Protein AF-A0A833VZ82-F1 (afdb_monomer_lite)

Radius of gyration: 34.3 Å; chains: 1; bounding box: 82×41×106 Å

InterPro domains:
  IPR007070 GPI ethanolamine phosphate transferase 1 [PTHR12250] (68-332)
  IPR017852 GPI ethanolamine phosphate transferase 1, C-terminal [PF04987] (194-331)

Foldseek 3Di:
DDPVVVVVVVLVVLVVVLCVLLLVVCCLQPPDPDQQDDFDFQQFPDAQQAPDDDDDDDDDPDDDPDQDFDADDVVVVPPPDGDGDAHPLQVQLCVCNNGRHGRPLRRLHQHPCVVDPDDLLSSLSSLLSNLVSLLSLLVSLLVVQVQQDPDRDALVVCPPVVVLVVVLVVCSVVVVSVVSNVSSVVSSVSSVVSNVCSSCVCNVVSVVLSVLLVVLSLVVVLVVCCVPPHCVVVVVCVPDVDPPDDLVVLVVVLVVVLVVVLVNCVSSVHDPSVSVSNNSSSVSVSVCVSCVVVVVVVVVVVVVDPPVVVVQLVVLLVVLVVVLVVVLVPDDPDDDDVSVVVVVSVVSVVVSSVSSSVSVRVVVVVVVVVVVVVVVVVVVVDDDDDDDDDDPPPPPDPDPDPPDDDDDDDDDDDDDDDDDDDDDDDD

Organism: NCBI:txid544730

Sequence (427 aa):
MSASRRRERWLVALGVALHAVYMLSIFDIYFKTPIVHGMDPVHPRLPAPANRLVLLVDDGFRFVDDHKHGTTPDEWGLHGIERLDVNQADIAPLMATLVGLPCPVNSVGSLPKQYLNLNKEEEVEAVLANSKQILNQFLRKSQLKQQSSLYFKPFKPLENYQFILQEIENSILARDFSTAIRQSETLKELALSGFHYFQTYDWHMLMTVITLGYLGWMVNLIIHVVKSYTSFPRNLIAKKPDATGSSETVYIGGCILAGLISFLLFLEKSPPLYHAYFLMTTFLWTRIMRDFQFLKALCGELSKMPFISHFKLLATSCLSIFVLEFLIGNFTPGAFSWPVWWAQYEAVFYGAFALVLTGWILIESAFSYSKEKNSSRFGTLVGNTDERYLELADLRVRVFDMTNRQINNSLWSLECFEVSPSRNKYF

pLDDT: mean 75.62, std 21.73, range [23.03, 97.94]

Secondary structure (DSSP, 8-state):
--HHHHHHHHHHHHHHHHHHHHHHHHIIIII--PPP-SPPP---SS--S-S---------S----S---PPPPGGG--TT-------HHHHHHHHHHHTTPPPPTT--PPP-GGG----HHHHHHHHHHHHHHHHHHHHHHHHHHHHH-SS----GGGTTHHHHHHHHHHHHHTT-HHHHHHHHHHHHHHHHHHHHHHHSTTHHHHHHHHHHHHHHHHHHHHHHHHHHHSSHHHHHHTT-----SSHHHHHHHHHHHHHHHHHHHHHTT--HHHHHHHHHHHHHHHHHHHTHHHHHHHHHHHTTS-HHHHHHHHHHHHHHHHHHHHHHHTS-S-SS-HHHHHHHHHHHHHHHHHHHHHHHHHHHHHHHHHHHHHHHHHHTTS---------S-----------------------------------

Structure (mmCIF, N/CA/C/O backbone):
data_AF-A0A833VZ82-F1
#
_entry.id   AF-A0A833VZ82-F1
#
loop_
_atom_site.group_PDB
_atom_site.id
_atom_site.type_symbol
_atom_site.label_atom_id
_atom_site.label_alt_id
_atom_site.label_comp_id
_atom_site.label_asym_id
_atom_site.label_entity_id
_atom_site.label_seq_id
_atom_site.pdbx_PDB_ins_code
_atom_site.Cartn_x
_atom_site.Cartn_y
_atom_site.Cartn_z
_atom_site.occupancy
_atom_site.B_iso_or_equiv
_atom_site.auth_seq_id
_atom_site.auth_comp_id
_atom_site.auth_asym_id
_atom_site.auth_atom_id
_atom_site.pdbx_PDB_model_num
ATOM 1 N N . MET A 1 1 ? 9.920 -14.307 -42.850 1.00 52.94 1 MET A N 1
ATOM 2 C CA . MET A 1 1 ? 9.855 -13.035 -42.082 1.00 52.94 1 MET A CA 1
ATOM 3 C C . MET A 1 1 ? 11.244 -12.418 -42.016 1.00 52.94 1 MET A C 1
ATOM 5 O O . MET A 1 1 ? 12.167 -13.138 -41.659 1.00 52.94 1 MET A O 1
ATOM 9 N N . SER A 1 2 ? 11.402 -11.129 -42.339 1.00 70.12 2 SER A N 1
ATOM 10 C CA . SER A 1 2 ? 12.690 -10.425 -42.206 1.00 70.12 2 SER A CA 1
ATOM 11 C C . SER A 1 2 ? 13.108 -10.293 -40.733 1.00 70.12 2 SER A C 1
ATOM 13 O O . SER A 1 2 ? 12.255 -10.202 -39.846 1.00 70.12 2 SER A O 1
ATOM 15 N N . ALA A 1 3 ? 14.417 -10.276 -40.459 1.00 68.50 3 ALA A N 1
ATOM 16 C CA . ALA A 1 3 ? 14.963 -10.168 -39.101 1.00 68.50 3 ALA A CA 1
ATOM 17 C C . ALA A 1 3 ? 14.527 -8.880 -38.366 1.00 68.50 3 ALA A C 1
ATOM 19 O O . ALA A 1 3 ? 14.392 -8.894 -37.142 1.00 68.50 3 ALA A O 1
ATOM 20 N N . SER A 1 4 ? 14.241 -7.799 -39.104 1.00 68.75 4 SER A N 1
ATOM 21 C CA . SER A 1 4 ? 13.676 -6.546 -38.578 1.00 68.75 4 SER A CA 1
ATOM 22 C C . SER A 1 4 ? 12.279 -6.744 -37.981 1.00 68.75 4 SER A C 1
ATOM 24 O O . SER A 1 4 ? 12.079 -6.520 -36.790 1.00 68.75 4 SER A O 1
ATOM 26 N N . ARG A 1 5 ? 11.351 -7.318 -38.758 1.00 72.81 5 ARG A N 1
ATOM 27 C CA . ARG A 1 5 ? 9.965 -7.583 -38.330 1.00 72.81 5 ARG A CA 1
ATOM 28 C C . ARG A 1 5 ? 9.873 -8.512 -37.120 1.00 72.81 5 ARG A C 1
ATOM 30 O O . ARG A 1 5 ? 8.947 -8.399 -36.323 1.00 72.81 5 ARG A O 1
ATOM 37 N N . ARG A 1 6 ? 10.816 -9.450 -36.963 1.00 79.31 6 ARG A N 1
ATOM 38 C CA . ARG A 1 6 ? 10.883 -10.314 -35.769 1.00 79.31 6 ARG A CA 1
ATOM 39 C C . ARG A 1 6 ? 11.271 -9.515 -34.519 1.00 79.31 6 ARG A C 1
ATOM 41 O O . ARG A 1 6 ? 10.695 -9.738 -33.459 1.00 79.31 6 ARG A O 1
ATOM 48 N N . ARG A 1 7 ? 12.220 -8.586 -34.651 1.00 78.50 7 ARG A N 1
ATOM 49 C CA . ARG A 1 7 ? 12.713 -7.737 -33.557 1.00 78.50 7 ARG A CA 1
ATOM 50 C C . ARG A 1 7 ? 11.656 -6.737 -33.088 1.00 78.50 7 ARG A C 1
ATOM 52 O O . ARG A 1 7 ? 11.477 -6.579 -31.887 1.00 78.50 7 ARG A O 1
ATOM 59 N N . GLU A 1 8 ? 10.933 -6.131 -34.025 1.00 82.50 8 GLU A N 1
ATOM 60 C CA . GLU A 1 8 ? 9.815 -5.220 -33.741 1.00 82.50 8 GLU A CA 1
ATOM 61 C C . GLU A 1 8 ? 8.678 -5.937 -33.005 1.00 82.50 8 GLU A C 1
ATOM 63 O O . GLU A 1 8 ? 8.253 -5.488 -31.945 1.00 82.50 8 GLU A O 1
ATOM 68 N N . ARG A 1 9 ? 8.240 -7.106 -33.497 1.00 85.62 9 ARG A N 1
ATOM 69 C CA . ARG A 1 9 ? 7.196 -7.905 -32.828 1.00 85.62 9 ARG A CA 1
ATOM 70 C C . ARG A 1 9 ? 7.580 -8.306 -31.408 1.00 85.62 9 ARG A C 1
ATOM 72 O O . ARG A 1 9 ? 6.740 -8.258 -30.517 1.00 85.62 9 ARG A O 1
ATOM 79 N N . TRP A 1 10 ? 8.839 -8.687 -31.194 1.00 88.50 10 TRP A N 1
ATOM 80 C CA . TRP A 1 10 ? 9.331 -9.027 -29.861 1.00 88.50 10 TRP A CA 1
ATOM 81 C C . TRP A 1 10 ? 9.336 -7.814 -28.922 1.00 88.50 10 TRP A C 1
ATOM 83 O O . TRP A 1 10 ? 8.948 -7.940 -27.764 1.00 88.50 10 TRP A O 1
ATOM 93 N N . LEU A 1 11 ? 9.716 -6.631 -29.419 1.00 87.19 11 LEU A N 1
ATOM 94 C CA . LEU A 1 11 ? 9.671 -5.396 -28.636 1.00 87.19 11 LEU A CA 1
ATOM 95 C C . LEU A 1 11 ? 8.235 -5.026 -28.246 1.00 87.19 11 LEU A C 1
ATOM 97 O O . LEU A 1 11 ? 7.998 -4.687 -27.093 1.00 87.19 11 LEU A O 1
ATOM 101 N N . VAL A 1 12 ? 7.281 -5.142 -29.174 1.00 87.88 12 VAL A N 1
ATOM 102 C CA . VAL A 1 12 ? 5.858 -4.895 -28.891 1.00 87.88 12 VAL A CA 1
ATOM 103 C C . VAL A 1 12 ? 5.335 -5.877 -27.844 1.00 87.88 12 VAL A C 1
ATOM 105 O O . VAL A 1 12 ? 4.722 -5.451 -26.871 1.00 87.88 12 VAL A O 1
ATOM 108 N N . ALA A 1 13 ? 5.622 -7.174 -27.989 1.00 89.69 13 ALA A N 1
ATOM 109 C CA . ALA A 1 13 ? 5.208 -8.186 -27.017 1.00 89.69 13 ALA A CA 1
ATOM 110 C C . ALA A 1 13 ? 5.785 -7.917 -25.617 1.00 89.69 13 ALA A C 1
ATOM 112 O O . ALA A 1 13 ? 5.066 -8.009 -24.625 1.00 89.69 13 ALA A O 1
ATOM 113 N N . LEU A 1 14 ? 7.063 -7.529 -25.537 1.00 91.94 14 LEU A N 1
ATOM 114 C CA . LEU A 1 14 ? 7.690 -7.128 -24.279 1.00 91.94 14 LEU A CA 1
ATOM 115 C C . LEU A 1 14 ? 7.025 -5.882 -23.681 1.00 91.94 14 LEU A C 1
ATOM 117 O O . LEU A 1 14 ? 6.804 -5.840 -22.475 1.00 91.94 14 LEU A O 1
ATOM 121 N N . GLY A 1 15 ? 6.694 -4.891 -24.511 1.00 88.81 15 GLY A N 1
ATOM 122 C CA . GLY A 1 15 ? 5.977 -3.694 -24.082 1.00 88.81 15 GLY A CA 1
ATOM 123 C C . GLY A 1 15 ? 4.617 -4.037 -23.484 1.00 88.81 15 GLY A C 1
ATOM 124 O O . GLY A 1 15 ? 4.326 -3.619 -22.370 1.00 88.81 15 GLY A O 1
ATOM 125 N N . VAL A 1 16 ? 3.816 -4.862 -24.163 1.00 88.44 16 VAL A N 1
ATOM 126 C CA . VAL A 1 16 ? 2.515 -5.323 -23.647 1.00 88.44 16 VAL A CA 1
ATOM 127 C C . VAL A 1 16 ? 2.677 -6.057 -22.314 1.00 88.44 16 VAL A C 1
ATOM 129 O O . VAL A 1 16 ? 1.936 -5.777 -21.377 1.00 88.44 16 VAL A O 1
ATOM 132 N N . ALA A 1 17 ? 3.667 -6.948 -22.196 1.00 90.31 17 ALA A N 1
ATOM 133 C CA . ALA A 1 17 ? 3.933 -7.667 -20.951 1.00 90.31 17 ALA A CA 1
ATOM 134 C C . ALA A 1 17 ? 4.327 -6.723 -19.802 1.00 90.31 17 ALA A C 1
ATOM 136 O O . ALA A 1 17 ? 3.824 -6.872 -18.692 1.00 90.31 17 ALA A O 1
ATOM 137 N N . LEU A 1 18 ? 5.186 -5.734 -20.069 1.00 92.38 18 LEU A N 1
ATOM 138 C CA . LEU A 1 18 ? 5.581 -4.717 -19.094 1.00 92.38 18 LEU A CA 1
ATOM 139 C C . LEU A 1 18 ? 4.377 -3.934 -18.581 1.00 92.38 18 LEU A C 1
ATOM 141 O O . LEU A 1 18 ? 4.199 -3.825 -17.371 1.00 92.38 18 LEU A O 1
ATOM 145 N N . HIS A 1 19 ? 3.533 -3.437 -19.486 1.00 87.31 19 HIS A N 1
ATOM 146 C CA . HIS A 1 19 ? 2.357 -2.661 -19.101 1.00 87.31 19 HIS A CA 1
ATOM 147 C C . HIS A 1 19 ? 1.345 -3.529 -18.364 1.00 87.31 19 HIS A C 1
ATOM 149 O O . HIS A 1 19 ? 0.808 -3.089 -17.362 1.00 87.31 19 HIS A O 1
ATOM 155 N N . ALA A 1 20 ? 1.115 -4.773 -18.791 1.00 86.69 20 ALA A N 1
ATOM 156 C CA . ALA A 1 20 ? 0.231 -5.684 -18.071 1.00 86.69 20 ALA A CA 1
ATOM 157 C C . ALA A 1 20 ? 0.715 -5.926 -16.631 1.00 86.69 20 ALA A C 1
ATOM 159 O O . ALA A 1 20 ? -0.084 -5.887 -15.701 1.00 86.69 20 ALA A O 1
ATOM 160 N N . VAL A 1 21 ? 2.025 -6.122 -16.439 1.00 89.75 21 VAL A N 1
ATOM 161 C CA . VAL A 1 21 ? 2.625 -6.299 -15.112 1.00 89.75 21 VAL A CA 1
ATOM 162 C C . VAL A 1 21 ? 2.499 -5.018 -14.284 1.00 89.75 21 VAL A C 1
ATOM 164 O O . VAL A 1 21 ? 1.949 -5.065 -13.191 1.00 89.75 21 VAL A O 1
ATOM 167 N N . TYR A 1 22 ? 2.939 -3.863 -14.783 1.00 88.44 22 TYR A N 1
ATOM 168 C CA . TYR A 1 22 ? 2.896 -2.616 -14.008 1.00 88.44 22 TYR A CA 1
ATOM 169 C C . TYR A 1 22 ? 1.488 -2.037 -13.840 1.00 88.44 22 TYR A C 1
ATOM 171 O O . TYR A 1 22 ? 1.235 -1.343 -12.867 1.00 88.44 22 TYR A O 1
ATOM 179 N N . MET A 1 23 ? 0.524 -2.373 -14.695 1.00 84.25 23 MET A N 1
ATOM 180 C CA . MET A 1 23 ? -0.884 -2.047 -14.445 1.00 84.25 23 MET A CA 1
ATOM 181 C C . MET A 1 23 ? -1.389 -2.702 -13.159 1.00 84.25 23 MET A C 1
ATOM 183 O O . MET A 1 23 ? -2.153 -2.087 -12.423 1.00 84.25 23 MET A O 1
ATOM 187 N N . LEU A 1 24 ? -0.937 -3.919 -12.839 1.00 85.44 24 LEU A N 1
ATOM 188 C CA . LEU A 1 24 ? -1.318 -4.581 -11.589 1.00 85.44 24 LEU A CA 1
ATOM 189 C C . LEU A 1 24 ? -0.753 -3.868 -10.356 1.00 85.44 24 LEU A C 1
ATOM 191 O O . LEU A 1 24 ? -1.356 -3.960 -9.283 1.00 85.44 24 LEU A O 1
ATOM 195 N N . SER A 1 25 ? 0.334 -3.097 -10.498 1.00 84.00 25 SER A N 1
ATOM 196 C CA . SER A 1 25 ? 0.909 -2.378 -9.363 1.00 84.00 25 SER A CA 1
ATOM 197 C C . SER A 1 25 ? -0.025 -1.298 -8.831 1.00 84.00 25 SER A C 1
ATOM 199 O O . SER A 1 25 ? 0.082 -0.968 -7.658 1.00 84.00 25 SER A O 1
ATOM 201 N N . ILE A 1 26 ? -0.983 -0.785 -9.620 1.00 80.00 26 ILE A N 1
ATOM 202 C CA . ILE A 1 26 ? -1.965 0.196 -9.123 1.00 80.00 26 ILE A CA 1
ATOM 203 C C . ILE A 1 26 ? -2.758 -0.358 -7.935 1.00 80.00 26 ILE A C 1
ATOM 205 O O . ILE A 1 26 ? -3.015 0.356 -6.968 1.00 80.00 26 ILE A O 1
ATOM 209 N N . PHE A 1 27 ? -3.093 -1.651 -7.968 1.00 80.50 27 PHE A N 1
ATOM 210 C CA . PHE A 1 27 ? -3.841 -2.290 -6.894 1.00 80.50 27 PHE A CA 1
ATOM 211 C C . PHE A 1 27 ? -2.987 -2.461 -5.644 1.00 80.50 27 PHE A C 1
ATOM 213 O O . PHE A 1 27 ? -3.470 -2.221 -4.541 1.00 80.50 27 PHE A O 1
ATOM 220 N N . ASP A 1 28 ? -1.719 -2.828 -5.809 1.00 82.31 28 ASP A N 1
ATOM 221 C CA . ASP A 1 28 ? -0.785 -2.982 -4.693 1.00 82.31 28 ASP A CA 1
ATOM 222 C C . ASP A 1 28 ? -0.395 -1.633 -4.063 1.00 82.31 28 ASP A C 1
ATOM 224 O O . ASP A 1 28 ? -0.183 -1.559 -2.858 1.00 82.31 28 ASP A O 1
ATOM 228 N N . ILE A 1 29 ? -0.333 -0.566 -4.864 1.00 78.88 29 ILE A N 1
ATOM 229 C CA . ILE A 1 29 ? 0.019 0.789 -4.424 1.00 78.88 29 ILE A CA 1
ATOM 230 C C . ILE A 1 29 ? -1.164 1.479 -3.727 1.00 78.88 29 ILE A C 1
ATOM 232 O O . ILE A 1 29 ? -0.954 2.148 -2.718 1.00 78.88 29 ILE A O 1
ATOM 236 N N . TYR A 1 30 ? -2.384 1.345 -4.264 1.00 71.56 30 TYR A N 1
ATOM 237 C CA . TYR A 1 30 ? -3.522 2.179 -3.853 1.00 71.56 30 TYR A CA 1
ATOM 238 C C . TYR A 1 30 ? -4.724 1.422 -3.281 1.00 71.56 30 TYR A C 1
ATOM 240 O O . TYR A 1 30 ? -5.481 2.009 -2.514 1.00 71.56 30 TYR A O 1
ATOM 248 N N . PHE A 1 31 ? -4.933 0.147 -3.629 1.00 64.88 31 PHE A N 1
ATOM 249 C CA . PHE A 1 31 ? -6.208 -0.537 -3.355 1.00 64.88 31 PHE A CA 1
ATOM 250 C C . PHE A 1 31 ? -6.116 -1.743 -2.415 1.00 64.88 31 PHE A C 1
ATOM 252 O O . PHE A 1 31 ? -7.150 -2.256 -1.988 1.00 64.88 31 PHE A O 1
ATOM 259 N N . LYS A 1 32 ? -4.920 -2.220 -2.052 1.00 60.59 32 LYS A N 1
ATOM 260 C CA . LYS A 1 32 ? -4.790 -3.357 -1.133 1.00 60.59 32 LYS A CA 1
ATOM 261 C C . LYS A 1 32 ? -4.752 -2.917 0.325 1.00 60.59 32 LYS A C 1
ATOM 263 O O . LYS A 1 32 ? -3.701 -2.646 0.897 1.00 60.59 32 LYS A O 1
ATOM 268 N N . THR A 1 33 ? -5.908 -3.000 0.971 1.00 58.12 33 THR A N 1
ATOM 269 C CA . THR A 1 33 ? -6.020 -3.148 2.424 1.00 58.12 33 THR A CA 1
ATOM 270 C C . THR A 1 33 ? -6.432 -4.589 2.731 1.00 58.12 33 THR A C 1
ATOM 272 O O . THR A 1 33 ? -7.617 -4.879 2.873 1.00 58.12 33 THR A O 1
ATOM 275 N N . PRO A 1 34 ? -5.484 -5.550 2.774 1.00 59.81 34 PRO A N 1
ATOM 276 C CA . PRO A 1 34 ? -5.841 -6.918 3.117 1.00 59.81 34 PRO A CA 1
ATOM 277 C C . PRO A 1 34 ? -6.500 -6.935 4.498 1.00 59.81 34 PRO A C 1
ATOM 279 O O . PRO A 1 34 ? -6.011 -6.304 5.441 1.00 59.81 34 PRO A O 1
ATOM 282 N N . ILE A 1 35 ? -7.618 -7.652 4.581 1.00 71.94 35 ILE A N 1
ATOM 283 C CA . ILE A 1 35 ? -8.343 -7.908 5.821 1.00 71.94 35 ILE A CA 1
ATOM 284 C C . ILE A 1 35 ? -7.370 -8.540 6.817 1.00 71.94 35 ILE A C 1
ATOM 286 O O . ILE A 1 35 ? -6.613 -9.453 6.478 1.00 71.94 35 ILE A O 1
ATOM 290 N N . VAL A 1 36 ? -7.362 -8.034 8.048 1.00 75.25 36 VAL A N 1
ATOM 291 C CA . VAL A 1 36 ? -6.474 -8.545 9.086 1.00 75.25 36 VAL A CA 1
ATOM 292 C C . VAL A 1 36 ? -7.172 -9.723 9.769 1.00 75.25 36 VAL A C 1
ATOM 294 O O . VAL A 1 36 ? -8.316 -9.633 10.208 1.00 75.25 36 VAL A O 1
ATOM 297 N N . HIS A 1 37 ? -6.489 -10.864 9.844 1.00 84.06 37 HIS A N 1
ATOM 298 C CA . HIS A 1 37 ? -7.021 -12.086 10.453 1.00 84.06 37 HIS A CA 1
ATOM 299 C C . HIS A 1 37 ? -6.299 -12.433 11.763 1.00 84.06 37 HIS A C 1
ATOM 301 O O . HIS A 1 37 ? -5.142 -12.051 11.984 1.00 84.06 37 HIS A O 1
ATOM 307 N N . GLY A 1 38 ? -6.974 -13.222 12.605 1.00 83.00 38 GLY A N 1
ATOM 308 C CA . GLY A 1 38 ? -6.423 -13.733 13.864 1.00 83.00 38 GLY A CA 1
ATOM 309 C C . GLY A 1 38 ? -6.340 -12.682 14.970 1.00 83.00 38 GLY A C 1
ATOM 310 O O . GLY A 1 38 ? -5.375 -12.683 15.725 1.00 83.00 38 GLY A O 1
ATOM 311 N N . MET A 1 39 ? -7.300 -11.755 15.009 1.00 89.81 39 MET A N 1
ATOM 312 C CA . MET A 1 39 ? -7.486 -10.823 16.121 1.00 89.81 39 MET A CA 1
ATOM 313 C C . MET A 1 39 ? -8.638 -11.299 16.992 1.00 89.81 39 MET A C 1
ATOM 315 O O . MET A 1 39 ? -9.688 -11.667 16.459 1.00 89.81 39 MET A O 1
ATOM 319 N N . ASP A 1 40 ? -8.457 -11.214 18.303 1.00 89.25 40 ASP A N 1
ATOM 320 C CA . ASP A 1 40 ? -9.523 -11.496 19.253 1.00 89.25 40 ASP A CA 1
ATOM 321 C C . ASP A 1 40 ? -10.478 -10.291 19.355 1.00 89.25 40 ASP A C 1
ATOM 323 O O . ASP A 1 40 ? -10.016 -9.140 19.421 1.00 89.25 40 ASP A O 1
ATOM 327 N N . PRO A 1 41 ? -11.806 -10.517 19.341 1.00 93.69 41 PRO A N 1
ATOM 328 C CA . PRO A 1 41 ? -12.783 -9.458 19.562 1.00 93.69 41 PRO A CA 1
ATOM 329 C C . PRO A 1 41 ? -12.655 -8.850 20.963 1.00 93.69 41 PRO A C 1
ATOM 331 O O . PRO A 1 41 ? -12.518 -9.561 21.959 1.00 93.69 41 PRO A O 1
ATOM 334 N N . VAL A 1 42 ? -12.750 -7.525 21.054 1.00 94.19 42 VAL A N 1
ATOM 335 C CA . VAL A 1 42 ? -12.772 -6.804 22.329 1.00 94.19 42 VAL A CA 1
ATOM 336 C C . VAL A 1 42 ? -14.207 -6.714 22.821 1.00 94.19 42 VAL A C 1
ATOM 338 O O . VAL A 1 42 ? -15.028 -5.987 22.259 1.00 94.19 42 VAL A O 1
ATOM 341 N N . HIS A 1 43 ? -14.506 -7.450 23.887 1.00 92.00 43 HIS A N 1
ATOM 342 C CA . HIS A 1 43 ? -15.824 -7.423 24.504 1.00 92.00 43 HIS A CA 1
ATOM 343 C C . HIS A 1 43 ? -16.019 -6.141 25.325 1.00 92.00 43 HIS A C 1
ATOM 345 O O . HIS A 1 43 ? -15.201 -5.857 26.205 1.00 92.00 43 HIS A O 1
ATOM 351 N N . PRO A 1 44 ? -17.088 -5.369 25.064 1.00 89.25 44 PRO A N 1
ATOM 352 C CA . PRO A 1 44 ? -17.419 -4.223 25.893 1.00 89.25 44 PRO A CA 1
ATOM 353 C C . PRO A 1 44 ? -17.831 -4.664 27.304 1.00 89.25 44 PRO A C 1
ATOM 355 O O . PRO A 1 44 ? -18.546 -5.653 27.465 1.00 89.25 44 PRO A O 1
ATOM 358 N N . ARG A 1 45 ? -17.439 -3.899 28.332 1.00 91.62 45 ARG A N 1
ATOM 359 C CA . ARG A 1 45 ? -17.910 -4.086 29.717 1.00 91.62 45 ARG A CA 1
ATOM 360 C C . ARG A 1 45 ? -19.260 -3.387 29.945 1.00 91.62 45 ARG A C 1
ATOM 362 O O . ARG A 1 45 ? -19.444 -2.717 30.953 1.00 91.62 45 ARG A O 1
ATOM 369 N N . LEU A 1 46 ? -20.193 -3.522 28.999 1.00 87.69 46 LEU A N 1
ATOM 370 C CA . LEU A 1 46 ? -21.542 -2.956 29.097 1.00 87.69 46 LEU A CA 1
ATOM 371 C C . LEU A 1 46 ? -22.618 -3.983 28.709 1.00 87.69 46 LEU A C 1
ATOM 373 O O . LEU A 1 46 ? -22.392 -4.785 27.798 1.00 87.69 46 LEU A O 1
ATOM 377 N N . PRO A 1 47 ? -23.783 -3.986 29.383 1.00 88.56 47 PRO A N 1
ATOM 378 C CA . PRO A 1 47 ? -24.930 -4.778 28.951 1.00 88.56 47 PRO A CA 1
ATOM 379 C C . PRO A 1 47 ? -25.493 -4.222 27.640 1.00 88.56 47 PRO A C 1
ATOM 381 O O . PRO A 1 47 ? -25.357 -3.035 27.371 1.00 88.56 47 PRO A O 1
ATOM 384 N N . ALA A 1 48 ? -26.165 -5.054 26.840 1.00 91.19 48 ALA A N 1
ATOM 385 C CA . ALA A 1 48 ? -26.793 -4.609 25.597 1.00 91.19 48 ALA A CA 1
ATOM 386 C C . ALA A 1 48 ? -27.774 -3.439 25.851 1.00 91.19 48 ALA A C 1
ATOM 388 O O . ALA A 1 48 ? -28.783 -3.647 26.531 1.00 91.19 48 ALA A O 1
ATOM 389 N N . PRO A 1 49 ? -27.521 -2.232 25.303 1.00 90.25 49 PRO A N 1
ATOM 390 C CA . PRO A 1 49 ? -28.398 -1.074 25.488 1.00 90.25 49 PRO A CA 1
ATOM 391 C C . PRO A 1 49 ? -29.787 -1.261 24.865 1.00 90.25 49 PRO A C 1
ATOM 393 O O . PRO A 1 49 ? -30.765 -0.679 25.330 1.00 90.25 49 PRO A O 1
ATOM 396 N N . ALA A 1 50 ? -29.889 -2.075 23.811 1.00 89.50 50 ALA A N 1
ATOM 397 C CA . ALA A 1 50 ? -31.134 -2.379 23.124 1.00 89.50 50 ALA A CA 1
ATOM 398 C C . ALA A 1 50 ? -31.406 -3.889 23.083 1.00 89.50 50 ALA A C 1
ATOM 400 O O . ALA A 1 50 ? -30.556 -4.694 22.710 1.00 89.50 50 ALA A O 1
ATOM 401 N N . ASN A 1 51 ? -32.653 -4.269 23.374 1.00 85.12 51 ASN A N 1
ATOM 402 C CA . ASN A 1 51 ? -33.114 -5.658 23.255 1.00 85.12 51 ASN A CA 1
ATOM 403 C C . ASN A 1 51 ? -33.334 -6.088 21.796 1.00 85.12 51 ASN A C 1
ATOM 405 O O . ASN A 1 51 ? -33.301 -7.278 21.484 1.00 85.12 51 ASN A O 1
ATOM 409 N N . ARG A 1 52 ? -33.645 -5.131 20.911 1.00 87.44 52 ARG A N 1
ATOM 410 C CA . ARG A 1 52 ? -33.910 -5.343 19.482 1.00 87.44 52 ARG A CA 1
ATOM 411 C C . ARG A 1 52 ? -33.463 -4.115 18.701 1.00 87.44 52 ARG A C 1
ATOM 413 O O . ARG A 1 52 ? -33.789 -2.997 19.090 1.00 87.44 52 ARG A O 1
ATOM 420 N N . LEU A 1 53 ? -32.773 -4.341 17.590 1.00 87.62 53 LEU A N 1
ATOM 421 C CA . LEU A 1 53 ? -32.349 -3.304 16.656 1.00 87.62 53 LEU A CA 1
ATOM 422 C C . LEU A 1 53 ? -32.925 -3.617 15.274 1.00 87.62 53 LEU A C 1
ATOM 424 O O . LEU A 1 53 ? -32.752 -4.727 14.772 1.00 87.62 53 LEU A O 1
ATOM 428 N N . VAL A 1 54 ? -33.601 -2.642 14.668 1.00 88.88 54 VAL A N 1
ATOM 429 C CA . VAL A 1 54 ? -34.051 -2.694 13.272 1.00 88.88 54 VAL A CA 1
ATOM 430 C C . VAL A 1 54 ? -33.376 -1.543 12.545 1.00 88.88 54 VAL A C 1
ATOM 432 O O . VAL A 1 54 ? -33.615 -0.385 12.875 1.00 88.88 54 VAL A O 1
ATOM 435 N N . LEU A 1 55 ? -32.517 -1.869 11.582 1.00 83.12 55 LEU A N 1
ATOM 436 C CA . LEU A 1 55 ? -31.854 -0.893 10.726 1.00 83.12 55 LEU A CA 1
ATOM 437 C C . LEU A 1 55 ? -32.474 -0.971 9.330 1.00 83.12 55 LEU A C 1
ATOM 439 O O . LEU A 1 55 ? -32.456 -2.030 8.704 1.00 83.12 55 LEU A O 1
ATOM 443 N N . LEU A 1 56 ? -33.021 0.147 8.860 1.00 82.06 56 LEU A N 1
ATOM 444 C CA . LEU A 1 56 ? -33.489 0.300 7.487 1.00 82.06 56 LEU A CA 1
ATOM 445 C C . LEU A 1 56 ? -32.369 0.970 6.695 1.00 82.06 56 LEU A C 1
ATOM 447 O O . LEU A 1 56 ? -31.976 2.090 7.012 1.00 82.06 56 LEU A O 1
ATOM 451 N N . VAL A 1 57 ? -31.830 0.258 5.708 1.00 76.19 57 VAL A N 1
ATOM 452 C CA . VAL A 1 57 ? -30.765 0.757 4.834 1.00 76.19 57 VAL A CA 1
ATOM 453 C C . VAL A 1 57 ? -31.330 0.874 3.429 1.00 76.19 57 VAL A C 1
ATOM 455 O O . VAL A 1 57 ? -31.863 -0.102 2.904 1.00 76.19 57 VAL A O 1
ATOM 458 N N . ASP A 1 58 ? -31.196 2.060 2.845 1.00 71.00 58 ASP A N 1
ATOM 459 C CA . ASP A 1 58 ? -31.461 2.319 1.434 1.00 71.00 58 ASP A CA 1
ATOM 460 C C . ASP A 1 58 ? -30.131 2.669 0.754 1.00 71.00 58 ASP A C 1
ATOM 462 O O . ASP A 1 58 ? -29.364 3.492 1.264 1.00 71.00 58 ASP A O 1
ATOM 466 N N . ASP A 1 5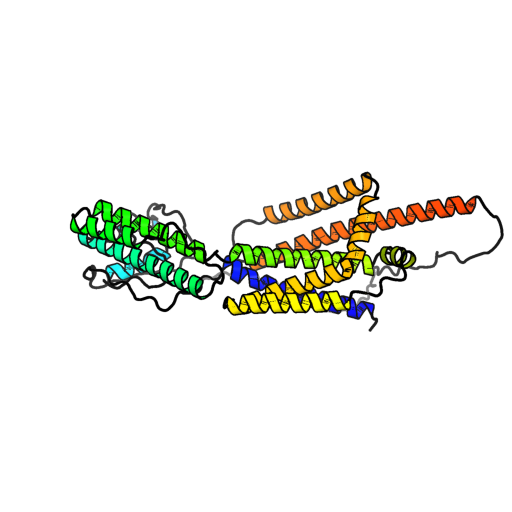9 ? -29.812 1.992 -0.348 1.00 58.69 59 ASP A N 1
ATOM 467 C CA . ASP A 1 59 ? -28.530 2.149 -1.040 1.00 58.69 59 ASP A CA 1
ATOM 468 C C . ASP A 1 59 ? -28.605 3.331 -2.014 1.00 58.69 59 ASP A C 1
ATOM 470 O O . ASP A 1 59 ? -28.954 3.201 -3.189 1.00 58.69 59 ASP A O 1
ATOM 474 N N . GLY A 1 60 ? -28.316 4.526 -1.500 1.00 56.59 60 GLY A N 1
ATOM 475 C CA . GLY A 1 60 ? -28.156 5.724 -2.313 1.00 56.59 60 GLY A CA 1
ATOM 476 C C . GLY A 1 60 ? -26.707 5.889 -2.777 1.00 56.59 60 GLY A C 1
ATOM 477 O O . GLY A 1 60 ? -25.821 6.088 -1.955 1.00 56.59 60 GLY A O 1
ATOM 478 N N . PHE A 1 61 ? -26.463 5.944 -4.094 1.00 50.19 61 PHE A N 1
ATOM 479 C CA . PHE A 1 61 ? -25.150 6.197 -4.733 1.00 50.19 61 PHE A CA 1
ATOM 480 C C . PHE A 1 61 ? -24.458 7.540 -4.362 1.00 50.19 61 PHE A C 1
ATOM 482 O O . PHE A 1 61 ? -23.491 7.943 -5.012 1.00 50.19 61 PHE A O 1
ATOM 489 N N . ARG A 1 62 ? -24.938 8.282 -3.354 1.00 54.09 62 ARG A N 1
ATOM 490 C CA . ARG A 1 62 ? -24.354 9.555 -2.910 1.00 54.09 62 ARG A CA 1
ATOM 491 C C . ARG A 1 62 ? -23.491 9.360 -1.669 1.00 54.09 62 ARG A C 1
ATOM 493 O O . ARG A 1 62 ? -23.986 9.288 -0.552 1.00 54.09 62 ARG A O 1
ATOM 500 N N . PHE A 1 63 ? -22.182 9.378 -1.890 1.00 49.34 63 PHE A N 1
ATOM 501 C CA . PHE A 1 63 ? -21.189 9.590 -0.845 1.00 49.34 63 PHE A CA 1
ATOM 502 C C . PHE A 1 63 ? -21.236 11.061 -0.398 1.00 49.34 63 PHE A C 1
ATOM 504 O O . PHE A 1 63 ? -21.018 11.959 -1.213 1.00 49.34 63 PHE A O 1
ATOM 511 N N . VAL A 1 64 ? -21.560 11.313 0.871 1.00 53.16 64 VAL A N 1
ATOM 512 C CA . VAL A 1 64 ? -21.501 12.644 1.494 1.00 53.16 64 VAL A CA 1
ATOM 513 C C . VAL A 1 64 ? -20.449 12.575 2.591 1.00 53.16 64 VAL A C 1
ATOM 515 O O . VAL A 1 64 ? -20.689 11.990 3.642 1.00 53.16 64 VAL A O 1
ATOM 518 N N . ASP A 1 65 ? -19.278 13.140 2.324 1.00 49.62 65 ASP A N 1
ATOM 519 C CA . ASP A 1 65 ? -18.168 13.204 3.273 1.00 49.62 65 ASP A CA 1
ATOM 520 C C . ASP A 1 65 ? -17.968 14.650 3.691 1.00 49.62 65 ASP A C 1
ATOM 522 O O . ASP A 1 65 ? -17.351 15.439 2.979 1.00 49.62 65 ASP A O 1
ATOM 526 N N . ASP A 1 66 ? -18.601 15.025 4.800 1.00 50.62 66 ASP A N 1
ATOM 527 C CA . ASP A 1 66 ? -18.293 16.308 5.438 1.00 50.62 66 ASP A CA 1
ATOM 528 C C . ASP A 1 66 ? -18.633 16.361 6.936 1.00 50.62 66 ASP A C 1
ATOM 530 O O . ASP A 1 66 ? -18.442 17.400 7.560 1.00 50.62 66 ASP A O 1
ATOM 534 N N . HIS A 1 67 ? -19.185 15.289 7.531 1.00 51.88 67 HIS A N 1
ATOM 535 C CA . HIS A 1 67 ? -19.676 15.267 8.928 1.0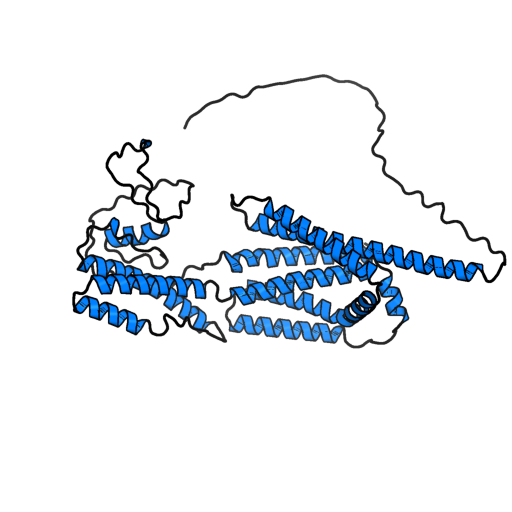0 51.88 67 HIS A CA 1
ATOM 536 C C . HIS A 1 67 ? -20.606 16.457 9.269 1.00 51.88 67 HIS A C 1
ATOM 538 O O . HIS A 1 67 ? -20.851 16.767 10.434 1.00 51.88 67 HIS A O 1
ATOM 544 N N . LYS A 1 68 ? -21.121 17.147 8.244 1.00 52.28 68 LYS A N 1
ATOM 545 C CA . LYS A 1 68 ? -22.028 18.279 8.355 1.00 52.28 68 LYS A CA 1
ATOM 546 C C . LYS A 1 68 ? -23.432 17.733 8.313 1.00 52.28 68 LYS A C 1
ATOM 548 O O . LYS A 1 68 ? -23.867 17.224 7.284 1.00 52.28 68 LYS A O 1
ATOM 553 N N . HIS A 1 69 ? -24.124 17.892 9.427 1.00 59.81 69 HIS A N 1
ATOM 554 C CA . HIS A 1 69 ? -25.549 17.646 9.507 1.00 59.81 69 HIS A CA 1
ATOM 555 C C . HIS A 1 69 ? -26.264 18.639 8.593 1.00 59.81 69 HIS A C 1
ATOM 557 O O . HIS A 1 69 ? -26.245 19.853 8.814 1.00 59.81 69 HIS A O 1
ATOM 563 N N . GLY A 1 70 ? -26.829 18.122 7.505 1.00 63.56 70 GLY A N 1
ATOM 564 C CA . GLY A 1 70 ? -27.767 18.884 6.694 1.00 63.56 70 GLY A CA 1
ATOM 565 C C . GLY A 1 70 ? -29.099 19.024 7.425 1.00 63.56 70 GLY A C 1
ATOM 566 O O . GLY A 1 70 ? -29.467 18.181 8.241 1.00 63.56 70 GLY A O 1
ATOM 567 N N . THR A 1 71 ? -29.867 20.060 7.098 1.00 69.88 71 THR A N 1
ATOM 568 C CA . THR A 1 71 ? -31.272 20.117 7.513 1.00 69.88 71 THR A CA 1
ATOM 569 C C . THR A 1 71 ? -32.014 18.899 6.968 1.00 69.88 71 THR A C 1
ATOM 571 O O . THR A 1 71 ? -31.816 18.514 5.810 1.00 69.88 71 THR A O 1
ATOM 574 N N . THR A 1 72 ? -32.870 18.296 7.791 1.00 75.81 72 THR A N 1
ATOM 575 C CA . THR A 1 72 ? -33.737 17.185 7.385 1.00 75.81 72 THR A CA 1
ATOM 576 C C . THR A 1 72 ? -34.526 17.583 6.133 1.00 75.81 72 THR A C 1
ATOM 578 O O . THR A 1 72 ? -35.184 18.624 6.164 1.00 75.81 72 THR A O 1
ATOM 581 N N . PRO A 1 73 ? -34.449 16.820 5.025 1.00 79.88 73 PRO A N 1
ATOM 582 C CA . PRO A 1 73 ? -35.186 17.148 3.810 1.00 79.88 73 PRO A CA 1
ATOM 583 C C . PRO A 1 73 ? -36.693 17.210 4.074 1.00 79.88 73 PRO A C 1
ATOM 585 O O . PRO A 1 73 ? -37.253 16.275 4.649 1.00 79.88 73 PRO A O 1
ATOM 588 N N . ASP A 1 74 ? -37.359 18.270 3.608 1.00 80.94 74 ASP A N 1
ATOM 589 C CA . ASP A 1 74 ? -38.808 18.448 3.798 1.00 80.94 74 ASP A CA 1
ATOM 590 C C . ASP A 1 74 ? -39.621 17.284 3.204 1.00 80.94 74 ASP A C 1
ATOM 592 O O . ASP A 1 74 ? -40.649 16.888 3.749 1.00 80.94 74 ASP A O 1
ATOM 596 N N . GLU A 1 75 ? -39.119 16.676 2.125 1.00 84.69 75 GLU A N 1
ATOM 597 C CA . GLU A 1 75 ? -39.731 15.531 1.437 1.00 84.69 75 GLU A CA 1
ATOM 598 C C . GLU A 1 75 ? -39.889 14.289 2.328 1.00 84.69 75 GLU A C 1
ATOM 600 O O . GLU A 1 75 ? -40.737 13.442 2.056 1.00 84.69 75 GLU A O 1
ATOM 605 N N . TRP A 1 76 ? -39.093 14.165 3.396 1.00 81.94 76 TRP A N 1
ATOM 606 C CA . TRP A 1 76 ? -39.170 13.024 4.311 1.00 81.94 76 TRP A CA 1
ATOM 607 C C . TRP A 1 76 ? -40.368 13.116 5.264 1.00 81.94 76 TRP A C 1
ATOM 609 O O . TRP A 1 76 ? -40.700 12.130 5.918 1.00 81.94 76 TRP A O 1
ATOM 619 N N . GLY A 1 77 ? -41.011 14.286 5.380 1.00 84.50 77 GLY A N 1
ATOM 620 C CA . GLY A 1 77 ? -42.130 14.508 6.302 1.00 84.50 77 GLY A CA 1
ATOM 621 C C . GLY A 1 77 ? -41.751 14.417 7.789 1.00 84.50 77 GLY A C 1
ATOM 622 O O . GLY A 1 77 ? -42.630 14.374 8.647 1.00 84.50 77 GLY A O 1
ATOM 623 N N . LEU A 1 78 ? -40.453 14.397 8.112 1.00 83.62 78 LEU A N 1
ATOM 624 C CA . LEU A 1 78 ? -39.909 14.304 9.473 1.00 83.62 78 LEU A CA 1
ATOM 625 C C . LEU A 1 78 ? -39.650 15.699 10.067 1.00 83.62 78 LEU A C 1
ATOM 627 O O . LEU A 1 78 ? -38.559 16.000 10.555 1.00 83.62 78 LEU A O 1
ATOM 631 N N . HIS A 1 79 ? -40.652 16.578 10.001 1.00 80.12 79 HIS A N 1
ATOM 632 C CA . HIS A 1 79 ? -40.534 17.939 10.526 1.00 80.12 79 HIS A CA 1
ATOM 633 C C . HIS A 1 79 ? -40.272 17.927 12.043 1.00 80.12 79 HIS A C 1
ATOM 635 O O . HIS A 1 79 ? -40.981 17.269 12.801 1.00 80.12 79 HIS A O 1
ATOM 641 N N . GLY A 1 80 ? -39.261 18.679 12.489 1.00 77.00 80 GLY A N 1
ATOM 642 C CA . GLY A 1 80 ? -38.895 18.802 13.907 1.00 77.00 80 GLY A CA 1
ATOM 643 C C . GLY A 1 80 ? -37.950 17.720 14.442 1.00 77.00 80 GLY A C 1
ATOM 644 O O . GLY A 1 80 ? -37.548 17.810 15.599 1.00 77.00 80 GLY A O 1
ATOM 645 N N . ILE A 1 81 ? -37.563 16.735 13.622 1.00 79.75 81 ILE A N 1
ATOM 646 C CA . ILE A 1 81 ? -36.510 15.768 13.957 1.00 79.75 81 ILE A CA 1
ATOM 647 C C . ILE A 1 81 ? -35.225 16.200 13.257 1.00 79.75 81 ILE A C 1
ATOM 649 O O . ILE A 1 81 ? -35.193 16.323 12.031 1.00 79.75 81 ILE A O 1
ATOM 653 N N . GLU A 1 82 ? -34.170 16.437 14.033 1.00 77.12 82 GLU A N 1
ATOM 654 C CA . GLU A 1 82 ? -32.851 16.763 13.496 1.00 77.12 82 GLU A CA 1
ATOM 655 C C . GLU A 1 82 ? -32.228 15.532 12.830 1.00 77.12 82 GLU A C 1
ATOM 657 O O . GLU A 1 82 ? -32.149 14.449 13.416 1.00 77.12 82 GLU A O 1
ATOM 662 N N . ARG A 1 83 ? -31.784 15.705 11.584 1.00 79.94 83 ARG A N 1
ATOM 663 C CA . ARG A 1 83 ? -30.998 14.709 10.870 1.00 79.94 83 ARG A CA 1
ATOM 664 C C . ARG A 1 83 ? -29.590 14.696 11.446 1.00 79.94 83 ARG A C 1
ATOM 666 O O . ARG A 1 83 ? -28.834 15.648 11.284 1.00 79.94 83 ARG A O 1
ATOM 673 N N . LEU A 1 84 ? -29.225 13.570 12.039 1.00 77.00 84 LEU A N 1
ATOM 674 C CA . LEU A 1 84 ? -27.844 13.264 12.366 1.00 77.00 84 LEU A CA 1
ATOM 675 C C . LEU A 1 84 ? -27.274 12.401 11.235 1.00 77.00 84 LEU A C 1
ATOM 677 O O . LEU A 1 84 ? -27.901 11.455 10.772 1.00 77.00 84 LEU A O 1
ATOM 681 N N . ASP A 1 85 ? -26.086 12.740 10.761 1.00 79.69 85 ASP A N 1
ATOM 682 C CA . ASP A 1 85 ? -25.397 12.015 9.695 1.00 79.69 85 ASP A CA 1
ATOM 683 C C . ASP A 1 85 ? -24.336 11.110 10.317 1.00 79.69 85 ASP A C 1
ATOM 685 O O . ASP A 1 85 ? -23.653 11.501 11.263 1.00 79.69 85 ASP A O 1
ATOM 689 N N . VAL A 1 86 ? -24.222 9.886 9.801 1.00 79.94 86 VAL A N 1
ATOM 690 C CA . VAL A 1 86 ? -23.262 8.876 10.264 1.00 79.94 86 VAL A CA 1
ATOM 691 C C . VAL A 1 86 ? -22.442 8.428 9.073 1.00 79.94 86 VAL A C 1
ATOM 693 O O . VAL A 1 86 ? -22.995 8.122 8.015 1.00 79.94 86 VAL A O 1
ATOM 696 N N . ASN A 1 87 ? -21.124 8.352 9.242 1.00 81.81 87 ASN A N 1
ATOM 697 C CA . ASN A 1 87 ? -20.277 7.797 8.198 1.00 81.81 87 ASN A CA 1
ATOM 698 C C . ASN A 1 87 ? -20.565 6.305 8.042 1.00 81.81 87 ASN A C 1
ATOM 700 O O . ASN A 1 87 ? -20.781 5.593 9.019 1.00 81.81 87 ASN A O 1
ATOM 704 N N . GLN A 1 88 ? -20.479 5.791 6.820 1.00 81.00 88 GLN A N 1
ATOM 705 C CA . GLN A 1 88 ? -20.772 4.383 6.543 1.00 81.00 88 GLN A CA 1
ATOM 706 C C . GLN A 1 88 ? -19.960 3.411 7.422 1.00 81.00 88 GLN A C 1
ATOM 708 O O . GLN A 1 88 ? -20.486 2.397 7.881 1.00 81.00 88 GLN A O 1
ATOM 713 N N . ALA A 1 89 ? -18.694 3.739 7.702 1.00 85.62 89 ALA A N 1
ATOM 714 C CA . ALA A 1 89 ? -17.827 2.932 8.559 1.00 85.62 89 ALA A CA 1
ATOM 715 C C . ALA A 1 89 ? -18.304 2.878 10.025 1.00 85.62 89 ALA A C 1
ATOM 717 O O . ALA A 1 89 ? -18.089 1.871 10.699 1.00 85.62 89 ALA A O 1
ATOM 718 N N . ASP A 1 90 ? -18.986 3.924 10.496 1.00 89.50 90 ASP A N 1
ATOM 719 C CA . ASP A 1 90 ? -19.400 4.130 11.890 1.00 89.50 90 ASP A CA 1
ATOM 720 C C . ASP A 1 90 ? -20.710 3.392 12.231 1.00 89.50 90 ASP A C 1
ATOM 722 O O . ASP A 1 90 ? -21.037 3.185 13.402 1.00 89.50 90 ASP A O 1
ATOM 726 N N . ILE A 1 91 ? -21.437 2.901 11.220 1.00 90.12 91 ILE A N 1
ATOM 727 C CA . ILE A 1 91 ? -22.659 2.103 11.407 1.00 90.12 91 ILE A CA 1
ATOM 728 C C . ILE A 1 91 ? -22.342 0.783 12.118 1.00 90.12 91 ILE A C 1
ATOM 730 O O . ILE A 1 91 ? -23.051 0.372 13.034 1.00 90.12 91 ILE A O 1
ATOM 734 N N . ALA A 1 92 ? -21.258 0.112 11.729 1.00 92.31 92 ALA A N 1
ATOM 735 C CA . ALA A 1 92 ? -20.886 -1.179 12.296 1.00 92.31 92 ALA A CA 1
ATOM 736 C C . ALA A 1 92 ? -20.573 -1.126 13.812 1.00 92.31 92 ALA A C 1
ATOM 738 O O . ALA A 1 92 ? -21.126 -1.950 14.548 1.00 92.31 92 ALA A O 1
ATOM 739 N N . PRO A 1 93 ? -19.736 -0.193 14.323 1.00 94.19 93 PRO A N 1
ATOM 740 C CA . PRO A 1 93 ? -19.538 -0.046 15.763 1.00 94.19 93 PRO A CA 1
ATOM 741 C C . PRO A 1 93 ? -20.815 0.411 16.478 1.00 94.19 93 PRO A C 1
ATOM 743 O O . PRO A 1 93 ? -21.092 -0.106 17.555 1.00 94.19 93 PRO A O 1
ATOM 746 N N . LEU A 1 94 ? -21.638 1.282 15.873 1.00 93.31 94 LEU A N 1
ATOM 747 C CA . LEU A 1 94 ? -22.938 1.666 16.441 1.00 93.31 94 LEU A CA 1
ATOM 748 C C . LEU A 1 94 ? -23.840 0.450 16.679 1.00 93.31 94 LEU A C 1
ATOM 750 O O . LEU A 1 94 ? -24.342 0.251 17.786 1.00 93.31 94 LEU A O 1
ATOM 754 N N . MET A 1 95 ? -24.025 -0.376 15.647 1.00 93.19 95 MET A N 1
ATOM 755 C CA . MET A 1 95 ? -24.848 -1.580 15.728 1.00 93.19 95 MET A CA 1
ATOM 756 C C . MET A 1 95 ? -24.327 -2.526 16.804 1.00 93.19 95 MET A C 1
ATOM 758 O O . MET A 1 95 ? -25.110 -2.965 17.641 1.00 93.19 95 MET A O 1
ATOM 762 N N . ALA A 1 96 ? -23.021 -2.813 16.798 1.00 94.38 96 ALA A N 1
ATOM 763 C CA . ALA A 1 96 ? -22.397 -3.719 17.756 1.00 94.38 96 ALA A CA 1
ATOM 764 C C . ALA A 1 96 ? -22.601 -3.243 19.199 1.00 94.38 96 ALA A C 1
ATOM 766 O O . ALA A 1 96 ? -23.045 -4.024 20.039 1.00 94.38 96 ALA A O 1
ATOM 767 N N . THR A 1 97 ? -22.375 -1.954 19.468 1.00 94.75 97 THR A N 1
ATOM 768 C CA . THR A 1 97 ? -22.595 -1.371 20.794 1.00 94.75 97 THR A CA 1
ATOM 769 C C . THR A 1 97 ? -24.058 -1.455 21.222 1.00 94.75 97 THR A C 1
ATOM 771 O O . THR A 1 97 ? -24.310 -1.874 22.346 1.00 94.75 97 THR A O 1
ATOM 774 N N . LEU A 1 98 ? -25.022 -1.137 20.347 1.00 94.00 98 LEU A N 1
ATOM 775 C CA . LEU A 1 98 ? -26.459 -1.183 20.667 1.00 94.00 98 LEU A CA 1
ATOM 776 C C . LEU A 1 98 ? -26.953 -2.580 21.061 1.00 94.00 98 LEU A C 1
ATOM 778 O O . LEU A 1 98 ? -27.853 -2.693 21.889 1.00 94.00 98 LEU A O 1
ATOM 782 N N . VAL A 1 99 ? -26.369 -3.638 20.499 1.00 93.31 99 VAL A N 1
ATOM 783 C CA . VAL A 1 99 ? -26.728 -5.025 20.841 1.00 93.31 99 VAL A CA 1
ATOM 784 C C . VAL A 1 99 ? -25.768 -5.668 21.850 1.00 93.31 99 VAL A C 1
ATOM 786 O O . VAL A 1 99 ? -25.875 -6.864 22.113 1.00 93.31 99 VAL A O 1
ATOM 789 N N . GLY A 1 100 ? -24.828 -4.903 22.422 1.00 91.88 100 GLY A N 1
ATOM 790 C CA . GLY A 1 100 ? -23.868 -5.395 23.420 1.00 91.88 100 GLY A CA 1
ATOM 791 C C . GLY A 1 100 ? -22.849 -6.406 22.880 1.00 91.88 100 GLY A C 1
ATOM 792 O O . GLY A 1 100 ? -22.354 -7.248 23.628 1.00 91.88 100 GLY A O 1
ATOM 793 N N . LEU A 1 101 ? -22.548 -6.361 21.581 1.00 93.62 101 LEU A N 1
ATOM 794 C CA . LEU A 1 101 ? -21.566 -7.225 20.924 1.00 93.62 101 LEU A CA 1
ATOM 795 C C . LEU A 1 101 ? -20.216 -6.508 20.745 1.00 93.62 101 LEU A C 1
ATOM 797 O O . LEU A 1 101 ? -20.163 -5.277 20.692 1.00 93.62 101 LEU A O 1
ATOM 801 N N . PRO A 1 102 ? -19.103 -7.258 20.628 1.00 94.62 102 PRO A N 1
ATOM 802 C CA . PRO A 1 102 ? -17.816 -6.667 20.283 1.00 94.62 102 PRO A CA 1
ATOM 803 C C . PRO A 1 102 ? -17.875 -5.985 18.911 1.00 94.62 102 PRO A C 1
ATOM 805 O O . PRO A 1 102 ? -18.506 -6.487 17.976 1.00 94.62 102 PRO A O 1
ATOM 808 N N . CYS A 1 103 ? -17.179 -4.854 18.778 1.00 94.12 103 CYS A N 1
ATOM 809 C CA . CYS A 1 103 ? -17.028 -4.181 17.489 1.00 94.12 103 CYS A CA 1
ATOM 810 C C . CYS A 1 103 ? -16.413 -5.150 16.459 1.00 94.12 103 CYS A C 1
ATOM 812 O O . CYS A 1 103 ? -15.461 -5.861 16.798 1.00 94.12 103 CYS A O 1
ATOM 814 N N . PRO A 1 104 ? -16.895 -5.182 15.199 1.00 94.25 104 PRO A N 1
ATOM 815 C CA . PRO A 1 104 ? -16.339 -6.075 14.189 1.00 94.25 104 PRO A CA 1
ATOM 816 C C . PRO A 1 104 ? -14.834 -5.867 14.031 1.00 94.25 104 PRO A C 1
ATOM 818 O O . PRO A 1 104 ? -14.358 -4.737 13.934 1.00 94.25 104 PRO A O 1
ATOM 821 N N . VAL A 1 105 ? -14.081 -6.965 13.973 1.00 91.94 105 VAL A N 1
ATOM 822 C CA . VAL A 1 105 ? -12.619 -6.915 14.134 1.00 91.94 105 VAL A CA 1
ATOM 823 C C . VAL A 1 105 ? -11.871 -6.188 13.014 1.00 91.94 105 VAL A C 1
ATOM 825 O O . VAL A 1 105 ? -10.729 -5.799 13.216 1.00 91.94 105 VAL A O 1
ATOM 828 N N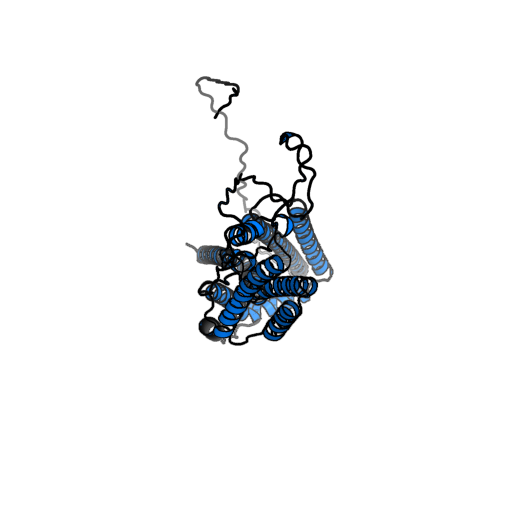 . ASN A 1 106 ? -12.513 -5.984 11.861 1.00 90.31 106 ASN A N 1
ATOM 829 C CA . ASN A 1 106 ? -11.987 -5.226 10.719 1.00 90.31 106 ASN A CA 1
ATOM 830 C C . ASN A 1 106 ? -12.710 -3.884 10.508 1.00 90.31 106 ASN A C 1
ATOM 832 O O . ASN A 1 106 ? -12.583 -3.273 9.449 1.00 90.31 106 ASN A O 1
ATOM 836 N N . SER A 1 107 ? -13.518 -3.448 11.478 1.00 91.12 107 SER A N 1
ATOM 837 C CA . SER A 1 107 ? -14.168 -2.142 11.424 1.00 91.12 107 SER A CA 1
ATOM 838 C C . SER A 1 107 ? -13.163 -1.040 11.740 1.00 91.12 107 SER A C 1
ATOM 840 O O . SER A 1 107 ? -12.487 -1.092 12.766 1.00 91.12 107 SER A O 1
ATOM 842 N N . VAL A 1 108 ? -13.098 -0.023 10.885 1.00 88.50 108 VAL A N 1
ATOM 843 C CA . VAL A 1 108 ? -12.326 1.211 11.122 1.00 88.50 108 VAL A CA 1
ATOM 844 C C . VAL A 1 108 ? -13.209 2.369 11.598 1.00 88.50 108 VAL A C 1
ATOM 846 O O . VAL A 1 108 ? -12.720 3.484 11.752 1.00 88.50 108 VAL A O 1
ATOM 849 N N . GLY A 1 109 ? -14.502 2.110 11.810 1.00 90.25 109 GLY A N 1
ATOM 850 C CA . GLY A 1 109 ? -15.467 3.120 12.223 1.00 90.25 109 GLY A CA 1
ATOM 851 C C . GLY A 1 109 ? -15.270 3.600 13.655 1.00 90.25 109 GLY A C 1
ATOM 852 O O . GLY A 1 109 ? -14.931 2.824 14.555 1.00 90.25 109 GLY A O 1
ATOM 853 N N . SER A 1 110 ? -15.556 4.878 13.860 1.00 90.75 110 SER A N 1
ATOM 854 C CA . SER A 1 110 ? -15.685 5.517 15.161 1.00 90.75 110 SER A CA 1
ATOM 855 C C . SER A 1 110 ? -17.090 5.304 15.711 1.00 90.75 110 SER A C 1
ATOM 857 O O . SER A 1 110 ? -18.067 5.382 14.976 1.00 90.75 110 SER A O 1
ATOM 859 N N . LEU A 1 111 ? -17.219 5.082 17.018 1.00 93.88 111 LEU A N 1
ATOM 860 C CA . LEU A 1 111 ? -18.529 4.981 17.658 1.00 93.88 111 LEU A CA 1
ATOM 861 C C . LEU A 1 111 ? -19.281 6.335 17.614 1.00 93.88 111 LEU A C 1
ATOM 863 O O . LEU A 1 111 ? -18.805 7.301 18.221 1.00 93.88 111 LEU A O 1
ATOM 867 N N . PRO A 1 112 ? -20.455 6.440 16.957 1.00 91.75 112 PRO A N 1
ATOM 868 C CA . PRO A 1 112 ? -21.220 7.681 16.908 1.00 91.75 112 PRO A CA 1
ATOM 869 C C . PRO A 1 112 ? -22.069 7.834 18.181 1.00 91.75 112 PRO A C 1
ATOM 871 O O . PRO A 1 112 ? -23.218 7.402 18.266 1.00 91.75 112 PRO A O 1
ATOM 874 N N . LYS A 1 113 ? -21.479 8.472 19.196 1.00 90.12 113 LYS A N 1
ATOM 875 C CA . LYS A 1 113 ? -22.031 8.605 20.561 1.00 90.12 113 LYS A CA 1
ATOM 876 C C . LYS A 1 113 ? -23.396 9.302 20.626 1.00 90.12 113 LYS A C 1
ATOM 878 O O . LYS A 1 113 ? -24.167 9.040 21.536 1.00 90.12 113 LYS A O 1
ATOM 883 N N . GLN A 1 114 ? -23.708 10.161 19.655 1.00 87.25 114 GLN A N 1
ATOM 884 C CA . GLN A 1 114 ? -24.955 10.941 19.605 1.00 87.25 114 GLN A CA 1
ATOM 885 C C . GLN A 1 114 ? -26.217 10.065 19.498 1.00 87.25 114 GLN A C 1
ATOM 887 O O . GLN A 1 114 ? -27.299 10.495 19.880 1.00 87.25 114 GLN A O 1
ATOM 892 N N . TYR A 1 115 ? -26.076 8.829 19.011 1.00 86.75 115 TYR A N 1
ATOM 893 C CA . TYR A 1 115 ? -27.169 7.860 18.869 1.00 86.75 115 TYR A CA 1
ATOM 894 C C . TYR A 1 115 ? -27.370 6.971 20.096 1.00 86.75 115 TYR A C 1
ATOM 896 O O . TYR A 1 115 ? -28.262 6.122 20.115 1.00 86.75 115 TYR A O 1
ATOM 904 N N . LEU A 1 116 ? -26.513 7.120 21.102 1.00 89.19 116 LEU A N 1
ATOM 905 C CA . LEU A 1 116 ? -26.447 6.239 22.250 1.00 89.19 116 LEU A CA 1
ATOM 906 C C . LEU A 1 116 ? -26.952 6.977 23.486 1.00 89.19 116 LEU A C 1
ATOM 908 O O . LEU A 1 116 ? -26.348 7.943 23.942 1.00 89.19 116 LEU A O 1
ATOM 912 N N . ASN A 1 117 ? -28.052 6.490 24.056 1.00 90.12 117 ASN A N 1
ATOM 913 C CA . ASN A 1 117 ? -28.535 6.959 25.350 1.00 90.12 117 ASN A CA 1
ATOM 914 C C . ASN A 1 117 ? -27.868 6.152 26.474 1.00 90.12 117 ASN A C 1
ATOM 916 O O . ASN A 1 117 ? -28.487 5.262 27.054 1.00 90.12 117 ASN A O 1
ATOM 920 N N . LEU A 1 118 ? -26.582 6.421 26.707 1.00 91.38 118 LEU A N 1
ATOM 921 C CA . LEU A 1 118 ? -25.755 5.749 27.712 1.00 91.38 118 LEU A CA 1
ATOM 922 C C . LEU A 1 118 ? -25.431 6.694 28.865 1.00 91.38 118 LEU A C 1
ATOM 924 O O . LEU A 1 118 ? -25.274 7.904 28.674 1.00 91.38 118 LEU A O 1
ATOM 928 N N . ASN A 1 119 ? -25.278 6.141 30.067 1.00 93.31 119 ASN A N 1
ATOM 929 C CA . ASN A 1 119 ? -24.669 6.898 31.155 1.00 93.31 119 ASN A CA 1
ATOM 930 C C . ASN A 1 119 ? -23.155 7.083 30.898 1.00 93.31 119 ASN A C 1
ATOM 932 O O . ASN A 1 119 ? -22.570 6.430 30.036 1.00 93.31 119 ASN A O 1
ATOM 936 N N . LYS A 1 120 ? -22.491 7.979 31.638 1.00 93.50 120 LYS A N 1
ATOM 937 C CA . LYS A 1 120 ? -21.073 8.306 31.382 1.00 93.50 120 LYS A CA 1
ATOM 938 C C . LYS A 1 120 ? -20.103 7.138 31.582 1.00 93.50 120 LYS A C 1
ATOM 940 O O . LYS A 1 120 ? -19.066 7.108 30.926 1.00 93.50 120 LYS A O 1
ATOM 945 N N . GLU A 1 121 ? -20.440 6.198 32.458 1.00 93.88 121 GLU A N 1
ATOM 946 C CA . GLU A 1 121 ? -19.649 4.992 32.710 1.00 93.88 121 GLU A CA 1
ATOM 947 C C . GLU A 1 121 ? -19.794 3.993 31.547 1.00 93.88 121 GLU A C 1
ATOM 949 O O . GLU A 1 121 ? -18.810 3.491 31.015 1.00 93.88 121 GLU A O 1
ATOM 954 N N . GLU A 1 122 ? -21.013 3.781 31.058 1.00 94.62 122 GLU A N 1
ATOM 955 C CA . GLU A 1 122 ? -21.283 2.953 29.878 1.00 94.62 122 GLU A CA 1
ATOM 956 C C . GLU A 1 122 ? -20.695 3.565 28.597 1.00 94.62 122 GLU A C 1
ATOM 958 O O . GLU A 1 122 ? -20.159 2.847 27.751 1.00 94.62 122 GLU A O 1
ATOM 963 N N . GLU A 1 123 ? -20.772 4.892 28.455 1.00 95.12 123 GLU A N 1
ATOM 964 C CA . GLU A 1 123 ? -20.226 5.631 27.314 1.00 95.12 123 GLU A CA 1
ATOM 965 C C . GLU A 1 123 ? -18.707 5.435 27.216 1.00 95.12 123 GLU A C 1
ATOM 967 O O . GLU A 1 123 ? -18.201 5.122 26.136 1.00 95.12 123 GLU A O 1
ATOM 972 N N . VAL A 1 124 ? -17.972 5.562 28.332 1.00 96.06 124 VAL A N 1
ATOM 973 C CA . VAL A 1 124 ? -16.517 5.353 28.320 1.00 96.06 124 VAL A CA 1
ATOM 974 C C . VAL A 1 124 ? -16.153 3.908 27.987 1.00 96.06 124 VAL A C 1
ATOM 976 O O . VAL A 1 124 ? -15.233 3.691 27.201 1.00 96.06 124 VAL A O 1
ATOM 979 N N . GLU A 1 125 ? -16.891 2.922 28.502 1.00 95.75 125 GLU A N 1
ATOM 980 C CA . GLU A 1 125 ? -16.646 1.507 28.206 1.00 95.75 125 GLU A CA 1
ATOM 981 C C . GLU A 1 125 ? -16.907 1.174 26.734 1.00 95.75 125 GLU A C 1
ATOM 983 O O . GLU A 1 125 ? -16.122 0.455 26.108 1.00 95.75 125 GLU A O 1
ATOM 988 N N . ALA A 1 126 ? -17.968 1.737 26.150 1.00 95.88 126 ALA A N 1
ATOM 989 C CA . ALA A 1 126 ? -18.278 1.571 24.734 1.00 95.88 126 ALA A CA 1
ATOM 990 C C . ALA A 1 126 ? -17.189 2.182 23.836 1.00 95.88 126 ALA A C 1
ATOM 992 O O . ALA A 1 126 ? -16.710 1.530 22.902 1.00 95.88 126 ALA A O 1
ATOM 993 N N . VAL A 1 127 ? -16.771 3.418 24.136 1.00 96.44 127 VAL A N 1
ATOM 994 C CA . VAL A 1 127 ? -15.722 4.123 23.383 1.00 96.44 127 VAL A CA 1
ATOM 995 C C . VAL A 1 127 ? -14.385 3.395 23.521 1.00 96.44 127 VAL A C 1
ATOM 997 O O . VAL A 1 127 ? -13.720 3.140 22.519 1.00 96.44 127 VAL A O 1
ATOM 1000 N N . LEU A 1 128 ? -14.007 2.991 24.736 1.00 97.12 128 LEU A N 1
ATOM 1001 C CA . LEU A 1 128 ? -12.762 2.271 24.986 1.00 97.12 128 LEU A CA 1
ATOM 1002 C C . LEU A 1 128 ? -12.733 0.909 24.282 1.00 97.12 128 LEU A C 1
ATOM 1004 O O . LEU A 1 128 ? -11.693 0.534 23.737 1.00 97.12 128 LEU A O 1
ATOM 1008 N N . ALA A 1 129 ? -13.851 0.175 24.242 1.00 96.44 129 ALA A N 1
ATOM 1009 C CA . ALA A 1 129 ? -13.943 -1.089 23.512 1.00 96.44 129 ALA A CA 1
ATOM 1010 C C . ALA A 1 129 ? -13.729 -0.898 22.000 1.00 96.44 129 ALA A C 1
ATOM 1012 O O . ALA A 1 129 ? -12.949 -1.637 21.392 1.00 96.44 129 ALA A O 1
ATOM 1013 N N . ASN A 1 130 ? -14.346 0.128 21.399 1.00 96.69 130 ASN A N 1
ATOM 1014 C CA . ASN A 1 130 ? -14.121 0.492 19.996 1.00 96.69 130 ASN A CA 1
ATOM 1015 C C . ASN A 1 130 ? -12.651 0.878 19.738 1.00 96.69 130 ASN A C 1
ATOM 1017 O O . ASN A 1 130 ? -12.021 0.334 18.827 1.00 96.69 130 ASN A O 1
ATOM 1021 N N . SER A 1 131 ? -12.065 1.730 20.586 1.00 97.06 131 SER A N 1
ATOM 1022 C CA . SER A 1 131 ? -10.661 2.146 20.477 1.00 97.06 131 SER A CA 1
ATOM 1023 C C . SER A 1 131 ? -9.682 0.978 20.618 1.00 97.06 131 SER A C 1
ATOM 1025 O O . SER A 1 131 ? -8.749 0.860 19.823 1.00 97.06 131 SER A O 1
ATOM 1027 N N . LYS A 1 132 ? -9.902 0.073 21.582 1.00 96.81 132 LYS A N 1
ATOM 1028 C CA . LYS A 1 132 ? -9.099 -1.150 21.759 1.00 96.81 132 LYS A CA 1
ATOM 1029 C C . LYS A 1 132 ? -9.218 -2.081 20.545 1.00 96.81 132 LYS A C 1
ATOM 1031 O O . LYS A 1 132 ? -8.218 -2.668 20.139 1.00 96.81 132 LYS A O 1
ATOM 1036 N N . GLN A 1 133 ? -10.394 -2.186 19.922 1.00 95.81 133 GLN A N 1
ATOM 1037 C CA . GLN A 1 133 ? -10.574 -3.003 18.716 1.00 95.81 133 GLN A CA 1
ATOM 1038 C C . GLN A 1 133 ? -9.751 -2.476 17.529 1.00 95.81 133 GLN A C 1
ATOM 1040 O O . GLN A 1 133 ? -9.134 -3.259 16.803 1.00 95.81 133 GLN A O 1
ATOM 1045 N N . ILE A 1 134 ? -9.705 -1.155 17.339 1.00 94.94 134 ILE A N 1
ATOM 1046 C CA . ILE A 1 134 ? -8.887 -0.512 16.297 1.00 94.94 134 ILE A CA 1
ATOM 1047 C C . ILE A 1 134 ? -7.393 -0.605 16.644 1.00 94.94 134 ILE A C 1
ATOM 1049 O O . ILE A 1 134 ? -6.567 -0.899 15.777 1.00 94.94 134 ILE A O 1
ATOM 1053 N N . LEU A 1 135 ? -7.033 -0.443 17.919 1.00 96.12 135 LEU A N 1
ATOM 1054 C CA . LEU A 1 135 ? -5.669 -0.673 18.392 1.00 96.12 135 LEU A CA 1
ATOM 1055 C C . LEU A 1 135 ? -5.207 -2.106 18.089 1.00 96.12 135 LEU A C 1
ATOM 1057 O O . LEU A 1 135 ? -4.099 -2.289 17.594 1.00 96.12 135 LEU A O 1
ATOM 1061 N N . ASN A 1 136 ? -6.050 -3.118 18.304 1.00 94.75 136 ASN A N 1
ATOM 1062 C CA . ASN A 1 136 ? -5.718 -4.508 17.985 1.00 94.75 136 ASN A CA 1
ATOM 1063 C C . ASN A 1 136 ? -5.446 -4.716 16.485 1.00 94.75 136 ASN A C 1
ATOM 1065 O O . ASN A 1 136 ? -4.523 -5.457 16.140 1.00 94.75 136 ASN A O 1
ATOM 1069 N N . GLN A 1 137 ? -6.161 -4.016 15.595 1.00 93.00 137 GLN A N 1
ATOM 1070 C CA . GLN A 1 137 ? -5.862 -4.013 14.153 1.00 93.00 137 GLN A CA 1
ATOM 1071 C C . GLN A 1 137 ? -4.479 -3.451 13.854 1.00 93.00 137 GLN A C 1
ATOM 1073 O O . GLN A 1 137 ? -3.700 -4.066 13.118 1.00 93.00 137 GLN A O 1
ATOM 1078 N N . PHE A 1 138 ? -4.148 -2.311 14.457 1.00 93.94 138 PHE A N 1
ATOM 1079 C CA . PHE A 1 138 ? -2.818 -1.725 14.359 1.00 93.94 138 PHE A CA 1
ATOM 1080 C C . PHE A 1 138 ? -1.735 -2.685 14.876 1.00 93.94 138 PHE A C 1
ATOM 1082 O O . PHE A 1 138 ? -0.774 -2.966 14.157 1.00 93.94 138 PHE A O 1
ATOM 1089 N N . LEU A 1 139 ? -1.902 -3.231 16.085 1.00 94.94 139 LEU A N 1
ATOM 1090 C CA . LEU A 1 139 ? -0.927 -4.119 16.720 1.00 94.94 139 LEU A CA 1
ATOM 1091 C C . LEU A 1 139 ? -0.711 -5.385 15.897 1.00 94.94 139 LEU A C 1
ATOM 1093 O O . LEU A 1 139 ? 0.431 -5.764 15.638 1.00 94.94 139 LEU A O 1
ATOM 1097 N N . ARG A 1 140 ? -1.791 -6.009 15.416 1.00 93.38 140 ARG A N 1
ATOM 1098 C CA . ARG A 1 140 ? -1.701 -7.207 14.582 1.00 93.38 140 ARG A CA 1
ATOM 1099 C C . ARG A 1 140 ? -0.959 -6.926 13.282 1.00 93.38 140 ARG A C 1
ATOM 1101 O O . ARG A 1 140 ? -0.110 -7.716 12.874 1.00 93.38 140 ARG A O 1
ATOM 1108 N N . LYS A 1 141 ? -1.239 -5.793 12.640 1.00 91.31 141 LYS A N 1
ATOM 1109 C CA . LYS A 1 141 ? -0.564 -5.401 11.402 1.00 91.31 141 LYS A CA 1
ATOM 1110 C C . LYS A 1 141 ? 0.916 -5.077 11.622 1.00 91.31 141 LYS A C 1
ATOM 1112 O O . LYS A 1 141 ? 1.754 -5.514 10.836 1.00 91.31 141 LYS A O 1
ATOM 1117 N N . SER A 1 142 ? 1.228 -4.387 12.717 1.00 93.88 142 SER A N 1
ATOM 1118 C CA . SER A 1 142 ? 2.593 -4.120 13.174 1.00 93.88 142 SER A CA 1
ATOM 1119 C C . SER A 1 142 ? 3.373 -5.423 13.372 1.00 93.88 142 SER A C 1
ATOM 1121 O O . SER A 1 142 ? 4.442 -5.596 12.793 1.00 93.88 142 SER A O 1
ATOM 1123 N N . GLN A 1 143 ? 2.791 -6.392 14.088 1.00 93.25 143 GLN A N 1
ATOM 1124 C CA . GLN A 1 143 ? 3.391 -7.708 14.328 1.00 93.25 143 GLN A CA 1
ATOM 1125 C C . GLN A 1 143 ? 3.633 -8.489 13.035 1.00 93.25 143 GLN A C 1
ATOM 1127 O O . GLN A 1 143 ? 4.718 -9.035 12.848 1.00 93.25 143 GLN A O 1
ATOM 1132 N N . LEU A 1 144 ? 2.646 -8.542 12.133 1.00 91.06 144 LEU A N 1
ATOM 1133 C CA . LEU A 1 144 ? 2.799 -9.229 10.848 1.00 91.06 144 LEU A CA 1
ATOM 1134 C C . LEU A 1 144 ? 3.951 -8.628 10.038 1.00 91.06 144 LEU A C 1
ATOM 1136 O O . LEU A 1 144 ? 4.770 -9.375 9.506 1.00 91.06 144 LEU A O 1
ATOM 1140 N N . LYS A 1 145 ? 4.055 -7.293 10.003 1.00 91.69 145 LYS A N 1
ATOM 1141 C CA . LYS A 1 145 ? 5.147 -6.611 9.305 1.00 91.69 145 LYS A CA 1
ATOM 1142 C C . LYS A 1 145 ? 6.491 -6.823 10.001 1.00 91.69 145 LYS A C 1
ATOM 1144 O O . LYS A 1 145 ? 7.482 -7.070 9.328 1.00 91.69 145 LYS A O 1
ATOM 1149 N N . GLN A 1 146 ? 6.535 -6.806 11.330 1.00 93.69 146 GLN A N 1
ATOM 1150 C CA . GLN A 1 146 ? 7.750 -7.085 12.099 1.00 93.69 146 GLN A CA 1
ATOM 1151 C C . GLN A 1 146 ? 8.273 -8.512 11.873 1.00 93.69 146 GLN A C 1
ATOM 1153 O O . GLN A 1 146 ? 9.479 -8.717 11.814 1.00 93.69 146 GLN A O 1
ATOM 1158 N N . GLN A 1 147 ? 7.381 -9.495 11.719 1.00 92.38 147 GLN A N 1
ATOM 1159 C CA . GLN A 1 147 ? 7.743 -10.895 11.465 1.00 92.38 147 GLN A CA 1
ATOM 1160 C C . GLN A 1 147 ? 8.210 -11.168 10.032 1.00 92.38 147 GLN A C 1
ATOM 1162 O O . GLN A 1 147 ? 8.811 -12.216 9.777 1.00 92.38 147 GLN A O 1
ATOM 1167 N N . SER A 1 148 ? 7.864 -10.297 9.083 1.00 89.44 148 SER A N 1
ATOM 1168 C CA . SER A 1 148 ? 8.215 -10.463 7.674 1.00 89.44 148 SER A CA 1
ATOM 1169 C C . SER A 1 148 ? 9.340 -9.531 7.228 1.00 89.44 148 SER A C 1
ATOM 1171 O O . SER A 1 148 ? 10.075 -9.878 6.320 1.00 89.44 148 SER A O 1
ATOM 1173 N N . SER A 1 149 ? 9.507 -8.356 7.834 1.00 90.88 149 SER A N 1
ATOM 1174 C CA . SER A 1 149 ? 10.491 -7.366 7.391 1.00 90.88 149 SER A CA 1
ATOM 1175 C C . SER A 1 149 ? 11.896 -7.639 7.920 1.00 90.88 149 SER A C 1
ATOM 1177 O O . SER A 1 149 ? 12.098 -7.785 9.122 1.00 90.88 149 SER A O 1
ATOM 1179 N N . LEU A 1 150 ? 12.889 -7.579 7.026 1.00 88.56 150 LEU A N 1
ATOM 1180 C CA . LEU A 1 150 ? 14.309 -7.600 7.398 1.00 88.56 150 LEU A CA 1
ATOM 1181 C C . LEU A 1 150 ? 14.712 -6.339 8.179 1.00 88.56 150 LEU A C 1
ATOM 1183 O O . LEU A 1 150 ? 15.511 -6.410 9.109 1.00 88.56 150 LEU A O 1
ATOM 1187 N N . TYR A 1 151 ? 14.138 -5.186 7.815 1.00 89.88 151 TYR A N 1
ATOM 1188 C CA . TYR A 1 151 ? 14.321 -3.915 8.515 1.00 89.88 151 TYR A CA 1
ATOM 1189 C C . TYR A 1 151 ? 12.968 -3.324 8.924 1.00 89.88 151 TYR A C 1
ATOM 1191 O O . TYR A 1 151 ? 12.264 -2.686 8.135 1.00 89.88 151 TYR A O 1
ATOM 1199 N N . PHE A 1 152 ? 12.589 -3.565 10.177 1.00 94.38 152 PHE A N 1
ATOM 1200 C CA . PHE A 1 152 ? 11.330 -3.089 10.732 1.00 94.38 152 PHE A CA 1
ATOM 1201 C C . PHE A 1 152 ? 11.485 -1.712 11.387 1.00 94.38 152 PHE A C 1
ATOM 1203 O O . PHE A 1 152 ? 12.322 -1.517 12.268 1.00 94.38 152 PHE A O 1
ATOM 1210 N N . LYS A 1 153 ? 10.636 -0.764 10.984 1.00 94.00 153 LYS A N 1
ATOM 1211 C CA . LYS A 1 153 ? 10.515 0.564 11.580 1.00 94.00 153 LYS A CA 1
ATOM 1212 C C . LYS A 1 153 ? 9.159 0.667 12.290 1.00 94.00 153 LYS A C 1
ATOM 1214 O O . LYS A 1 153 ? 8.129 0.655 11.615 1.00 94.00 153 LYS A O 1
ATOM 1219 N N . PRO A 1 154 ? 9.131 0.774 13.629 1.00 95.50 154 PRO A N 1
ATOM 1220 C CA . PRO A 1 154 ? 7.879 0.874 14.365 1.00 95.50 154 PRO A CA 1
ATOM 1221 C C . PRO A 1 154 ? 7.212 2.239 14.167 1.00 95.50 154 PRO A C 1
ATOM 1223 O O . PRO A 1 154 ? 7.866 3.259 13.915 1.00 95.50 154 PRO A O 1
ATOM 1226 N N . PHE A 1 155 ? 5.893 2.270 14.351 1.00 96.75 155 PHE A N 1
ATOM 1227 C CA . PHE A 1 155 ? 5.135 3.513 14.440 1.00 96.75 155 PHE A CA 1
ATOM 1228 C C . PHE A 1 155 ? 5.309 4.129 15.836 1.00 96.75 155 PHE A C 1
ATOM 1230 O O . PHE A 1 155 ? 4.619 3.757 16.785 1.00 96.75 155 PHE A O 1
ATOM 1237 N N . LYS A 1 156 ? 6.253 5.071 15.948 1.00 95.94 156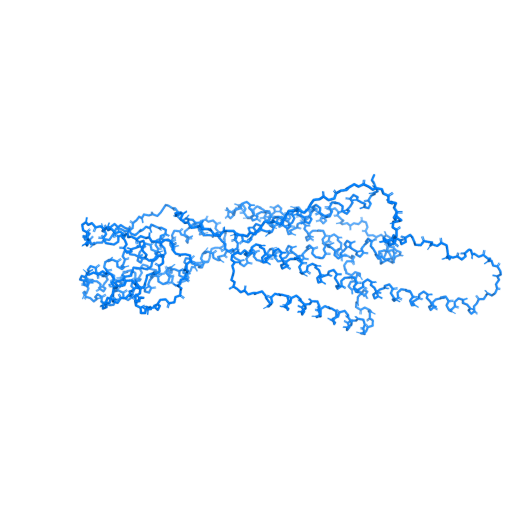 LYS A N 1
ATOM 1238 C CA . LYS A 1 156 ? 6.691 5.675 17.221 1.00 95.94 156 LYS A CA 1
ATOM 1239 C C . LYS A 1 156 ? 5.560 6.152 18.153 1.00 95.94 156 LYS A C 1
ATOM 1241 O O . LYS A 1 156 ? 5.668 5.887 19.346 1.00 95.94 156 LYS A O 1
ATOM 1246 N N . PRO A 1 157 ? 4.480 6.813 17.678 1.00 96.44 157 PRO A N 1
ATOM 1247 C CA . PRO A 1 157 ? 3.445 7.330 18.581 1.00 96.44 157 PRO A CA 1
ATOM 1248 C C . PRO A 1 157 ? 2.723 6.268 19.423 1.00 96.44 157 PRO A C 1
ATOM 1250 O O . PRO A 1 157 ? 2.179 6.603 20.468 1.00 96.44 157 PRO A O 1
ATOM 1253 N N . LEU A 1 158 ? 2.723 5.000 18.996 1.00 96.19 158 LEU A N 1
ATOM 1254 C CA . LEU A 1 158 ? 2.097 3.888 19.722 1.00 96.19 158 LEU A CA 1
ATOM 1255 C C . LEU A 1 158 ? 3.106 2.855 20.232 1.00 96.19 158 LEU A C 1
ATOM 1257 O O . LEU A 1 158 ? 2.728 1.732 20.551 1.00 96.19 158 LEU A O 1
ATOM 1261 N N . GLU A 1 159 ? 4.384 3.216 20.334 1.00 91.88 159 GLU A N 1
ATOM 1262 C CA . GLU A 1 159 ? 5.407 2.325 20.892 1.00 91.88 159 GLU A CA 1
ATOM 1263 C C . GLU A 1 159 ? 5.125 1.995 22.369 1.00 91.88 159 GLU A C 1
ATOM 1265 O O . GLU A 1 159 ? 5.238 0.842 22.772 1.00 91.88 159 GLU A O 1
ATOM 1270 N N . ASN A 1 160 ? 4.643 2.980 23.137 1.00 93.31 160 ASN A N 1
ATOM 1271 C CA . ASN A 1 160 ? 4.274 2.845 24.552 1.00 93.31 160 ASN A CA 1
ATOM 1272 C C . ASN A 1 160 ? 2.748 2.851 24.764 1.00 93.31 160 ASN A C 1
ATOM 1274 O O . ASN A 1 160 ? 2.245 3.468 25.705 1.00 93.31 160 ASN A O 1
ATOM 1278 N N . TYR A 1 161 ? 1.984 2.192 23.886 1.00 95.81 161 TYR A N 1
ATOM 1279 C CA . TYR A 1 161 ? 0.515 2.182 23.966 1.00 95.81 161 TYR A CA 1
ATOM 1280 C C . TYR A 1 161 ? -0.018 1.630 25.301 1.00 95.81 161 TYR A C 1
ATOM 1282 O O . TYR A 1 161 ? -1.109 2.004 25.727 1.00 95.81 161 TYR A O 1
ATOM 1290 N N . GLN A 1 162 ? 0.739 0.759 25.979 1.00 97.00 162 GLN A N 1
ATOM 1291 C CA . GLN A 1 162 ? 0.362 0.205 27.281 1.00 97.00 162 GLN A CA 1
ATOM 1292 C C . GLN A 1 162 ? 0.249 1.296 28.349 1.00 97.00 162 GLN A C 1
ATOM 1294 O O . GLN A 1 162 ? -0.647 1.225 29.183 1.00 97.00 162 GLN A O 1
ATOM 1299 N N . PHE A 1 163 ? 1.111 2.318 28.300 1.00 96.75 163 PHE A N 1
ATOM 1300 C CA . PHE A 1 163 ? 1.032 3.458 29.214 1.00 96.75 163 PHE A CA 1
ATOM 1301 C C . PHE A 1 163 ? -0.247 4.266 28.973 1.00 96.75 163 PHE A C 1
ATOM 1303 O O . PHE A 1 163 ? -0.948 4.589 29.924 1.00 96.75 163 PHE A O 1
ATOM 1310 N N . ILE A 1 164 ? -0.603 4.503 27.703 1.00 96.69 164 ILE A N 1
ATOM 1311 C CA . ILE A 1 164 ? -1.847 5.196 27.328 1.00 96.69 164 ILE A CA 1
ATOM 1312 C C . ILE A 1 164 ? -3.067 4.415 27.837 1.00 96.69 164 ILE A C 1
ATOM 1314 O O . ILE A 1 164 ? -3.971 4.994 28.430 1.00 96.69 164 ILE A O 1
ATOM 1318 N N . LEU A 1 165 ? -3.083 3.089 27.656 1.00 97.69 165 LEU A N 1
ATOM 1319 C CA . LEU A 1 165 ? -4.152 2.236 28.184 1.00 97.69 165 LEU A CA 1
ATOM 1320 C C . LEU A 1 165 ? -4.231 2.288 29.713 1.00 97.69 165 LEU A C 1
ATOM 1322 O O . LEU A 1 165 ? -5.327 2.363 30.259 1.00 97.69 165 LEU A O 1
ATOM 1326 N N . GLN A 1 166 ? -3.089 2.264 30.401 1.00 97.69 166 GLN A N 1
ATOM 1327 C CA . GLN A 1 166 ? -3.047 2.359 31.857 1.00 97.69 166 GLN A CA 1
ATOM 1328 C C . GLN A 1 166 ? -3.562 3.717 32.352 1.00 97.69 166 GLN A C 1
ATOM 1330 O O . GLN A 1 166 ? -4.286 3.766 33.341 1.00 97.69 166 GLN A O 1
ATOM 1335 N N . GLU A 1 167 ? -3.228 4.808 31.664 1.00 97.50 167 GLU A N 1
ATOM 1336 C CA . GLU A 1 167 ? -3.724 6.149 31.980 1.00 97.50 167 GLU A CA 1
ATOM 1337 C C . GLU A 1 167 ? -5.249 6.232 31.831 1.00 97.50 167 GLU A C 1
ATOM 1339 O O . GLU A 1 167 ? -5.920 6.725 32.737 1.00 97.50 167 GLU A O 1
ATOM 1344 N N . ILE A 1 168 ? -5.801 5.652 30.758 1.00 97.88 168 ILE A N 1
ATOM 1345 C CA . ILE A 1 168 ? -7.252 5.568 30.546 1.00 97.88 168 ILE A CA 1
ATOM 1346 C C . ILE A 1 168 ? -7.928 4.784 31.677 1.00 97.88 168 ILE A C 1
ATOM 1348 O O . ILE A 1 168 ? -8.898 5.265 32.260 1.00 97.88 168 ILE A O 1
ATOM 1352 N N . GLU A 1 169 ? -7.426 3.591 32.016 1.00 97.19 169 GLU A N 1
ATOM 1353 C CA . GLU A 1 169 ? -8.011 2.780 33.096 1.00 97.19 169 GLU A CA 1
ATOM 1354 C C . GLU A 1 169 ? -7.903 3.503 34.452 1.00 97.19 169 GLU A C 1
ATOM 1356 O O . GLU A 1 169 ? -8.847 3.475 35.239 1.00 97.19 169 GLU A O 1
ATOM 1361 N N . ASN A 1 170 ? -6.808 4.226 34.713 1.00 97.88 170 ASN A N 1
ATOM 1362 C CA . ASN A 1 170 ? -6.667 5.046 35.919 1.00 97.88 170 ASN A CA 1
ATOM 1363 C C . ASN A 1 170 ? -7.706 6.180 35.973 1.00 97.88 170 ASN A C 1
ATOM 1365 O O . ASN A 1 170 ? -8.287 6.419 37.033 1.00 97.88 170 ASN A O 1
ATOM 1369 N N . SER A 1 171 ? -7.981 6.857 34.852 1.00 97.69 171 SER A N 1
ATOM 1370 C CA . SER A 1 171 ? -9.036 7.878 34.767 1.00 97.69 171 SER A CA 1
ATOM 1371 C C . SER A 1 171 ? -10.436 7.288 34.976 1.00 97.69 171 SER A C 1
ATOM 1373 O O . SER A 1 171 ? -11.254 7.906 35.660 1.00 97.69 171 SER A O 1
ATOM 1375 N N . ILE A 1 172 ? -10.696 6.074 34.475 1.00 96.69 172 ILE A N 1
ATOM 1376 C CA . ILE A 1 172 ? -11.947 5.337 34.734 1.00 96.69 172 ILE A CA 1
ATOM 1377 C C . ILE A 1 172 ? -12.085 5.023 36.230 1.00 96.69 172 ILE A C 1
ATOM 1379 O O . ILE A 1 172 ? -13.124 5.314 36.823 1.00 96.69 172 ILE A O 1
ATOM 1383 N N . LEU A 1 173 ? -11.030 4.504 36.870 1.00 96.81 173 LEU A N 1
ATOM 1384 C CA . LEU A 1 173 ? -11.022 4.211 38.310 1.00 96.81 173 LEU A CA 1
ATOM 1385 C C . LEU A 1 173 ? -11.225 5.471 39.166 1.00 96.81 173 LEU A C 1
ATOM 1387 O O . LEU A 1 173 ? -11.905 5.419 40.191 1.00 96.81 173 LEU A O 1
ATOM 1391 N N . ALA A 1 174 ? -10.683 6.611 38.732 1.00 97.06 174 ALA A N 1
ATOM 1392 C CA . ALA A 1 174 ? -10.878 7.911 39.372 1.00 97.06 174 ALA A CA 1
ATOM 1393 C C . ALA A 1 174 ? -12.263 8.539 39.104 1.00 97.06 174 ALA A C 1
ATOM 1395 O O . ALA A 1 174 ? -12.546 9.617 39.626 1.00 97.06 174 ALA A O 1
ATOM 1396 N N . ARG A 1 175 ? -13.127 7.886 38.309 1.00 96.19 175 ARG A N 1
ATOM 1397 C CA . ARG A 1 175 ? -14.424 8.398 37.823 1.00 96.19 175 ARG A CA 1
ATOM 1398 C C . ARG A 1 175 ? -14.332 9.686 36.993 1.00 96.19 175 ARG A C 1
ATOM 1400 O O . ARG A 1 175 ? -15.337 10.372 36.809 1.00 96.19 175 ARG A O 1
ATOM 1407 N N . ASP A 1 176 ? -13.162 9.995 36.436 1.00 97.00 176 ASP A N 1
ATOM 1408 C CA . ASP A 1 176 ? -13.002 11.059 35.440 1.00 97.00 176 ASP A CA 1
ATOM 1409 C C . ASP A 1 176 ? -13.290 10.510 34.035 1.00 97.00 176 ASP A C 1
ATOM 1411 O O . ASP A 1 176 ? -12.404 10.301 33.198 1.00 97.00 176 ASP A O 1
ATOM 1415 N N . PHE A 1 177 ? -14.574 10.254 33.783 1.00 96.81 177 PHE A N 1
ATOM 1416 C CA . PHE A 1 177 ? -15.041 9.686 32.518 1.00 96.81 177 PHE A CA 1
ATOM 1417 C C . PHE A 1 177 ? -14.798 10.621 31.327 1.00 96.81 177 PHE A C 1
ATOM 1419 O O . PHE A 1 177 ? -14.525 10.155 30.223 1.00 96.81 177 PHE A O 1
ATOM 1426 N N . SER A 1 178 ? -14.840 11.941 31.537 1.00 95.75 178 SER A N 1
ATOM 1427 C CA . SER A 1 178 ? -14.555 12.935 30.496 1.00 95.75 178 SER A CA 1
ATOM 1428 C C . SER A 1 178 ? -13.144 12.802 29.935 1.00 95.75 178 SER A C 1
ATOM 1430 O O . SER A 1 178 ? -12.960 12.770 28.714 1.00 95.75 178 SER A O 1
ATOM 1432 N N . THR A 1 179 ? -12.146 12.702 30.814 1.00 96.94 179 THR A N 1
ATOM 1433 C CA . THR A 1 179 ? -10.750 12.547 30.399 1.00 96.94 179 THR A CA 1
ATOM 1434 C C . THR A 1 179 ? -10.521 11.184 29.756 1.00 96.94 179 THR A C 1
ATOM 1436 O O . THR A 1 179 ? -9.890 11.122 28.699 1.00 96.94 179 THR A O 1
ATOM 1439 N N . ALA A 1 180 ? -11.101 10.121 30.320 1.00 97.81 180 ALA A N 1
ATOM 1440 C CA . ALA A 1 180 ? -10.980 8.768 29.785 1.00 97.81 180 ALA A CA 1
ATOM 1441 C C . ALA A 1 180 ? -11.580 8.626 28.372 1.00 97.81 180 ALA A C 1
ATOM 1443 O O . ALA A 1 180 ? -10.966 7.999 27.505 1.00 97.81 180 ALA A O 1
ATOM 1444 N N . ILE A 1 181 ? -12.736 9.249 28.098 1.00 96.62 181 ILE A N 1
ATOM 1445 C CA . ILE A 1 181 ? -13.336 9.287 26.752 1.00 96.62 181 ILE A CA 1
ATOM 1446 C C . ILE A 1 181 ? -12.395 9.995 25.775 1.00 96.62 181 ILE A C 1
ATOM 1448 O O . ILE A 1 181 ? -12.066 9.434 24.730 1.00 96.62 181 ILE A O 1
ATOM 1452 N N . ARG A 1 182 ? -11.900 11.188 26.134 1.00 97.06 182 ARG A N 1
ATOM 1453 C CA . ARG A 1 182 ? -10.991 11.963 25.277 1.00 97.06 182 ARG A CA 1
ATOM 1454 C C . ARG A 1 182 ? -9.709 11.189 24.959 1.00 97.06 182 ARG A C 1
ATOM 1456 O O . ARG A 1 182 ? -9.307 11.119 23.804 1.00 97.06 182 ARG A O 1
ATOM 1463 N N . GLN A 1 183 ? -9.079 10.581 25.964 1.00 97.50 183 GLN A N 1
ATOM 1464 C CA . GLN A 1 183 ? -7.876 9.762 25.774 1.00 97.50 183 GLN A CA 1
ATOM 1465 C C . GLN A 1 183 ? -8.153 8.525 24.909 1.00 97.50 183 GLN A C 1
ATOM 1467 O O . GLN A 1 183 ? -7.335 8.176 24.058 1.00 97.50 183 GLN A O 1
ATOM 1472 N N . SER A 1 184 ? -9.314 7.885 25.080 1.00 97.50 184 SER A N 1
ATOM 1473 C CA . SER A 1 184 ? -9.732 6.750 24.249 1.00 97.50 184 SER A CA 1
ATOM 1474 C C . SER A 1 184 ? -9.922 7.159 22.785 1.00 97.50 184 SER A C 1
ATOM 1476 O O . SER A 1 184 ? -9.531 6.414 21.884 1.00 97.50 184 SER A O 1
ATOM 1478 N N . GLU A 1 185 ? -10.470 8.345 22.523 1.00 96.06 185 GLU A N 1
ATOM 1479 C CA . GLU A 1 185 ? -10.599 8.900 21.171 1.00 96.06 185 GLU A CA 1
ATOM 1480 C C . GLU A 1 185 ? -9.236 9.235 20.557 1.00 96.06 185 GLU A C 1
ATOM 1482 O O . GLU A 1 185 ? -8.974 8.844 19.419 1.00 96.06 185 GLU A O 1
ATOM 1487 N N . THR A 1 186 ? -8.328 9.849 21.323 1.00 96.88 186 THR A N 1
ATOM 1488 C CA . THR A 1 186 ? -6.947 10.094 20.878 1.00 96.88 186 THR A CA 1
ATOM 1489 C C . THR A 1 186 ? -6.211 8.786 20.566 1.00 96.88 186 THR A C 1
ATOM 1491 O O . THR A 1 186 ? -5.534 8.682 19.544 1.00 96.88 186 THR A O 1
ATOM 1494 N N . LEU A 1 187 ? -6.369 7.748 21.396 1.00 97.94 187 LEU A N 1
ATOM 1495 C CA . LEU A 1 187 ? -5.790 6.424 21.148 1.00 97.94 187 LEU A CA 1
ATOM 1496 C C . LEU A 1 187 ? -6.291 5.828 19.825 1.00 97.94 187 LEU A C 1
ATOM 1498 O O . LEU A 1 187 ? -5.497 5.293 19.052 1.00 97.94 187 LEU A O 1
ATOM 1502 N N . LYS A 1 188 ? -7.594 5.943 19.550 1.00 95.88 188 LYS A N 1
ATOM 1503 C CA . LYS A 1 188 ? -8.199 5.519 18.281 1.00 95.88 188 LYS A CA 1
ATOM 1504 C C . LYS A 1 188 ? -7.599 6.274 17.096 1.00 95.88 188 LYS A C 1
ATOM 1506 O O . LYS A 1 188 ? -7.206 5.640 16.122 1.00 95.88 188 LYS A O 1
ATOM 1511 N N . GLU A 1 189 ? -7.504 7.600 17.165 1.00 95.69 189 GLU A N 1
ATOM 1512 C CA . GLU A 1 189 ? -6.930 8.427 16.090 1.00 95.69 189 GLU A CA 1
ATOM 1513 C C . GLU A 1 189 ? -5.469 8.059 15.797 1.00 95.69 189 GLU A C 1
ATOM 1515 O O . GLU A 1 189 ? -5.073 7.900 14.636 1.00 95.69 189 GLU A O 1
ATOM 1520 N N . LEU A 1 190 ? -4.675 7.836 16.849 1.00 97.06 190 LEU A N 1
ATOM 1521 C CA . LEU A 1 190 ? -3.306 7.338 16.726 1.00 97.06 190 LEU A CA 1
ATOM 1522 C C . LEU A 1 190 ? -3.266 5.932 16.115 1.00 97.06 190 LEU A C 1
ATOM 1524 O O . LEU A 1 190 ? -2.408 5.660 15.275 1.00 97.06 190 LEU A O 1
ATOM 1528 N N . ALA A 1 191 ? -4.188 5.045 16.498 1.00 95.94 191 ALA A N 1
ATOM 1529 C CA . ALA A 1 191 ? -4.261 3.682 15.975 1.00 95.94 191 ALA A CA 1
ATOM 1530 C C . ALA A 1 191 ? -4.665 3.650 14.496 1.00 95.94 191 ALA A C 1
ATOM 1532 O O . ALA A 1 191 ? -4.044 2.921 13.726 1.00 95.94 191 ALA A O 1
ATOM 1533 N N . LEU A 1 192 ? -5.619 4.482 14.068 1.00 93.31 192 LEU A N 1
ATOM 1534 C CA . LEU A 1 192 ? -5.974 4.655 12.655 1.00 93.31 192 LEU A CA 1
ATOM 1535 C C . LEU A 1 192 ? -4.799 5.221 11.848 1.00 93.31 192 LEU A C 1
ATOM 1537 O O . LEU A 1 192 ? -4.478 4.706 10.776 1.00 93.31 192 LEU A O 1
ATOM 1541 N N . SER A 1 193 ? -4.094 6.216 12.394 1.00 93.94 193 SER A N 1
ATOM 1542 C CA . SER A 1 193 ? -2.892 6.783 11.768 1.00 93.94 193 SER A CA 1
ATOM 1543 C C . SER A 1 193 ? -1.777 5.740 11.630 1.00 93.94 193 SER A C 1
ATOM 1545 O O . SER A 1 193 ? -1.163 5.608 10.570 1.00 93.94 193 SER A O 1
ATOM 1547 N N . GLY A 1 194 ? -1.546 4.941 12.673 1.00 93.12 194 GLY A N 1
ATOM 1548 C CA . GLY A 1 194 ? -0.592 3.833 12.649 1.00 93.12 194 GLY A CA 1
ATOM 1549 C C . GLY A 1 194 ? -1.013 2.712 11.695 1.00 93.12 194 GLY A C 1
ATOM 1550 O O . GLY A 1 194 ? -0.179 2.108 11.019 1.00 93.12 194 GLY A O 1
ATOM 1551 N N . PHE A 1 195 ? -2.312 2.435 11.594 1.00 90.06 195 PHE A N 1
ATOM 1552 C CA . PHE A 1 195 ? -2.850 1.467 10.645 1.00 90.06 195 PHE A CA 1
ATOM 1553 C C . PHE A 1 195 ? -2.604 1.919 9.202 1.00 90.06 195 PHE A C 1
ATOM 1555 O O . PHE A 1 195 ? -2.147 1.113 8.384 1.00 90.06 195 PHE A O 1
ATOM 1562 N N . HIS A 1 196 ? -2.818 3.207 8.911 1.00 88.19 196 HIS A N 1
ATOM 1563 C CA . HIS A 1 196 ? -2.518 3.809 7.614 1.00 88.19 196 HIS A CA 1
ATOM 1564 C C . HIS A 1 196 ? -1.013 3.824 7.307 1.00 88.19 196 HIS A C 1
ATOM 1566 O O . HIS A 1 196 ? -0.608 3.470 6.199 1.00 88.19 196 HIS A O 1
ATOM 1572 N N . TYR A 1 197 ? -0.167 4.106 8.303 1.00 91.75 197 TYR A N 1
ATOM 1573 C CA . TYR A 1 197 ? 1.290 3.992 8.180 1.00 91.75 197 TYR A CA 1
ATOM 1574 C C . TYR A 1 197 ? 1.721 2.601 7.685 1.00 91.75 197 TYR A C 1
ATOM 1576 O O . TYR A 1 197 ? 2.544 2.486 6.779 1.00 91.75 197 TYR A O 1
ATOM 1584 N N . PHE A 1 198 ? 1.120 1.530 8.213 1.00 89.81 198 PHE A N 1
ATOM 1585 C CA . PHE A 1 198 ? 1.414 0.174 7.746 1.00 89.81 198 PHE A CA 1
ATOM 1586 C C . PHE A 1 198 ? 0.718 -0.211 6.430 1.00 89.81 198 PHE A C 1
ATOM 1588 O O . PHE A 1 198 ? 1.122 -1.187 5.804 1.00 89.81 198 PHE A O 1
ATOM 1595 N N . GLN A 1 199 ? -0.330 0.498 5.996 1.00 85.38 199 GLN A N 1
ATOM 1596 C CA . GLN A 1 199 ? -0.884 0.334 4.640 1.00 85.38 199 GLN A CA 1
ATOM 1597 C C . GLN A 1 199 ? 0.072 0.889 3.584 1.00 85.38 199 GLN A C 1
ATOM 1599 O O . GLN A 1 199 ? 0.262 0.269 2.546 1.00 85.38 199 GLN A O 1
ATOM 1604 N N . THR A 1 200 ? 0.709 2.022 3.873 1.00 86.25 200 THR A N 1
ATOM 1605 C CA . THR A 1 200 ? 1.605 2.725 2.946 1.00 86.25 200 THR A CA 1
ATOM 1606 C C . THR A 1 200 ? 3.085 2.411 3.186 1.00 86.25 200 THR A C 1
ATOM 1608 O O . THR A 1 200 ? 3.964 3.061 2.622 1.00 86.25 200 THR A O 1
ATOM 1611 N N . TYR A 1 201 ? 3.387 1.384 3.986 1.00 88.69 201 TYR A N 1
ATOM 1612 C CA . TYR A 1 201 ? 4.754 1.061 4.401 1.00 88.69 201 TYR A CA 1
ATOM 1613 C C . TYR A 1 201 ? 5.674 0.745 3.213 1.00 88.69 201 TYR A C 1
ATOM 1615 O O . TYR A 1 201 ? 6.793 1.248 3.138 1.00 88.69 201 TYR A O 1
ATOM 1623 N N . ASP A 1 202 ? 5.179 -0.038 2.251 1.00 88.31 202 ASP A N 1
ATOM 1624 C CA . ASP A 1 202 ? 5.939 -0.446 1.060 1.00 88.31 202 ASP A CA 1
ATOM 1625 C C . ASP A 1 202 ? 5.761 0.524 -0.120 1.00 88.31 202 ASP A C 1
ATOM 1627 O O . ASP A 1 202 ? 6.351 0.333 -1.186 1.00 88.31 202 ASP A O 1
ATOM 1631 N N . TRP A 1 203 ? 4.969 1.587 0.067 1.00 87.25 203 TRP A N 1
ATOM 1632 C CA . TRP A 1 203 ? 4.547 2.492 -1.001 1.00 87.25 203 TRP A CA 1
ATOM 1633 C C . TRP A 1 203 ? 5.732 3.126 -1.731 1.00 87.25 203 TRP A C 1
ATOM 1635 O O . TRP A 1 203 ? 5.815 3.066 -2.954 1.00 87.25 203 TRP A O 1
ATOM 1645 N N . HIS A 1 204 ? 6.696 3.666 -0.983 1.00 86.94 204 HIS A N 1
ATOM 1646 C CA . HIS A 1 204 ? 7.867 4.338 -1.549 1.00 86.94 204 HIS A CA 1
ATOM 1647 C C . HIS A 1 204 ? 8.769 3.379 -2.334 1.00 86.94 204 HIS A C 1
ATOM 1649 O O . HIS A 1 204 ? 9.267 3.730 -3.406 1.00 86.94 204 HIS A O 1
ATOM 1655 N N . MET A 1 205 ? 8.965 2.160 -1.821 1.00 90.19 205 MET A N 1
ATOM 1656 C CA . MET A 1 205 ? 9.746 1.123 -2.498 1.00 90.19 205 MET A CA 1
ATOM 1657 C C . MET A 1 205 ? 9.087 0.752 -3.825 1.00 90.19 205 MET A C 1
ATOM 1659 O O . MET A 1 205 ? 9.737 0.789 -4.870 1.00 90.19 205 MET A O 1
ATOM 1663 N N . LEU A 1 206 ? 7.790 0.442 -3.786 1.00 90.12 206 LEU A N 1
ATOM 1664 C CA . LEU A 1 206 ? 7.044 0.029 -4.964 1.00 90.12 206 LEU A CA 1
ATOM 1665 C C . LEU A 1 206 ? 6.987 1.155 -6.006 1.00 90.12 206 LEU A C 1
ATOM 1667 O O . LEU A 1 206 ? 7.321 0.927 -7.167 1.00 90.12 206 LEU A O 1
ATOM 1671 N N . MET A 1 207 ? 6.695 2.388 -5.585 1.00 85.25 207 MET A N 1
ATOM 1672 C CA . MET A 1 207 ? 6.711 3.560 -6.464 1.00 85.25 207 MET A CA 1
ATOM 1673 C C . MET A 1 207 ? 8.063 3.770 -7.140 1.00 85.25 207 MET A C 1
ATOM 1675 O O . MET A 1 207 ? 8.120 4.002 -8.348 1.00 85.25 207 MET A O 1
ATOM 1679 N N . THR A 1 208 ? 9.160 3.636 -6.394 1.00 90.44 208 THR A N 1
ATOM 1680 C CA . THR A 1 208 ? 10.510 3.784 -6.951 1.00 90.44 208 THR A CA 1
ATOM 1681 C C . THR A 1 208 ? 10.782 2.727 -8.021 1.00 90.44 208 THR A C 1
ATOM 1683 O O . THR A 1 208 ? 11.254 3.051 -9.108 1.00 90.44 208 THR A O 1
ATOM 1686 N N . VAL A 1 209 ? 10.450 1.463 -7.751 1.00 95.00 209 VAL A N 1
ATOM 1687 C CA . VAL A 1 209 ? 10.710 0.337 -8.666 1.00 95.00 209 VAL A CA 1
ATOM 1688 C C . VAL A 1 209 ? 9.902 0.442 -9.950 1.00 95.00 209 VAL A C 1
ATOM 1690 O O . VAL A 1 209 ? 10.449 0.198 -11.028 1.00 95.00 209 VAL A O 1
ATOM 1693 N N . ILE A 1 210 ? 8.627 0.819 -9.846 1.00 90.38 210 ILE A N 1
ATOM 1694 C CA . ILE A 1 210 ? 7.738 0.994 -10.998 1.00 90.38 210 ILE A CA 1
ATOM 1695 C C . ILE A 1 210 ? 8.177 2.203 -11.830 1.00 90.38 210 ILE A C 1
ATOM 1697 O O . ILE A 1 210 ? 8.308 2.094 -13.048 1.00 90.38 210 ILE A O 1
ATOM 1701 N N . THR A 1 211 ? 8.525 3.320 -11.184 1.00 87.56 211 THR A N 1
ATOM 1702 C CA . THR A 1 211 ? 9.047 4.515 -11.869 1.00 87.56 211 THR A CA 1
ATOM 1703 C C . THR A 1 211 ? 10.353 4.210 -12.604 1.00 87.56 211 THR A C 1
ATOM 1705 O O . THR A 1 211 ? 10.503 4.543 -13.780 1.00 87.56 211 THR A O 1
ATOM 1708 N N . LEU A 1 212 ? 11.294 3.516 -11.952 1.00 93.31 212 LEU A N 1
ATOM 1709 C CA . LEU A 1 212 ? 12.522 3.042 -12.596 1.00 93.31 212 LEU A CA 1
ATOM 1710 C C . LEU A 1 212 ? 12.225 2.059 -13.731 1.00 93.31 212 LEU A C 1
ATOM 1712 O O . LEU A 1 212 ? 12.957 2.039 -14.719 1.00 93.31 212 LEU A O 1
ATOM 1716 N N . GLY A 1 213 ? 11.171 1.256 -13.608 1.00 93.81 213 GLY A N 1
ATOM 1717 C CA . GLY A 1 213 ? 10.684 0.363 -14.651 1.00 93.81 213 GLY A CA 1
ATOM 1718 C C . GLY A 1 213 ? 10.278 1.114 -15.916 1.00 93.81 213 GLY A C 1
ATOM 1719 O O . GLY A 1 213 ? 10.831 0.860 -16.988 1.00 93.81 213 GLY A O 1
ATOM 1720 N N . TYR A 1 214 ? 9.376 2.088 -15.789 1.00 87.94 214 TYR A N 1
ATOM 1721 C CA . TYR A 1 214 ? 8.935 2.927 -16.908 1.00 87.94 214 TYR A CA 1
ATOM 1722 C C . TYR A 1 214 ? 10.066 3.781 -17.487 1.00 87.94 214 TYR A C 1
ATOM 1724 O O . TYR A 1 214 ? 10.225 3.858 -18.708 1.00 87.94 214 TYR A O 1
ATOM 1732 N N . LEU A 1 215 ? 10.928 4.348 -16.639 1.00 88.56 215 LEU A N 1
ATOM 1733 C CA . LEU A 1 215 ? 12.125 5.054 -17.097 1.00 88.56 215 LEU A CA 1
ATOM 1734 C C . LEU A 1 215 ? 13.054 4.130 -17.891 1.00 88.56 215 LEU A C 1
ATOM 1736 O O . LEU A 1 215 ? 13.522 4.479 -18.977 1.00 88.56 215 LEU A O 1
ATOM 1740 N N . GLY A 1 216 ? 13.274 2.920 -17.380 1.00 92.56 216 GLY A N 1
ATOM 1741 C CA . GLY A 1 216 ? 14.056 1.896 -18.054 1.00 92.56 216 GLY A CA 1
ATOM 1742 C C . GLY A 1 216 ? 13.455 1.513 -19.409 1.00 92.56 216 GLY A C 1
ATOM 1743 O O . GLY A 1 216 ? 14.183 1.354 -20.393 1.00 92.56 216 GLY A O 1
ATOM 1744 N N . TRP A 1 217 ? 12.130 1.408 -19.496 1.00 93.06 217 TRP A N 1
ATOM 1745 C CA . TRP A 1 217 ? 11.416 1.147 -20.744 1.00 93.06 217 TRP A CA 1
ATOM 1746 C C . TRP A 1 217 ? 11.625 2.257 -21.777 1.00 93.06 217 TRP A C 1
ATOM 1748 O O . TRP A 1 217 ? 12.042 1.967 -22.900 1.00 93.06 217 TRP A O 1
ATOM 1758 N N . MET A 1 218 ? 11.443 3.522 -21.388 1.00 86.12 218 MET A N 1
ATOM 1759 C CA . MET A 1 218 ? 11.668 4.678 -22.264 1.00 86.12 218 MET A CA 1
ATOM 1760 C C . MET A 1 218 ? 13.086 4.707 -22.837 1.00 86.12 218 MET A C 1
ATOM 1762 O O . MET A 1 218 ? 13.274 4.848 -24.046 1.00 86.12 218 MET A O 1
ATOM 1766 N N . VAL A 1 219 ? 14.101 4.513 -21.991 1.00 86.31 219 VAL A N 1
ATOM 1767 C CA . VAL A 1 219 ? 15.498 4.488 -22.444 1.00 86.31 219 VAL A CA 1
ATOM 1768 C C . VAL A 1 219 ? 15.732 3.327 -23.416 1.00 86.31 219 VAL A C 1
ATOM 1770 O O . VAL A 1 219 ? 16.373 3.508 -24.451 1.00 86.31 219 VAL A O 1
ATOM 1773 N N . ASN A 1 220 ? 15.169 2.143 -23.149 1.00 89.50 220 ASN A N 1
ATOM 1774 C CA . ASN A 1 220 ? 15.248 1.010 -24.076 1.00 89.50 220 ASN A CA 1
ATOM 1775 C C . ASN A 1 220 ? 14.579 1.309 -25.431 1.00 89.50 220 ASN A C 1
ATOM 1777 O O . ASN A 1 220 ? 15.110 0.891 -26.467 1.00 89.50 220 ASN A O 1
ATOM 1781 N N . LEU A 1 221 ? 13.454 2.032 -25.443 1.00 87.62 221 LEU A N 1
ATOM 1782 C CA . LEU A 1 221 ? 12.800 2.486 -26.671 1.00 87.62 221 LEU A CA 1
ATOM 1783 C C . LEU A 1 221 ? 13.672 3.484 -27.441 1.00 87.62 221 LEU A C 1
ATOM 1785 O O . LEU A 1 221 ? 13.875 3.283 -28.636 1.00 87.62 221 LEU A O 1
ATOM 1789 N N . ILE A 1 222 ? 14.264 4.486 -26.775 1.00 83.62 222 ILE A N 1
ATOM 1790 C CA . ILE A 1 222 ? 15.223 5.417 -27.403 1.00 83.62 222 ILE A CA 1
ATOM 1791 C C . ILE A 1 222 ? 16.364 4.644 -28.057 1.00 83.62 222 ILE A C 1
ATOM 1793 O O . ILE A 1 222 ? 16.639 4.836 -29.240 1.00 83.62 222 ILE A O 1
ATOM 1797 N N . ILE A 1 223 ? 17.006 3.734 -27.317 1.00 84.19 223 ILE A N 1
ATOM 1798 C CA . ILE A 1 223 ? 18.116 2.936 -27.850 1.00 84.19 223 ILE A CA 1
ATOM 1799 C C . ILE A 1 223 ? 17.663 2.159 -29.087 1.00 84.19 223 ILE A C 1
ATOM 1801 O O . ILE A 1 223 ? 18.382 2.120 -30.086 1.00 84.19 223 ILE A O 1
ATOM 1805 N N . HIS A 1 224 ? 16.477 1.545 -29.043 1.00 84.69 224 HIS A N 1
ATOM 1806 C CA . HIS A 1 224 ? 15.942 0.805 -30.178 1.00 84.69 224 HIS A CA 1
ATOM 1807 C C . HIS A 1 224 ? 15.690 1.703 -31.393 1.00 84.69 224 HIS A C 1
ATOM 1809 O O . HIS A 1 224 ? 16.117 1.347 -32.494 1.00 84.69 224 HIS A O 1
ATOM 1815 N N . VAL A 1 225 ? 15.031 2.851 -31.209 1.00 83.88 225 VAL A N 1
ATOM 1816 C CA . VAL A 1 225 ? 14.695 3.754 -32.314 1.00 83.88 225 VAL A CA 1
ATOM 1817 C C . VAL A 1 225 ? 15.959 4.348 -32.929 1.00 83.88 225 VAL A C 1
ATOM 1819 O O . VAL A 1 225 ? 16.133 4.269 -34.144 1.00 83.88 225 VAL A O 1
ATOM 1822 N N . VAL A 1 226 ? 16.894 4.840 -32.110 1.00 78.94 226 VAL A N 1
ATOM 1823 C CA . VAL A 1 226 ? 18.163 5.392 -32.607 1.00 78.94 226 VAL A CA 1
ATOM 1824 C C . VAL A 1 226 ? 18.948 4.313 -33.359 1.00 78.94 226 VAL A C 1
ATOM 1826 O O . VAL A 1 226 ? 19.424 4.558 -34.466 1.00 78.94 226 VAL A O 1
ATOM 1829 N N . LYS A 1 227 ? 19.034 3.083 -32.833 1.00 80.00 227 LYS A N 1
ATOM 1830 C CA . LYS A 1 227 ? 19.756 1.997 -33.517 1.00 80.00 227 LYS A CA 1
ATOM 1831 C C . LYS A 1 227 ? 19.108 1.542 -34.826 1.00 80.00 227 LYS A C 1
ATOM 1833 O O . LYS A 1 227 ? 19.824 1.067 -35.702 1.00 80.00 227 LYS A O 1
ATOM 1838 N N . SER A 1 228 ? 17.785 1.628 -34.939 1.00 79.94 228 SER A N 1
ATOM 1839 C CA . SER A 1 228 ? 17.044 1.042 -36.065 1.00 79.94 228 SER A CA 1
ATOM 1840 C C . SER A 1 228 ? 16.750 2.047 -37.178 1.00 79.94 228 SER A C 1
ATOM 1842 O O . SER A 1 228 ? 16.686 1.649 -38.337 1.00 79.94 228 SER A O 1
ATOM 1844 N N . TYR A 1 229 ? 16.598 3.331 -36.840 1.00 76.62 229 TYR A N 1
ATOM 1845 C CA . TYR A 1 229 ? 16.096 4.352 -37.766 1.00 76.62 229 TYR A CA 1
ATOM 1846 C C . TYR A 1 229 ? 17.047 5.529 -37.992 1.00 76.62 229 TYR A C 1
ATOM 1848 O O . TYR A 1 229 ? 16.746 6.394 -38.808 1.00 76.62 229 TYR A O 1
ATOM 1856 N N . THR A 1 230 ? 18.200 5.577 -37.318 1.00 72.94 230 THR A N 1
ATOM 1857 C CA . THR A 1 230 ? 19.203 6.627 -37.557 1.00 72.94 230 THR A CA 1
ATOM 1858 C C . THR A 1 230 ? 20.503 6.040 -38.100 1.00 72.94 230 THR A C 1
ATOM 1860 O O . THR A 1 230 ? 20.836 4.879 -37.859 1.00 72.94 230 THR A O 1
ATOM 1863 N N . SER A 1 231 ? 21.274 6.851 -38.825 1.00 67.25 231 SER A N 1
ATOM 1864 C CA . SER A 1 231 ? 22.608 6.490 -39.328 1.00 67.25 231 SER A CA 1
ATOM 1865 C C . SER A 1 231 ? 23.685 6.487 -38.232 1.00 67.25 231 SER A C 1
ATOM 1867 O O . SER A 1 231 ? 24.799 6.012 -38.459 1.00 67.25 231 SER A O 1
ATOM 1869 N N . PHE A 1 232 ? 23.345 6.953 -37.027 1.00 68.75 232 PHE A N 1
ATOM 1870 C CA . PHE A 1 232 ? 24.233 7.097 -35.876 1.00 68.75 232 PHE A CA 1
ATOM 1871 C C . PHE A 1 232 ? 25.078 5.850 -35.543 1.00 68.75 232 PHE A C 1
ATOM 1873 O O . PHE A 1 232 ? 26.292 5.986 -35.366 1.00 68.75 232 PHE A O 1
ATOM 1880 N N . PRO A 1 233 ? 24.527 4.615 -35.526 1.00 65.19 233 PRO A N 1
ATOM 1881 C CA . PRO A 1 233 ? 25.312 3.418 -35.221 1.00 65.19 233 PRO A CA 1
ATOM 1882 C C . PRO A 1 233 ? 26.424 3.158 -36.242 1.00 65.19 233 PRO A C 1
ATOM 1884 O O . PRO A 1 233 ? 27.491 2.674 -35.875 1.00 65.19 233 PRO A O 1
ATOM 1887 N N . ARG A 1 234 ? 26.200 3.508 -37.517 1.00 60.09 234 ARG A N 1
ATOM 1888 C CA . ARG A 1 234 ? 27.168 3.300 -38.605 1.00 60.09 234 ARG A CA 1
ATOM 1889 C C . ARG A 1 234 ? 28.427 4.148 -38.397 1.00 60.09 234 ARG A C 1
ATOM 1891 O O . ARG A 1 234 ? 29.533 3.658 -38.605 1.00 60.09 234 ARG A O 1
ATOM 1898 N N . ASN A 1 235 ? 28.256 5.370 -37.892 1.00 60.59 235 ASN A N 1
ATOM 1899 C CA . ASN A 1 235 ? 29.349 6.295 -37.580 1.00 60.59 235 ASN A CA 1
ATOM 1900 C C . ASN A 1 235 ? 30.141 5.886 -36.324 1.00 60.59 235 ASN A C 1
ATOM 1902 O O . ASN A 1 235 ? 31.327 6.198 -36.218 1.00 60.59 235 ASN A O 1
ATOM 1906 N N . LEU A 1 236 ? 29.508 5.177 -35.381 1.00 63.41 236 LEU A N 1
ATOM 1907 C CA . LEU A 1 236 ? 30.172 4.645 -34.186 1.00 63.41 236 LEU A CA 1
ATOM 1908 C C . LEU A 1 236 ? 30.980 3.375 -34.474 1.00 63.41 236 LEU A C 1
ATOM 1910 O O . LEU A 1 236 ? 32.109 3.261 -34.000 1.00 63.41 236 LEU A O 1
ATOM 1914 N N . ILE A 1 237 ? 30.432 2.453 -35.274 1.00 56.38 237 ILE A N 1
ATOM 1915 C CA . ILE A 1 237 ? 31.103 1.198 -35.6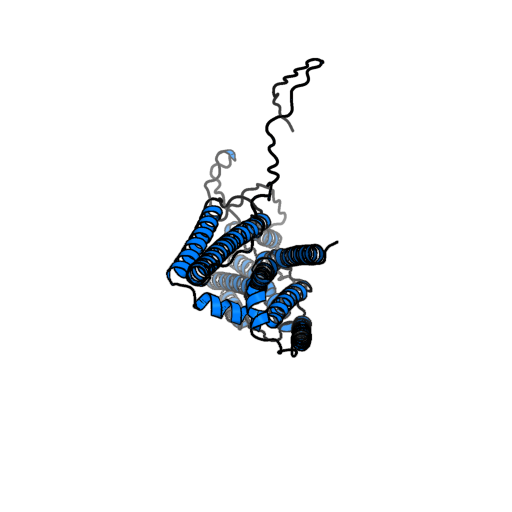64 1.00 56.38 237 ILE A CA 1
ATOM 1916 C C . ILE A 1 237 ? 32.369 1.488 -36.485 1.00 56.38 237 ILE A C 1
ATOM 1918 O O . ILE A 1 237 ? 33.389 0.837 -36.287 1.00 56.38 237 ILE A O 1
ATOM 1922 N N . ALA A 1 238 ? 32.354 2.526 -37.328 1.00 55.28 238 ALA A N 1
ATOM 1923 C CA . ALA A 1 238 ? 33.533 2.965 -38.078 1.00 55.28 238 ALA A CA 1
ATOM 1924 C C . ALA A 1 238 ? 34.686 3.490 -37.190 1.00 55.28 238 ALA A C 1
ATOM 1926 O O . ALA A 1 238 ? 35.809 3.622 -37.666 1.00 55.28 238 ALA A O 1
ATOM 1927 N N . LYS A 1 239 ? 34.427 3.805 -35.910 1.00 55.56 239 LYS A N 1
ATOM 1928 C CA . LYS A 1 239 ? 35.394 4.447 -35.003 1.00 55.56 239 LYS A CA 1
ATOM 1929 C C . LYS A 1 239 ? 36.028 3.510 -33.970 1.00 55.56 239 LYS A C 1
ATOM 1931 O O . LYS A 1 239 ? 37.017 3.911 -33.360 1.00 55.56 239 LYS A O 1
ATOM 1936 N N . LYS A 1 240 ? 35.492 2.303 -33.750 1.00 54.19 240 LYS A N 1
ATOM 1937 C CA . LYS A 1 240 ? 36.041 1.304 -32.808 1.00 54.19 240 LYS A CA 1
ATOM 1938 C C . LYS A 1 240 ? 35.655 -0.126 -33.229 1.00 54.19 240 LYS A C 1
ATOM 1940 O O . LYS A 1 240 ? 34.498 -0.489 -33.017 1.00 54.19 240 LYS A O 1
ATOM 1945 N N . PRO A 1 241 ? 36.590 -0.942 -33.759 1.00 48.25 241 PRO A N 1
ATOM 1946 C CA . PRO A 1 241 ? 36.311 -2.340 -34.093 1.00 48.25 241 PRO A CA 1
ATOM 1947 C C . PRO A 1 241 ? 36.364 -3.274 -32.874 1.00 48.25 241 PRO A C 1
ATOM 1949 O O . PRO A 1 241 ? 35.635 -4.257 -32.844 1.00 48.25 241 PRO A O 1
ATOM 1952 N N . ASP A 1 242 ? 37.150 -2.951 -31.839 1.00 46.81 242 ASP A N 1
ATOM 1953 C CA . ASP A 1 242 ? 37.497 -3.921 -30.794 1.00 46.81 242 ASP A CA 1
ATOM 1954 C C . ASP A 1 242 ? 37.134 -3.438 -29.384 1.00 46.81 242 ASP A C 1
ATOM 1956 O O . ASP A 1 242 ? 37.854 -2.683 -28.730 1.00 46.81 242 ASP A O 1
ATOM 1960 N N . ALA A 1 243 ? 35.980 -3.897 -28.905 1.00 50.31 243 ALA A N 1
ATOM 1961 C CA . ALA A 1 243 ? 35.650 -4.001 -27.483 1.00 50.31 243 ALA A CA 1
ATOM 1962 C C . ALA A 1 243 ? 34.765 -5.244 -27.275 1.00 50.31 243 ALA A C 1
ATOM 1964 O O . ALA A 1 243 ? 33.661 -5.187 -26.740 1.00 50.31 243 ALA A O 1
ATOM 1965 N N . THR A 1 244 ? 35.248 -6.386 -27.759 1.00 45.62 244 THR A N 1
ATOM 1966 C CA . THR A 1 244 ? 34.643 -7.729 -27.696 1.00 45.62 244 THR A CA 1
ATOM 1967 C C . THR A 1 244 ? 34.829 -8.379 -26.321 1.00 45.62 244 THR A C 1
ATOM 1969 O O . THR A 1 244 ? 35.133 -9.557 -26.188 1.00 45.62 244 THR A O 1
ATOM 1972 N N . GLY A 1 245 ? 34.613 -7.602 -25.265 1.00 55.97 245 GLY A N 1
ATOM 1973 C CA . GLY A 1 245 ? 34.486 -8.103 -23.905 1.00 55.97 245 GLY A CA 1
ATOM 1974 C C . GLY A 1 245 ? 33.381 -7.329 -23.206 1.00 55.97 245 GLY A C 1
ATOM 1975 O O . GLY A 1 245 ? 33.510 -6.116 -23.071 1.00 55.97 245 GLY A O 1
ATOM 1976 N N . SER A 1 246 ? 32.308 -8.029 -22.807 1.00 62.84 246 SER A N 1
ATOM 1977 C CA . SER A 1 246 ? 31.405 -7.725 -21.668 1.00 62.84 246 SER A CA 1
ATOM 1978 C C . SER A 1 246 ? 29.890 -7.883 -21.895 1.00 62.84 246 SER A C 1
ATOM 1980 O O . SER A 1 246 ? 29.134 -7.727 -20.942 1.00 62.84 246 SER A O 1
ATOM 1982 N N . SER A 1 247 ? 29.384 -8.237 -23.088 1.00 70.81 247 SER A N 1
ATOM 1983 C CA . SER A 1 247 ? 27.918 -8.397 -23.232 1.00 70.81 247 SER A CA 1
ATOM 1984 C C . SER A 1 247 ? 27.375 -9.564 -22.400 1.00 70.81 247 SER A C 1
ATOM 1986 O O . SER A 1 247 ? 26.327 -9.427 -21.776 1.00 70.81 247 SER A O 1
ATOM 1988 N N . GLU A 1 248 ? 28.067 -10.705 -22.385 1.00 81.50 248 GLU A N 1
ATOM 1989 C CA . GLU A 1 248 ? 27.652 -11.875 -21.600 1.00 81.50 248 GLU A CA 1
ATOM 1990 C C . GLU A 1 248 ? 27.843 -11.646 -20.099 1.00 81.50 248 GLU A C 1
ATOM 1992 O O . GLU A 1 248 ? 26.970 -11.995 -19.308 1.00 81.50 248 GLU A O 1
ATOM 1997 N N . THR A 1 249 ? 28.923 -10.968 -19.698 1.00 87.00 249 THR A N 1
ATOM 1998 C CA . THR A 1 249 ? 29.186 -10.669 -18.283 1.00 87.00 249 THR A CA 1
ATOM 1999 C C . THR A 1 249 ? 28.144 -9.720 -17.691 1.00 87.00 249 THR A C 1
ATOM 2001 O O . THR A 1 249 ? 27.743 -9.910 -16.545 1.00 87.00 249 THR A O 1
ATOM 2004 N N . VAL A 1 250 ? 27.638 -8.751 -18.466 1.00 90.75 250 VAL A N 1
ATOM 2005 C CA . VAL A 1 250 ? 26.540 -7.869 -18.032 1.00 90.75 250 VAL A CA 1
ATOM 2006 C C . VAL A 1 250 ? 25.246 -8.653 -17.819 1.00 90.75 250 VAL A C 1
ATOM 2008 O O . VAL A 1 250 ? 24.557 -8.419 -16.829 1.00 90.75 250 VAL A O 1
ATOM 2011 N N . TYR A 1 251 ? 24.918 -9.606 -18.697 1.00 92.19 251 TYR A N 1
ATOM 2012 C CA . TYR A 1 251 ? 23.730 -10.446 -18.514 1.00 92.19 251 TYR A CA 1
ATOM 2013 C C . TYR A 1 251 ? 23.852 -11.375 -17.312 1.00 92.19 251 TYR A C 1
ATOM 2015 O O . TYR A 1 251 ? 22.907 -11.468 -16.534 1.00 92.19 251 TYR A O 1
ATOM 2023 N N . ILE A 1 252 ? 25.015 -12.000 -17.116 1.00 93.19 252 ILE A N 1
ATOM 2024 C CA . ILE A 1 252 ? 25.289 -12.820 -15.930 1.00 93.19 252 ILE A CA 1
ATOM 2025 C C . ILE A 1 252 ? 25.151 -11.967 -14.663 1.00 93.19 252 ILE A C 1
ATOM 2027 O O . ILE A 1 252 ? 24.445 -12.361 -13.737 1.00 93.19 252 ILE A O 1
ATOM 2031 N N . GLY A 1 253 ? 25.741 -10.767 -14.643 1.00 93.94 253 GLY A N 1
ATOM 2032 C CA . GLY A 1 253 ? 25.604 -9.824 -13.531 1.00 93.94 253 GLY A CA 1
ATOM 2033 C C . GLY A 1 253 ? 24.150 -9.416 -13.270 1.00 93.94 253 GLY A C 1
ATOM 2034 O O . GLY A 1 253 ? 23.710 -9.410 -12.123 1.00 93.94 253 GLY A O 1
ATOM 2035 N N . GLY A 1 254 ? 23.377 -9.150 -14.326 1.00 94.56 254 GLY A N 1
ATOM 2036 C CA . GLY A 1 254 ? 21.947 -8.854 -14.230 1.00 94.56 254 GLY A CA 1
ATOM 2037 C C . GLY A 1 254 ? 21.125 -10.024 -13.683 1.00 94.56 254 GLY A C 1
ATOM 2038 O O . GLY A 1 254 ? 20.261 -9.813 -12.835 1.00 94.56 254 GLY A O 1
ATOM 2039 N N . CYS A 1 255 ? 21.419 -11.259 -14.101 1.00 95.19 255 CYS A N 1
ATOM 2040 C CA . CYS A 1 255 ? 20.787 -12.469 -13.570 1.00 95.19 255 CYS A CA 1
ATOM 2041 C C . CYS A 1 255 ? 21.129 -12.699 -12.093 1.00 95.19 255 CYS A C 1
ATOM 2043 O O . CYS A 1 255 ? 20.238 -13.031 -11.313 1.00 95.19 255 CYS A O 1
ATOM 2045 N N . ILE A 1 256 ? 22.385 -12.478 -11.692 1.00 96.69 256 ILE A N 1
ATOM 2046 C CA . ILE A 1 256 ? 22.806 -12.561 -10.286 1.00 96.69 256 ILE A CA 1
ATOM 2047 C C . ILE A 1 256 ? 22.071 -11.507 -9.453 1.00 96.69 256 ILE A C 1
ATOM 2049 O O . ILE A 1 256 ? 21.520 -11.838 -8.407 1.00 96.69 256 ILE A O 1
ATOM 2053 N N . LEU A 1 257 ? 21.998 -10.259 -9.929 1.00 96.62 257 LEU A N 1
ATOM 2054 C CA . LEU A 1 257 ? 21.278 -9.183 -9.245 1.00 96.62 257 LEU A CA 1
ATOM 2055 C C . LEU A 1 257 ? 19.777 -9.487 -9.123 1.00 96.62 257 LEU A C 1
ATOM 2057 O O . LEU A 1 257 ? 19.201 -9.329 -8.051 1.00 96.62 257 LEU A O 1
ATOM 2061 N N . ALA A 1 258 ? 19.151 -9.960 -10.201 1.00 96.38 258 ALA A N 1
ATOM 2062 C CA . ALA A 1 258 ? 17.750 -10.370 -10.217 1.00 96.38 258 ALA A CA 1
ATOM 2063 C C . ALA A 1 258 ? 17.475 -11.522 -9.234 1.00 96.38 258 ALA A C 1
ATOM 2065 O O . ALA A 1 258 ? 16.477 -11.492 -8.510 1.00 96.38 258 ALA A O 1
ATOM 2066 N N . GLY A 1 259 ? 18.375 -12.509 -9.179 1.00 96.44 259 GLY A N 1
ATOM 2067 C CA . GLY A 1 259 ? 18.325 -13.615 -8.227 1.00 96.44 259 GLY A CA 1
ATOM 2068 C C . GLY A 1 259 ? 18.484 -13.145 -6.782 1.00 96.44 259 GLY A C 1
ATOM 2069 O O . GLY A 1 259 ? 17.694 -13.541 -5.931 1.00 96.44 259 GLY A O 1
ATOM 2070 N N . LEU A 1 260 ? 19.433 -12.242 -6.516 1.00 96.88 260 LEU A N 1
ATOM 2071 C CA . LEU A 1 260 ? 19.652 -11.655 -5.193 1.00 96.88 260 LEU A CA 1
ATOM 2072 C C . LEU A 1 260 ? 18.425 -10.870 -4.716 1.00 96.88 260 LEU A C 1
ATOM 2074 O O . LEU A 1 260 ? 17.954 -11.098 -3.608 1.00 96.88 260 LEU A O 1
ATOM 2078 N N . ILE A 1 261 ? 17.874 -9.987 -5.554 1.00 96.06 261 ILE A N 1
ATOM 2079 C CA . ILE A 1 261 ? 16.663 -9.220 -5.224 1.00 96.06 261 ILE A CA 1
ATOM 2080 C C . ILE A 1 261 ? 15.484 -10.164 -4.976 1.00 96.06 261 ILE A C 1
ATOM 2082 O O . ILE A 1 261 ? 14.770 -10.014 -3.989 1.00 96.06 261 ILE A O 1
ATOM 2086 N N . SER A 1 262 ? 15.299 -11.172 -5.832 1.00 95.31 262 SER A N 1
ATOM 2087 C CA . SER A 1 262 ? 14.225 -12.157 -5.658 1.00 95.31 262 SER A CA 1
ATOM 2088 C C . SER A 1 262 ? 14.386 -12.960 -4.370 1.00 95.31 262 SER A C 1
ATOM 2090 O O . SER A 1 262 ? 13.393 -13.247 -3.708 1.00 95.31 262 SER A O 1
ATOM 2092 N N . PHE A 1 263 ? 15.619 -13.295 -3.991 1.00 95.75 263 PHE A N 1
ATOM 2093 C CA . PHE A 1 263 ? 15.915 -13.971 -2.734 1.00 95.75 263 PHE A CA 1
ATOM 2094 C C . PHE A 1 263 ? 15.625 -13.076 -1.522 1.00 95.75 263 PHE A C 1
ATOM 2096 O O . PHE A 1 263 ? 14.985 -13.532 -0.580 1.00 95.75 263 PHE A O 1
ATOM 2103 N N . LEU A 1 264 ? 16.007 -11.794 -1.561 1.00 94.81 264 LEU A N 1
ATOM 2104 C CA . LEU A 1 264 ? 15.680 -10.831 -0.502 1.00 94.81 264 LEU A CA 1
ATOM 2105 C C . LEU A 1 264 ? 14.162 -10.667 -0.331 1.00 94.81 264 LEU A C 1
ATOM 2107 O O . LEU A 1 264 ? 13.662 -10.765 0.785 1.00 94.81 264 LEU A O 1
ATOM 2111 N N . LEU A 1 265 ? 13.416 -10.514 -1.429 1.00 94.38 265 LEU A N 1
ATOM 2112 C CA . LEU A 1 265 ? 11.950 -10.429 -1.399 1.00 94.38 265 LEU A CA 1
ATOM 2113 C C . LEU A 1 265 ? 11.299 -11.709 -0.854 1.00 94.38 265 LEU A C 1
ATOM 2115 O O . LEU A 1 265 ? 10.287 -11.640 -0.155 1.00 94.38 265 LEU A O 1
ATOM 2119 N N . PHE A 1 266 ? 11.893 -12.870 -1.144 1.00 94.69 266 PHE A N 1
ATOM 2120 C CA . PHE A 1 266 ? 11.443 -14.152 -0.607 1.00 94.69 266 PHE A CA 1
ATOM 2121 C C . PHE A 1 266 ? 11.661 -14.232 0.908 1.00 94.69 266 PHE A C 1
ATOM 2123 O O . PHE A 1 266 ? 10.746 -14.630 1.630 1.00 94.69 266 PHE A O 1
ATOM 2130 N N . LEU A 1 267 ? 12.831 -13.802 1.400 1.00 93.75 267 LEU A N 1
ATOM 2131 C CA . LEU A 1 267 ? 13.090 -13.687 2.839 1.00 93.75 267 LEU A CA 1
ATOM 2132 C C . LEU A 1 267 ? 12.102 -12.725 3.514 1.00 93.75 267 LEU A C 1
ATOM 2134 O O . LEU A 1 267 ? 11.658 -12.998 4.626 1.00 93.75 267 LEU A O 1
ATOM 2138 N N . GLU A 1 268 ? 11.698 -11.659 2.817 1.00 92.44 268 GLU A N 1
ATOM 2139 C CA . GLU A 1 268 ? 10.691 -10.709 3.300 1.00 92.44 268 GLU A CA 1
ATOM 2140 C C . GLU A 1 268 ? 9.236 -11.207 3.225 1.00 92.44 268 GLU A C 1
ATOM 2142 O O . GLU A 1 268 ? 8.313 -10.486 3.610 1.00 92.44 268 GLU A O 1
ATOM 2147 N N . LYS A 1 269 ? 9.001 -12.432 2.726 1.00 91.38 269 LYS A N 1
ATOM 2148 C CA . LYS A 1 269 ? 7.661 -12.994 2.462 1.00 91.38 269 LYS A CA 1
ATOM 2149 C C . LYS A 1 269 ? 6.796 -12.063 1.599 1.00 91.38 269 LYS A C 1
ATOM 2151 O O . LYS A 1 269 ? 5.584 -11.959 1.799 1.00 91.38 269 LYS A O 1
ATOM 2156 N N . SER A 1 270 ? 7.427 -11.371 0.652 1.00 90.44 270 SER A N 1
ATOM 2157 C CA . SER A 1 270 ? 6.751 -10.419 -0.226 1.00 90.44 270 SER A CA 1
ATOM 2158 C C . SER A 1 270 ? 5.739 -11.113 -1.149 1.00 90.44 270 SER A C 1
ATOM 2160 O O . SER A 1 270 ? 5.937 -12.271 -1.530 1.00 90.44 270 SER A O 1
ATOM 2162 N N . PRO A 1 271 ? 4.661 -10.424 -1.568 1.00 89.81 271 PRO A N 1
ATOM 2163 C CA . PRO A 1 271 ? 3.729 -10.961 -2.552 1.00 89.81 271 PRO A CA 1
ATOM 2164 C C . PRO A 1 271 ? 4.437 -11.346 -3.864 1.00 89.81 271 PRO A C 1
ATOM 2166 O O . PRO A 1 271 ? 5.324 -10.613 -4.308 1.00 89.81 27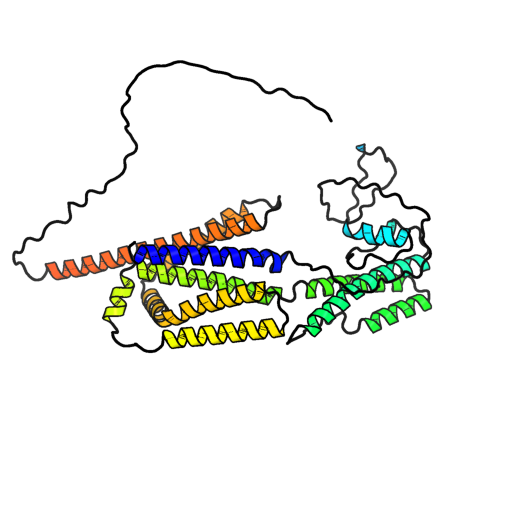1 PRO A O 1
ATOM 2169 N N . PRO A 1 272 ? 4.002 -12.410 -4.571 1.00 91.19 272 PRO A N 1
ATOM 2170 C CA . PRO A 1 272 ? 4.623 -12.841 -5.830 1.00 91.19 272 PRO A CA 1
ATOM 2171 C C . PRO A 1 272 ? 4.722 -11.740 -6.896 1.00 91.19 272 PRO A C 1
ATOM 2173 O O . PRO A 1 272 ? 5.675 -11.703 -7.672 1.00 91.19 272 PRO A O 1
ATOM 2176 N N . LEU A 1 273 ? 3.764 -10.808 -6.913 1.00 92.25 273 LEU A N 1
ATOM 2177 C CA . LEU A 1 273 ? 3.765 -9.672 -7.836 1.00 92.25 273 LEU A CA 1
ATOM 2178 C C . LEU A 1 273 ? 4.970 -8.742 -7.636 1.00 92.25 273 LEU A C 1
ATOM 2180 O O . LEU A 1 273 ? 5.495 -8.226 -8.619 1.00 92.25 273 LEU A O 1
ATOM 2184 N N . TYR A 1 274 ? 5.479 -8.593 -6.408 1.00 94.06 274 TYR A N 1
ATOM 2185 C CA . TYR A 1 274 ? 6.653 -7.754 -6.152 1.00 94.06 274 TYR A CA 1
ATOM 2186 C C . TYR A 1 274 ? 7.875 -8.316 -6.878 1.00 94.06 274 TYR A C 1
ATOM 2188 O O . TYR A 1 274 ? 8.609 -7.568 -7.520 1.00 94.06 274 TYR A O 1
ATOM 2196 N N . HIS A 1 275 ? 8.042 -9.641 -6.887 1.00 95.19 275 HIS A N 1
ATOM 2197 C CA . HIS A 1 275 ? 9.103 -10.282 -7.659 1.00 95.19 275 HIS A CA 1
ATOM 2198 C C . HIS A 1 275 ? 8.980 -9.952 -9.149 1.00 95.19 275 HIS A C 1
ATOM 2200 O O . HIS A 1 275 ? 9.972 -9.588 -9.771 1.00 95.19 275 HIS A O 1
ATOM 2206 N N . ALA A 1 276 ? 7.772 -10.007 -9.720 1.00 95.19 276 ALA A N 1
ATOM 2207 C CA . ALA A 1 276 ? 7.555 -9.665 -11.125 1.00 95.19 276 ALA A CA 1
ATOM 2208 C C . ALA A 1 276 ? 7.938 -8.206 -11.436 1.00 95.19 276 ALA A C 1
ATOM 2210 O O . ALA A 1 276 ? 8.600 -7.953 -12.446 1.00 95.19 276 ALA A O 1
ATOM 2211 N N . TYR A 1 277 ? 7.584 -7.261 -10.557 1.00 95.38 277 TYR A N 1
ATOM 2212 C CA . TYR A 1 277 ? 7.915 -5.844 -10.732 1.00 95.38 277 TYR A CA 1
ATOM 2213 C C . TYR A 1 277 ? 9.424 -5.612 -10.745 1.00 95.38 277 TYR A C 1
ATOM 2215 O O . TYR A 1 277 ? 9.958 -5.028 -11.690 1.00 95.38 277 TYR A O 1
ATOM 2223 N N . PHE A 1 278 ? 10.119 -6.128 -9.730 1.00 96.50 278 PHE A N 1
ATOM 2224 C CA . PHE A 1 278 ? 11.565 -5.988 -9.615 1.00 96.50 278 PHE A CA 1
ATOM 2225 C C . PHE A 1 278 ? 12.304 -6.713 -10.742 1.00 96.50 278 PHE A C 1
ATOM 2227 O O . PHE A 1 278 ? 13.208 -6.132 -11.334 1.00 96.50 278 PHE A O 1
ATOM 2234 N N . LEU A 1 279 ? 11.901 -7.939 -11.095 1.00 96.12 279 LEU A N 1
ATOM 2235 C CA . LEU A 1 279 ? 12.509 -8.693 -12.193 1.00 96.12 279 LEU A CA 1
ATOM 2236 C C . LEU A 1 279 ? 12.379 -7.956 -13.529 1.00 96.12 279 LEU A C 1
ATOM 2238 O O . LEU A 1 279 ? 13.362 -7.864 -14.267 1.00 96.12 279 LEU A O 1
ATOM 2242 N N . MET A 1 280 ? 11.201 -7.395 -13.826 1.00 95.31 280 MET A N 1
ATOM 2243 C CA . MET A 1 280 ? 10.990 -6.588 -15.030 1.00 95.31 280 MET A CA 1
ATOM 2244 C C . MET A 1 280 ? 11.905 -5.359 -15.027 1.00 95.31 280 MET A C 1
ATOM 2246 O O . MET A 1 280 ? 12.622 -5.125 -16.001 1.00 95.31 280 MET A O 1
ATOM 2250 N N . THR A 1 281 ? 11.958 -4.617 -13.916 1.00 96.62 281 THR A N 1
ATOM 2251 C CA . THR A 1 281 ? 12.827 -3.439 -13.794 1.00 96.62 281 THR A CA 1
ATOM 2252 C C . THR A 1 281 ? 14.297 -3.831 -13.981 1.00 96.62 281 THR A C 1
ATOM 2254 O O . THR A 1 281 ? 14.977 -3.291 -14.855 1.00 96.62 281 THR A O 1
ATOM 2257 N N . THR A 1 282 ? 14.799 -4.828 -13.249 1.00 96.75 282 THR A N 1
ATOM 2258 C CA . THR A 1 282 ? 16.188 -5.299 -13.361 1.00 96.75 282 THR A CA 1
ATOM 2259 C C . THR A 1 282 ? 16.523 -5.772 -14.776 1.00 96.75 282 THR A C 1
ATOM 2261 O O . THR A 1 282 ? 17.602 -5.463 -15.288 1.00 96.75 282 THR A O 1
ATOM 2264 N N . PHE A 1 283 ? 15.603 -6.459 -15.456 1.00 95.50 283 PHE A N 1
ATOM 2265 C CA . PHE A 1 283 ? 15.784 -6.874 -16.846 1.00 95.50 283 PHE A CA 1
ATOM 2266 C C . PHE A 1 283 ? 15.975 -5.679 -17.796 1.00 95.50 283 PHE A C 1
ATOM 2268 O O . PHE A 1 283 ? 16.912 -5.671 -18.603 1.00 95.50 283 PHE A O 1
ATOM 2275 N N . LEU A 1 284 ? 15.135 -4.645 -17.691 1.00 95.12 284 LEU A N 1
ATOM 2276 C CA . LEU A 1 284 ? 15.239 -3.444 -18.530 1.00 95.12 284 LEU A CA 1
ATOM 2277 C C . LEU A 1 284 ? 16.552 -2.699 -18.294 1.00 95.12 284 LEU A C 1
ATOM 2279 O O . LEU A 1 284 ? 17.211 -2.294 -19.254 1.00 95.12 284 LEU A O 1
ATOM 2283 N N . TRP A 1 285 ? 16.961 -2.562 -17.035 1.00 96.31 285 TRP A N 1
ATOM 2284 C CA . TRP A 1 285 ? 18.204 -1.884 -16.673 1.00 96.31 285 TRP A CA 1
ATOM 2285 C C . TRP A 1 285 ? 19.447 -2.690 -17.062 1.00 96.31 285 TRP A C 1
ATOM 2287 O O . TRP A 1 285 ? 20.429 -2.109 -17.517 1.00 96.31 285 TRP A O 1
ATOM 2297 N N . THR A 1 286 ? 19.389 -4.023 -17.028 1.00 94.81 286 THR A N 1
ATOM 2298 C CA . THR A 1 286 ? 20.464 -4.884 -17.557 1.00 94.81 286 THR A CA 1
ATOM 2299 C C . THR A 1 286 ? 20.680 -4.636 -19.054 1.00 94.81 286 THR A C 1
ATOM 2301 O O . THR A 1 286 ? 21.816 -4.531 -19.522 1.00 94.81 286 THR A O 1
ATOM 2304 N N . ARG A 1 287 ? 19.595 -4.458 -19.824 1.00 91.81 287 ARG A N 1
ATOM 2305 C CA . ARG A 1 287 ? 19.683 -4.112 -21.253 1.00 91.81 287 ARG A CA 1
ATOM 2306 C C . ARG A 1 287 ? 20.284 -2.727 -21.496 1.00 91.81 287 ARG A C 1
ATOM 2308 O O . ARG A 1 287 ? 21.034 -2.567 -22.458 1.00 91.81 287 ARG A O 1
ATOM 2315 N N . ILE A 1 288 ? 19.976 -1.755 -20.638 1.00 91.88 288 ILE A N 1
ATOM 2316 C CA . ILE A 1 288 ? 20.576 -0.413 -20.680 1.00 91.88 288 ILE A CA 1
ATOM 2317 C C . ILE A 1 288 ? 22.077 -0.506 -20.420 1.00 91.88 288 ILE A C 1
ATOM 2319 O O . ILE A 1 288 ? 22.858 0.045 -21.190 1.00 91.88 288 ILE A O 1
ATOM 2323 N N . MET A 1 289 ? 22.485 -1.251 -19.389 1.00 91.44 289 MET A N 1
ATOM 2324 C CA . MET A 1 289 ? 23.897 -1.418 -19.033 1.00 91.44 289 MET A CA 1
ATOM 2325 C C . MET A 1 289 ? 24.700 -2.097 -20.143 1.00 91.44 289 MET A C 1
ATOM 2327 O O . MET A 1 289 ? 25.815 -1.673 -20.438 1.00 91.44 289 MET A O 1
ATOM 2331 N N . ARG A 1 290 ? 24.113 -3.079 -20.840 1.00 89.25 290 ARG A N 1
ATOM 2332 C CA . ARG A 1 290 ? 24.735 -3.693 -22.025 1.00 89.25 290 ARG A CA 1
ATOM 2333 C C . ARG A 1 290 ? 25.046 -2.650 -23.102 1.00 89.25 290 ARG A C 1
ATOM 2335 O O . ARG A 1 290 ? 26.096 -2.693 -23.732 1.00 89.25 290 ARG A O 1
ATOM 2342 N N . ASP A 1 291 ? 24.131 -1.708 -23.308 1.00 86.25 291 ASP A N 1
ATOM 2343 C CA . ASP A 1 291 ? 24.247 -0.651 -24.313 1.00 86.25 291 ASP A CA 1
ATOM 2344 C C . ASP A 1 291 ? 24.809 0.666 -23.737 1.00 86.25 291 ASP A C 1
ATOM 2346 O O . ASP A 1 291 ? 24.719 1.715 -24.377 1.00 86.25 291 ASP A O 1
ATOM 2350 N N . PHE A 1 292 ? 25.437 0.636 -22.555 1.00 85.06 292 PHE A N 1
ATOM 2351 C CA . PHE A 1 292 ? 25.897 1.842 -21.861 1.00 85.06 292 PHE A CA 1
ATOM 2352 C C . PHE A 1 292 ? 26.928 2.638 -22.669 1.00 85.06 292 PHE A C 1
ATOM 2354 O O . PHE A 1 292 ? 26.875 3.866 -22.714 1.00 85.06 292 PHE A O 1
ATOM 2361 N N . GLN A 1 293 ? 27.842 1.960 -23.372 1.00 83.50 293 GLN A N 1
ATOM 2362 C CA . GLN A 1 293 ? 28.813 2.635 -24.241 1.00 83.50 293 GLN A CA 1
ATOM 2363 C C . GLN A 1 293 ? 28.133 3.386 -25.393 1.00 83.50 293 GLN A C 1
ATOM 2365 O O . GLN A 1 293 ? 28.557 4.486 -25.747 1.00 83.50 293 GLN A O 1
ATOM 2370 N N . PHE A 1 294 ? 27.055 2.821 -25.944 1.00 83.06 294 PHE A N 1
ATOM 2371 C CA . PHE A 1 294 ? 26.250 3.470 -26.974 1.00 83.06 294 PHE A CA 1
ATOM 2372 C C . PHE A 1 294 ? 25.533 4.702 -26.415 1.00 83.06 294 PHE A C 1
ATOM 2374 O O . PHE A 1 294 ? 25.569 5.754 -27.044 1.00 83.06 294 PHE A O 1
ATOM 2381 N N . LEU A 1 295 ? 24.954 4.609 -25.212 1.00 82.50 295 LEU A N 1
ATOM 2382 C CA . LEU A 1 295 ? 24.343 5.757 -24.532 1.00 82.50 295 LEU A CA 1
ATOM 2383 C C . LEU A 1 295 ? 25.357 6.860 -24.221 1.00 82.50 295 LEU A C 1
ATOM 2385 O O . LEU A 1 295 ? 25.072 8.033 -24.443 1.00 82.50 295 LEU A O 1
ATOM 2389 N N . LYS A 1 296 ? 26.558 6.497 -23.760 1.00 82.75 296 LYS A N 1
ATOM 2390 C CA . LYS A 1 296 ? 27.643 7.453 -23.517 1.00 82.75 296 LYS A CA 1
ATOM 2391 C C . LYS A 1 296 ? 28.053 8.168 -24.805 1.00 82.75 296 LYS A C 1
ATOM 2393 O O . LYS A 1 296 ? 28.262 9.378 -24.790 1.00 82.75 296 LYS A O 1
ATOM 2398 N N . ALA A 1 297 ? 28.147 7.436 -25.913 1.00 81.44 297 ALA A N 1
ATOM 2399 C CA . ALA A 1 297 ? 28.445 8.016 -27.217 1.00 81.44 297 ALA A CA 1
ATOM 2400 C C . ALA A 1 297 ? 27.312 8.927 -27.715 1.00 81.44 297 ALA A C 1
ATOM 2402 O O . ALA A 1 297 ? 27.585 10.028 -28.182 1.00 81.44 297 ALA A O 1
ATOM 2403 N N . LEU A 1 298 ? 26.055 8.504 -27.556 1.00 79.50 298 LEU A N 1
ATOM 2404 C CA . LEU A 1 298 ? 24.873 9.301 -27.885 1.00 79.50 298 LEU A CA 1
ATOM 2405 C C . LEU A 1 298 ? 24.852 10.614 -27.097 1.00 79.50 298 LEU A C 1
ATOM 2407 O O . LEU A 1 298 ? 24.725 11.675 -27.696 1.00 79.50 298 LEU A O 1
ATOM 2411 N N . CYS A 1 299 ? 25.060 10.553 -25.780 1.00 80.44 299 CYS A N 1
ATOM 2412 C CA . CYS A 1 299 ? 25.147 11.729 -24.914 1.00 80.44 299 CYS A CA 1
ATOM 2413 C C . CYS A 1 299 ? 26.302 12.657 -25.327 1.00 80.44 299 CYS A C 1
ATOM 2415 O O . CYS A 1 299 ? 26.130 13.868 -25.413 1.00 80.44 299 CYS A O 1
ATOM 2417 N N . GLY A 1 300 ? 27.462 12.090 -25.672 1.00 79.62 300 GLY A N 1
ATOM 2418 C CA . GLY A 1 300 ? 28.608 12.863 -26.149 1.00 79.62 300 GLY A CA 1
ATOM 2419 C C . GLY A 1 300 ? 28.370 13.588 -27.477 1.00 79.62 300 GLY A C 1
ATOM 2420 O O . GLY A 1 300 ? 28.925 14.663 -27.676 1.00 79.62 300 GLY A O 1
ATOM 2421 N N . GLU A 1 301 ? 27.567 13.031 -28.385 1.00 75.50 301 GLU A N 1
ATOM 2422 C CA . GLU A 1 301 ? 27.185 13.704 -29.635 1.00 75.50 301 GLU A CA 1
ATOM 2423 C C . GLU A 1 301 ? 26.054 14.720 -29.411 1.00 75.50 301 GLU A C 1
ATOM 2425 O O . GLU A 1 301 ? 26.127 15.831 -29.931 1.00 75.50 301 GLU A O 1
ATOM 2430 N N . LEU A 1 302 ? 25.090 14.409 -28.534 1.00 73.75 302 LEU A N 1
ATOM 2431 C CA . LEU A 1 302 ? 24.082 15.357 -28.041 1.00 73.75 302 LEU A CA 1
ATOM 2432 C C . LEU A 1 302 ? 24.732 16.626 -27.476 1.00 73.75 302 LEU A C 1
ATOM 2434 O O . LEU A 1 302 ? 24.327 17.721 -27.842 1.00 73.75 302 LEU A O 1
ATOM 2438 N N . SER A 1 303 ? 25.762 16.505 -26.634 1.00 77.56 303 SER A N 1
ATOM 2439 C CA . SER A 1 303 ? 26.449 17.660 -26.033 1.00 77.56 303 SER A CA 1
ATOM 2440 C C . SER A 1 303 ? 27.242 18.519 -27.024 1.00 77.56 303 SER A C 1
ATOM 2442 O O . SER A 1 303 ? 27.620 19.635 -26.682 1.00 77.56 303 SER A O 1
ATOM 2444 N N . LYS A 1 304 ? 27.531 18.017 -28.231 1.00 80.00 304 LYS A N 1
ATOM 2445 C CA . LYS A 1 304 ? 28.245 18.771 -29.278 1.00 80.00 304 LYS A CA 1
ATOM 2446 C C . LYS A 1 304 ? 27.302 19.549 -30.191 1.00 80.00 304 LYS A C 1
ATOM 2448 O O . LYS A 1 304 ? 27.770 20.249 -31.090 1.00 80.00 304 LYS A O 1
ATOM 2453 N N . MET A 1 305 ? 25.992 19.400 -30.010 1.00 74.00 305 MET A N 1
ATOM 2454 C CA . MET A 1 305 ? 25.017 20.109 -30.819 1.00 74.00 305 MET A CA 1
ATOM 2455 C C . MET A 1 305 ? 25.090 21.625 -30.603 1.00 74.00 305 MET A C 1
ATOM 2457 O O . MET A 1 305 ? 25.422 22.096 -29.514 1.00 74.00 305 MET A O 1
ATOM 2461 N N . PRO A 1 306 ? 24.759 22.429 -31.630 1.00 80.38 306 PRO A N 1
ATOM 2462 C CA . PRO A 1 306 ? 24.699 23.871 -31.462 1.00 80.38 306 PRO A CA 1
ATOM 2463 C C . PRO A 1 306 ? 23.597 24.243 -30.464 1.00 80.38 306 PRO A C 1
ATOM 2465 O O . PRO A 1 306 ? 22.541 23.610 -30.417 1.00 80.38 306 PRO A O 1
ATOM 2468 N N . PHE A 1 307 ? 23.811 25.329 -29.718 1.00 78.69 307 PHE A N 1
ATOM 2469 C CA . PHE A 1 307 ? 22.883 25.821 -28.691 1.00 78.69 307 PHE A CA 1
ATOM 2470 C C . PHE A 1 307 ? 21.430 25.959 -29.190 1.00 78.69 307 PHE A C 1
ATOM 2472 O O . PHE A 1 307 ? 20.484 25.634 -28.477 1.00 78.69 307 PHE A O 1
ATOM 2479 N N . ILE A 1 308 ? 21.244 26.357 -30.453 1.00 77.56 308 ILE A N 1
ATOM 2480 C CA . ILE A 1 308 ? 19.924 26.483 -31.091 1.00 77.56 308 ILE A CA 1
ATOM 2481 C C . ILE A 1 308 ? 19.176 25.139 -31.134 1.00 77.56 308 ILE A C 1
ATOM 2483 O O . ILE A 1 308 ? 17.962 25.107 -30.943 1.00 77.56 308 ILE A O 1
ATOM 2487 N N . SER A 1 309 ? 19.873 24.024 -31.366 1.00 74.25 309 SER A N 1
ATOM 2488 C CA . SER A 1 309 ? 19.261 22.689 -31.370 1.00 74.25 309 SER A CA 1
ATOM 2489 C C . SER A 1 309 ? 18.845 22.258 -29.967 1.00 74.25 309 SER A C 1
ATOM 2491 O O . SER A 1 309 ? 17.755 21.714 -29.805 1.00 74.25 309 SER A O 1
ATOM 2493 N N . HIS A 1 310 ? 19.653 22.571 -28.948 1.00 74.00 310 HIS A N 1
ATOM 2494 C CA . HIS A 1 310 ? 19.276 22.351 -27.550 1.00 74.00 310 HIS A CA 1
ATOM 2495 C C . HIS A 1 310 ? 18.015 23.134 -27.175 1.00 74.00 310 HIS A C 1
ATOM 2497 O O . HIS A 1 310 ? 17.098 22.568 -26.586 1.00 74.00 310 HIS A O 1
ATOM 2503 N N . PHE A 1 311 ? 17.926 24.403 -27.583 1.00 80.00 311 PHE A N 1
ATOM 2504 C CA . PHE A 1 311 ? 16.738 25.221 -27.344 1.00 80.00 311 PHE A CA 1
ATOM 2505 C C . PHE A 1 311 ? 15.495 24.673 -28.060 1.00 80.00 311 PHE A C 1
ATOM 2507 O O . PHE A 1 311 ? 14.426 24.600 -27.462 1.00 80.00 311 PHE A O 1
ATOM 2514 N N . LYS A 1 312 ? 15.620 24.224 -29.318 1.00 77.62 312 LYS A N 1
ATOM 2515 C CA . LYS A 1 312 ? 14.507 23.597 -30.057 1.00 77.62 312 LYS A CA 1
ATOM 2516 C C . LYS A 1 312 ? 14.031 22.295 -29.405 1.00 77.62 312 LYS A C 1
ATOM 2518 O O . LYS A 1 312 ? 12.826 22.067 -29.314 1.00 77.62 312 LYS A O 1
ATOM 2523 N N . LEU A 1 313 ? 14.954 21.455 -28.935 1.00 74.69 313 LEU A N 1
ATOM 2524 C CA . LEU A 1 313 ? 14.618 20.224 -28.214 1.00 74.69 313 LEU A CA 1
ATOM 2525 C C . LEU A 1 313 ? 13.914 20.526 -26.883 1.00 74.69 313 LEU A C 1
ATOM 2527 O O . LEU A 1 313 ? 12.927 19.880 -26.538 1.00 74.69 313 LEU A O 1
ATOM 2531 N N . LEU A 1 314 ? 14.389 21.539 -26.157 1.00 78.38 314 LEU A N 1
ATOM 2532 C CA . LEU A 1 314 ? 13.757 21.991 -24.923 1.00 78.38 314 LEU A CA 1
ATOM 2533 C C . LEU A 1 314 ? 12.346 22.529 -25.190 1.00 78.38 314 LEU A C 1
ATOM 2535 O O . LEU A 1 314 ? 11.403 22.089 -24.546 1.00 78.38 314 LEU A O 1
ATOM 2539 N N . ALA A 1 315 ? 12.178 23.407 -26.181 1.00 80.25 315 ALA A N 1
ATOM 2540 C CA . ALA A 1 315 ? 10.884 23.990 -26.534 1.00 80.25 315 ALA A CA 1
ATOM 2541 C C . ALA A 1 315 ? 9.860 22.927 -26.966 1.00 80.25 315 ALA A C 1
ATOM 2543 O O . ALA A 1 315 ? 8.710 22.969 -26.538 1.00 80.25 315 ALA A O 1
ATOM 2544 N N . THR A 1 316 ? 10.280 21.946 -27.772 1.00 76.81 316 THR A N 1
ATOM 2545 C CA . THR A 1 316 ? 9.415 20.821 -28.174 1.00 76.81 316 THR A CA 1
ATOM 2546 C C . THR A 1 316 ? 9.042 19.930 -26.989 1.00 76.81 316 THR A C 1
ATOM 2548 O O . THR A 1 316 ? 7.883 19.538 -26.870 1.00 76.81 316 THR A O 1
ATOM 2551 N N . SER A 1 317 ? 9.976 19.678 -26.068 1.00 75.75 317 SER A N 1
ATOM 2552 C CA . SER A 1 317 ? 9.702 18.928 -24.834 1.00 75.75 317 SER A CA 1
ATOM 2553 C C . SER A 1 317 ? 8.734 19.683 -23.917 1.00 75.75 317 SER A C 1
ATOM 2555 O O . SER A 1 317 ? 7.735 19.111 -23.487 1.00 75.75 317 SER A O 1
ATOM 2557 N N . CYS A 1 318 ? 8.952 20.980 -23.687 1.00 79.69 318 CYS A N 1
ATOM 2558 C CA . CYS A 1 318 ? 8.049 21.827 -22.904 1.00 79.69 318 CYS A CA 1
ATOM 2559 C C . CYS A 1 318 ? 6.646 21.889 -23.516 1.00 79.69 318 CYS A C 1
ATOM 2561 O O . CYS A 1 318 ? 5.667 21.757 -22.788 1.00 79.69 318 CYS A O 1
ATOM 2563 N N . LEU A 1 319 ? 6.535 22.024 -24.843 1.00 81.31 319 LEU A N 1
ATOM 2564 C CA . LEU A 1 319 ? 5.244 21.993 -25.533 1.00 81.31 319 LEU A CA 1
ATOM 2565 C C . LEU A 1 319 ? 4.535 20.648 -25.333 1.00 81.31 319 LEU A C 1
ATOM 2567 O O . LEU A 1 319 ? 3.337 20.622 -25.078 1.00 81.31 319 LEU A O 1
ATOM 2571 N N . SER A 1 320 ? 5.270 19.537 -25.413 1.00 73.69 320 SER A N 1
ATOM 2572 C CA . SER A 1 320 ? 4.696 18.205 -25.207 1.00 73.69 320 SER A CA 1
ATOM 2573 C C . SER A 1 320 ? 4.181 17.997 -23.774 1.00 73.69 320 SER A C 1
ATOM 2575 O O . SER A 1 320 ? 3.100 17.440 -23.595 1.00 73.69 320 SER A O 1
ATOM 2577 N N . ILE A 1 321 ? 4.896 18.519 -22.768 1.00 75.88 321 ILE A N 1
ATOM 2578 C CA . ILE A 1 321 ? 4.476 18.492 -21.358 1.00 75.88 321 ILE A CA 1
ATOM 2579 C C . ILE A 1 321 ? 3.260 19.397 -21.144 1.00 75.88 321 ILE A C 1
ATOM 2581 O O . ILE A 1 321 ? 2.300 18.980 -20.511 1.00 75.88 321 ILE A O 1
ATOM 2585 N N . PHE A 1 322 ? 3.256 20.600 -21.721 1.00 80.50 322 PHE A N 1
ATOM 2586 C CA . PHE A 1 322 ? 2.118 21.515 -21.631 1.00 80.50 322 PHE A CA 1
ATOM 2587 C C . PHE A 1 322 ? 0.844 20.910 -22.233 1.00 80.50 322 PHE A C 1
ATOM 2589 O O . PHE A 1 322 ? -0.224 20.994 -21.635 1.00 80.50 322 PHE A O 1
ATOM 2596 N N . VAL A 1 323 ? 0.948 20.256 -23.396 1.00 78.31 323 VAL A N 1
ATOM 2597 C CA . VAL A 1 323 ? -0.185 19.546 -24.009 1.00 78.31 323 VAL A CA 1
ATOM 2598 C C . VAL A 1 323 ? -0.663 18.404 -23.110 1.00 78.31 323 VAL A C 1
ATOM 2600 O O . VAL A 1 323 ? -1.869 18.232 -22.951 1.00 78.31 323 VAL A O 1
ATOM 2603 N N . LEU A 1 324 ? 0.255 17.653 -22.491 1.00 69.88 324 LEU A N 1
ATOM 2604 C CA . LEU A 1 324 ? -0.082 16.597 -21.534 1.00 69.88 324 LEU A CA 1
ATOM 2605 C C . LEU A 1 324 ? -0.831 17.161 -20.312 1.00 69.88 324 LEU A C 1
ATOM 2607 O O . LEU A 1 324 ? -1.900 16.657 -19.979 1.00 69.88 324 LEU A O 1
ATOM 2611 N N . GLU A 1 325 ? -0.321 18.219 -19.679 1.00 71.38 325 GLU A N 1
ATOM 2612 C CA . GLU A 1 325 ? -0.966 18.863 -18.525 1.00 71.38 325 GLU A CA 1
ATOM 2613 C C . GLU A 1 325 ? -2.324 19.470 -18.880 1.00 71.38 325 GLU A C 1
ATOM 2615 O O . GLU A 1 325 ? -3.282 19.300 -18.130 1.00 71.38 325 GLU A O 1
ATOM 2620 N N . PHE A 1 326 ? -2.440 20.125 -20.038 1.00 76.62 326 PHE A N 1
ATOM 2621 C CA . PHE A 1 326 ? -3.710 20.659 -20.526 1.00 76.62 326 PHE A CA 1
ATOM 2622 C C . PHE A 1 326 ? -4.736 19.544 -20.729 1.00 76.62 326 PHE A C 1
ATOM 2624 O O . PHE A 1 326 ? -5.884 19.675 -20.311 1.00 76.62 326 PHE A O 1
ATOM 2631 N N . LEU A 1 327 ? -4.334 18.429 -21.344 1.00 68.12 327 LEU A N 1
ATOM 2632 C CA . LEU A 1 327 ? -5.219 17.284 -21.526 1.00 68.12 327 LEU A CA 1
ATOM 2633 C C . LEU A 1 327 ? -5.691 16.738 -20.179 1.00 68.12 327 LEU A C 1
ATOM 2635 O O . LEU A 1 327 ? -6.886 16.529 -20.024 1.00 68.12 327 LEU A O 1
ATOM 2639 N N . ILE A 1 328 ? -4.795 16.582 -19.202 1.00 66.25 328 ILE A N 1
ATOM 2640 C CA . ILE A 1 328 ? -5.132 16.086 -17.858 1.00 66.25 328 ILE A CA 1
ATOM 2641 C C . ILE A 1 328 ? -6.051 17.062 -17.110 1.00 66.25 328 ILE A C 1
ATOM 2643 O O . ILE A 1 328 ? -7.045 16.638 -16.527 1.00 66.25 328 ILE A O 1
ATOM 2647 N N . GLY A 1 329 ? -5.752 18.363 -17.145 1.00 64.81 329 GLY A N 1
ATOM 2648 C CA . GLY A 1 329 ? -6.492 19.392 -16.411 1.00 64.81 329 GLY A CA 1
ATOM 2649 C C . GLY A 1 329 ? -7.925 19.617 -16.902 1.00 64.81 329 GLY A C 1
ATOM 2650 O O . GLY A 1 329 ? -8.750 20.124 -16.148 1.00 64.81 329 GLY A O 1
ATOM 2651 N N . ASN A 1 330 ? -8.242 19.219 -18.138 1.00 66.81 330 ASN A N 1
ATOM 2652 C CA . ASN A 1 330 ? -9.604 19.291 -18.678 1.00 66.81 330 ASN A CA 1
ATOM 2653 C C . ASN A 1 330 ? -10.495 18.109 -18.269 1.00 66.81 330 ASN A C 1
ATOM 2655 O O . ASN A 1 330 ? -11.699 18.144 -18.529 1.00 66.81 330 ASN A O 1
ATOM 2659 N N . PHE A 1 331 ? -9.950 17.068 -17.636 1.00 61.25 331 PHE A N 1
ATOM 2660 C CA . PHE A 1 331 ? -10.771 15.967 -17.148 1.00 61.25 331 PHE A CA 1
ATOM 2661 C C . PHE A 1 331 ? -11.266 16.257 -15.726 1.00 61.25 331 PHE A C 1
ATOM 2663 O O . PHE A 1 331 ? -10.491 16.421 -14.785 1.00 61.25 331 PHE A O 1
ATOM 2670 N N . THR A 1 332 ? -12.586 16.325 -15.568 1.00 54.22 332 THR A N 1
ATOM 2671 C CA . THR A 1 332 ? -13.246 16.610 -14.292 1.00 54.22 332 THR A CA 1
ATOM 2672 C C . THR A 1 332 ? -13.196 15.412 -13.330 1.00 54.22 332 THR A C 1
ATOM 2674 O O . THR A 1 332 ? -13.317 14.258 -13.754 1.00 54.22 332 THR A O 1
ATOM 2677 N N . PRO A 1 333 ? -13.060 15.652 -12.011 1.00 52.06 333 PRO A N 1
ATOM 2678 C CA . PRO A 1 333 ? -13.041 14.601 -11.001 1.00 52.06 333 PRO A CA 1
ATOM 2679 C C . PRO A 1 333 ? -14.472 14.114 -10.752 1.00 52.06 333 PRO A C 1
ATOM 2681 O O . PRO A 1 333 ? -15.200 14.667 -9.933 1.00 52.06 333 PRO A O 1
ATOM 2684 N N . GLY A 1 334 ? -14.917 13.108 -11.502 1.00 54.06 334 GLY A N 1
ATOM 2685 C CA . GLY A 1 334 ? -16.304 12.664 -11.381 1.00 54.06 334 GLY A CA 1
ATOM 2686 C C . GLY A 1 334 ? -16.665 11.431 -12.190 1.00 54.06 334 GLY A C 1
ATOM 2687 O O . GLY A 1 334 ? -17.614 11.493 -12.955 1.00 54.06 334 GLY A O 1
ATOM 2688 N N . ALA A 1 335 ? -15.905 10.341 -12.057 1.00 46.09 335 ALA A N 1
ATOM 2689 C CA . ALA A 1 335 ? -16.415 8.962 -12.043 1.00 46.09 335 ALA A CA 1
ATOM 2690 C C . ALA A 1 335 ? -15.260 7.961 -12.187 1.00 46.09 335 ALA A C 1
ATOM 2692 O O . ALA A 1 335 ? -14.506 7.959 -13.159 1.00 46.09 335 ALA A O 1
ATOM 2693 N N . PHE A 1 336 ? -15.160 7.107 -11.173 1.00 51.31 336 PHE A N 1
ATOM 2694 C CA . PHE A 1 336 ? -14.579 5.768 -11.153 1.00 51.31 336 PHE A CA 1
ATOM 2695 C C . PHE A 1 336 ? -14.046 5.231 -12.493 1.00 51.31 336 PHE A C 1
ATOM 2697 O O . PHE A 1 336 ? -14.746 4.564 -13.246 1.00 51.31 336 PHE A O 1
ATOM 2704 N N . SER A 1 337 ? -12.762 5.463 -12.760 1.00 56.50 337 SER A N 1
ATOM 2705 C CA . SER A 1 337 ? -11.935 4.513 -13.509 1.00 56.50 337 SER A CA 1
ATOM 2706 C C . SER A 1 337 ? -10.463 4.910 -13.447 1.00 56.50 337 SER A C 1
ATOM 2708 O O . SER A 1 337 ? -9.820 5.066 -14.473 1.00 56.50 337 SER A O 1
ATOM 2710 N N . TRP A 1 338 ? -9.881 5.061 -12.252 1.00 56.06 338 TRP A N 1
ATOM 2711 C CA . TRP A 1 338 ? -8.429 5.266 -12.089 1.00 56.06 338 TRP A CA 1
ATOM 2712 C C . TRP A 1 338 ? -7.540 4.410 -13.032 1.00 56.06 338 TRP A C 1
ATOM 2714 O O . TRP A 1 338 ? -6.542 4.939 -13.516 1.00 56.06 338 TRP A O 1
ATOM 2724 N N . PRO A 1 339 ? -7.908 3.158 -13.405 1.00 56.50 339 PRO A N 1
ATOM 2725 C CA . PRO A 1 339 ? -7.213 2.403 -14.457 1.00 56.50 339 PRO A CA 1
ATOM 2726 C C . PRO A 1 339 ? -7.302 3.005 -15.874 1.00 56.50 339 PRO A C 1
ATOM 2728 O O . PRO A 1 339 ? -6.332 2.942 -16.620 1.00 56.50 339 PRO A O 1
ATOM 2731 N N . VAL A 1 340 ? -8.438 3.596 -16.254 1.00 58.03 340 VAL A N 1
ATOM 2732 C CA . VAL A 1 340 ? -8.620 4.351 -17.509 1.00 58.03 340 VAL A CA 1
ATOM 2733 C C . VAL A 1 340 ? -7.831 5.653 -17.448 1.00 58.03 340 VAL A C 1
ATOM 2735 O O . VAL A 1 340 ? -7.098 5.947 -18.380 1.00 58.03 340 VAL A O 1
ATOM 2738 N N . TRP A 1 341 ? -7.874 6.383 -16.329 1.00 60.03 341 TRP A N 1
ATOM 2739 C CA . TRP A 1 341 ? -7.043 7.579 -16.133 1.00 60.03 341 TRP A CA 1
ATOM 2740 C C . TRP A 1 341 ? -5.551 7.265 -16.281 1.00 60.03 341 TRP A C 1
ATOM 2742 O O . TRP A 1 341 ? -4.833 7.980 -16.973 1.00 60.03 341 TRP A O 1
ATOM 2752 N N . TRP A 1 342 ? -5.099 6.154 -15.699 1.00 61.16 342 TRP A N 1
ATOM 2753 C CA . TRP A 1 342 ? -3.729 5.669 -15.827 1.00 61.16 342 TRP A CA 1
ATOM 2754 C C . TRP A 1 342 ? -3.389 5.229 -17.263 1.00 61.16 342 TRP A C 1
ATOM 2756 O O . TRP A 1 342 ? -2.357 5.621 -17.800 1.00 61.16 342 TRP A O 1
ATOM 2766 N N . ALA A 1 343 ? -4.258 4.459 -17.926 1.00 58.81 343 ALA A N 1
ATOM 2767 C CA . ALA A 1 343 ? -4.047 4.026 -19.310 1.00 58.81 343 ALA A CA 1
ATOM 2768 C C . ALA A 1 343 ? -4.008 5.203 -20.299 1.00 58.81 343 ALA A C 1
ATOM 2770 O O . ALA A 1 343 ? -3.180 5.214 -21.213 1.00 58.81 343 ALA A O 1
ATOM 2771 N N . GLN A 1 344 ? -4.861 6.212 -20.104 1.00 56.97 344 GLN A N 1
ATOM 2772 C CA . GLN A 1 344 ? -4.824 7.459 -20.865 1.00 56.97 344 GLN A CA 1
ATOM 2773 C C . GLN A 1 344 ? -3.560 8.265 -20.555 1.00 56.97 344 GLN A C 1
ATOM 2775 O O . GLN A 1 344 ? -2.946 8.780 -21.486 1.00 56.97 344 GLN A O 1
ATOM 2780 N N . TYR A 1 345 ? -3.139 8.339 -19.289 1.00 65.06 345 TYR A N 1
ATOM 2781 C CA . TYR A 1 345 ? -1.900 9.015 -18.900 1.00 65.06 345 TYR A CA 1
ATOM 2782 C C . TYR A 1 345 ? -0.688 8.397 -19.606 1.00 65.06 345 TYR A C 1
ATOM 2784 O O . TYR A 1 345 ? 0.059 9.111 -20.271 1.00 65.06 345 TYR A O 1
ATOM 2792 N N . GLU A 1 346 ? -0.551 7.070 -19.562 1.00 62.53 346 GLU A N 1
ATOM 2793 C CA . GLU A 1 346 ? 0.496 6.336 -20.282 1.00 62.53 346 GLU A CA 1
ATOM 2794 C C . GLU A 1 346 ? 0.426 6.602 -21.798 1.00 62.53 346 GLU A C 1
ATOM 2796 O O . GLU A 1 346 ? 1.436 6.923 -22.422 1.00 62.53 346 GLU A O 1
ATOM 2801 N N . ALA A 1 347 ? -0.763 6.547 -22.411 1.00 61.03 347 ALA A N 1
ATOM 2802 C CA . ALA A 1 347 ? -0.927 6.767 -23.851 1.00 61.03 347 ALA A CA 1
ATOM 2803 C C . ALA A 1 347 ? -0.526 8.185 -24.299 1.00 61.03 347 ALA A C 1
ATOM 2805 O O . ALA A 1 347 ? 0.176 8.342 -25.304 1.00 61.03 347 ALA A O 1
ATOM 2806 N N . VAL A 1 348 ? -0.939 9.218 -23.559 1.00 61.75 348 VAL A N 1
ATOM 2807 C CA . VAL A 1 348 ? -0.582 10.612 -23.866 1.00 61.75 348 VAL A CA 1
ATOM 2808 C C . VAL A 1 348 ? 0.902 10.858 -23.580 1.00 61.75 348 VAL A C 1
ATOM 2810 O O . VAL A 1 348 ? 1.572 11.528 -24.366 1.00 61.75 348 VAL A O 1
ATOM 2813 N N . PHE A 1 349 ? 1.450 10.250 -22.528 1.00 63.12 349 PHE A N 1
ATOM 2814 C CA . PHE A 1 349 ? 2.867 10.328 -22.187 1.00 63.12 349 PHE A CA 1
ATOM 2815 C C . PHE A 1 349 ? 3.770 9.701 -23.266 1.00 63.12 349 PHE A C 1
ATOM 2817 O O . PHE A 1 349 ? 4.719 10.345 -23.722 1.00 63.12 349 PHE A O 1
ATOM 2824 N N . TYR A 1 350 ? 3.450 8.504 -23.777 1.00 66.69 350 TYR A N 1
ATOM 2825 C CA . TYR A 1 350 ? 4.184 7.924 -24.913 1.00 66.69 350 TYR A CA 1
ATOM 2826 C C . TYR A 1 350 ? 3.977 8.701 -26.214 1.00 66.69 350 TYR A C 1
ATOM 2828 O O . TYR A 1 350 ? 4.899 8.768 -27.029 1.00 66.69 350 TYR A O 1
ATOM 2836 N N . GLY A 1 351 ? 2.804 9.312 -26.410 1.00 62.69 351 GLY A N 1
ATOM 2837 C CA . GLY A 1 351 ? 2.554 10.227 -27.524 1.00 62.69 351 GLY A CA 1
ATOM 2838 C C . GLY A 1 351 ? 3.480 11.446 -27.481 1.00 62.69 351 GLY A C 1
ATOM 2839 O O . GLY A 1 351 ? 4.154 11.746 -28.467 1.00 62.69 351 GLY A O 1
ATOM 2840 N N . ALA A 1 352 ? 3.589 12.094 -26.320 1.00 60.50 352 ALA A N 1
ATOM 2841 C CA . ALA A 1 352 ? 4.500 13.212 -26.083 1.00 60.50 352 ALA A CA 1
ATOM 2842 C C . ALA A 1 352 ? 5.966 12.806 -26.308 1.00 60.50 352 ALA A C 1
ATOM 2844 O O . ALA A 1 352 ? 6.699 13.464 -27.049 1.00 60.50 352 ALA A O 1
ATOM 2845 N N . PHE A 1 353 ? 6.374 11.665 -25.752 1.00 65.19 353 PHE A N 1
ATOM 2846 C CA . PHE A 1 353 ? 7.709 11.108 -25.944 1.00 65.19 353 PHE A CA 1
ATOM 2847 C C . PHE A 1 353 ? 8.028 10.825 -27.420 1.00 65.19 353 PHE A C 1
ATOM 2849 O O . PHE A 1 353 ? 9.106 11.173 -27.903 1.00 65.19 353 PHE A O 1
ATOM 2856 N N . ALA A 1 354 ? 7.086 10.241 -28.166 1.00 64.12 354 ALA A N 1
ATOM 2857 C CA . ALA A 1 354 ? 7.243 9.978 -29.593 1.00 64.12 354 ALA A CA 1
ATOM 2858 C C . ALA A 1 354 ? 7.369 11.273 -30.412 1.00 64.12 354 ALA A C 1
ATOM 2860 O O . ALA A 1 354 ? 8.166 11.327 -31.350 1.00 64.12 354 ALA A O 1
ATOM 2861 N N . LEU A 1 355 ? 6.643 12.335 -30.050 1.00 66.12 355 LEU A N 1
ATOM 2862 C CA . LEU A 1 355 ? 6.752 13.648 -30.696 1.00 66.12 355 LEU A CA 1
ATOM 2863 C C . LEU A 1 355 ? 8.120 14.298 -30.458 1.00 66.12 355 LEU A C 1
ATOM 2865 O O . LEU A 1 355 ? 8.735 14.801 -31.398 1.00 66.12 355 LEU A O 1
ATOM 2869 N N . VAL A 1 356 ? 8.645 14.226 -29.233 1.00 66.75 356 VAL A N 1
ATOM 2870 C CA . VAL A 1 356 ? 10.001 14.711 -28.924 1.00 66.75 356 VAL A CA 1
ATOM 2871 C C . VAL A 1 356 ? 11.046 13.929 -29.720 1.00 66.75 356 VAL A C 1
ATOM 2873 O O . VAL A 1 356 ? 11.956 14.504 -30.320 1.00 66.75 356 VAL A O 1
ATOM 2876 N N . LEU A 1 357 ? 10.894 12.608 -29.780 1.00 64.81 357 LEU A N 1
ATOM 2877 C CA . LEU A 1 357 ? 11.852 11.732 -30.438 1.00 64.81 357 LEU A CA 1
ATOM 2878 C C . LEU A 1 357 ? 11.823 11.869 -31.969 1.00 64.81 357 LEU A C 1
ATOM 2880 O O . LEU A 1 357 ? 12.870 11.854 -32.614 1.00 64.81 357 LEU A O 1
ATOM 2884 N N . THR A 1 358 ? 10.645 12.063 -32.562 1.00 65.25 358 THR A N 1
ATOM 2885 C CA . THR A 1 358 ? 10.498 12.363 -33.996 1.00 65.25 358 THR A CA 1
ATOM 2886 C C . THR A 1 358 ? 11.016 13.757 -34.338 1.00 65.25 358 THR A C 1
ATOM 2888 O O . THR A 1 358 ? 11.742 13.899 -35.321 1.00 65.25 358 THR A O 1
ATOM 2891 N N . GLY A 1 359 ? 10.749 14.766 -33.502 1.00 65.19 359 GLY A N 1
ATOM 2892 C CA . GLY A 1 359 ? 11.337 16.102 -33.638 1.00 65.19 359 GLY A CA 1
ATOM 2893 C C . GLY A 1 359 ? 12.866 16.066 -33.618 1.00 65.19 359 GLY A C 1
ATOM 2894 O O . GLY A 1 359 ? 13.517 16.679 -34.465 1.00 65.19 359 GLY A O 1
ATOM 2895 N N . TRP A 1 360 ? 13.447 15.269 -32.720 1.00 62.72 360 TRP A N 1
ATOM 2896 C CA . TRP A 1 360 ? 14.887 15.024 -32.676 1.00 62.72 360 TRP A CA 1
ATOM 2897 C C . TRP A 1 360 ? 15.417 14.363 -33.957 1.00 62.72 360 TRP A C 1
ATOM 2899 O O . TRP A 1 360 ? 16.391 14.842 -34.539 1.00 62.72 360 TRP A O 1
ATOM 2909 N N . ILE A 1 361 ? 14.766 13.296 -34.434 1.00 65.38 361 ILE A N 1
ATOM 2910 C CA . ILE A 1 361 ? 15.158 12.602 -35.673 1.00 65.38 361 ILE A CA 1
ATOM 2911 C C . ILE A 1 361 ? 15.124 13.557 -36.871 1.00 65.38 361 ILE A C 1
ATOM 2913 O O . ILE A 1 361 ? 16.030 13.533 -37.704 1.00 65.38 361 ILE A O 1
ATOM 2917 N N . LEU A 1 362 ? 14.116 14.427 -36.947 1.00 63.94 362 LEU A N 1
ATOM 2918 C CA . LEU A 1 362 ? 14.007 15.424 -38.009 1.00 63.94 362 LEU A CA 1
ATOM 2919 C C . LEU A 1 362 ? 15.144 16.451 -37.943 1.00 63.94 362 LEU A C 1
ATOM 2921 O O . LEU A 1 362 ? 15.734 16.763 -38.978 1.00 63.94 362 LEU A O 1
ATOM 2925 N N . ILE A 1 363 ? 15.515 16.918 -36.747 1.00 61.44 363 ILE A N 1
ATOM 2926 C CA . ILE A 1 363 ? 16.662 17.819 -36.555 1.00 61.44 363 ILE A CA 1
ATOM 2927 C C . ILE A 1 363 ? 17.962 17.143 -37.011 1.00 61.44 363 ILE A C 1
ATOM 2929 O O . ILE A 1 363 ? 18.699 17.721 -37.807 1.00 61.44 363 ILE A O 1
ATOM 2933 N N . GLU A 1 364 ? 18.221 15.910 -36.580 1.00 61.44 364 GLU A N 1
ATOM 2934 C CA . GLU A 1 364 ? 19.399 15.135 -36.999 1.00 61.44 364 GLU A CA 1
ATOM 2935 C C . GLU A 1 364 ? 19.437 14.891 -38.515 1.00 61.44 364 GLU A C 1
ATOM 2937 O O . GLU A 1 364 ? 20.478 15.056 -39.158 1.00 61.44 364 GLU A O 1
ATOM 2942 N N . SER A 1 365 ? 18.290 14.571 -39.122 1.00 59.00 365 SER A N 1
ATOM 2943 C CA . SER A 1 365 ? 18.190 14.385 -40.573 1.00 59.00 365 SER A CA 1
ATOM 2944 C C . SER A 1 365 ? 18.506 15.675 -41.344 1.00 59.00 365 SER A C 1
ATOM 2946 O O . SER A 1 365 ? 19.235 15.642 -42.336 1.00 59.00 365 SER A O 1
ATOM 2948 N N . ALA A 1 366 ? 18.059 16.830 -40.840 1.00 58.00 366 ALA A N 1
ATOM 2949 C CA . ALA A 1 366 ? 18.339 18.135 -41.432 1.00 58.00 366 ALA A CA 1
ATOM 2950 C C . ALA A 1 366 ? 19.815 18.545 -41.273 1.00 58.00 366 ALA A C 1
ATOM 2952 O O . ALA A 1 366 ? 20.401 19.132 -42.186 1.00 58.00 366 ALA A O 1
ATOM 2953 N N . PHE A 1 367 ? 20.445 18.208 -40.142 1.00 55.75 367 PHE A N 1
ATOM 2954 C CA . PHE A 1 367 ? 21.872 18.453 -39.912 1.00 55.75 367 PHE A CA 1
ATOM 2955 C C . PHE A 1 367 ? 22.769 17.551 -40.762 1.00 55.75 367 PHE A C 1
ATOM 2957 O O . PHE A 1 367 ? 23.737 18.044 -41.347 1.00 55.75 367 PHE A O 1
ATOM 2964 N N . SER A 1 368 ? 22.436 16.264 -40.886 1.00 53.84 368 SER A N 1
ATOM 2965 C CA . SER A 1 368 ? 23.156 15.336 -41.769 1.00 53.84 368 SER A CA 1
ATOM 2966 C C . SER A 1 368 ? 23.083 15.788 -43.230 1.00 53.84 368 SER A C 1
ATOM 2968 O O . SER A 1 368 ? 24.119 15.878 -43.886 1.00 53.84 368 SER A O 1
ATOM 2970 N N . TYR A 1 369 ? 21.901 16.204 -43.699 1.00 49.75 369 TYR A N 1
ATOM 2971 C CA . TYR A 1 369 ? 21.715 16.758 -45.044 1.00 49.75 369 TYR A CA 1
ATOM 2972 C C . TYR A 1 369 ? 22.512 18.057 -45.274 1.00 49.75 369 TYR A C 1
ATOM 2974 O O . TYR A 1 369 ? 23.126 18.250 -46.323 1.00 49.75 369 TYR A O 1
ATOM 2982 N N . SER A 1 370 ? 22.568 18.947 -44.276 1.00 49.03 370 SER A N 1
ATOM 2983 C CA . SER A 1 370 ? 23.361 20.186 -44.338 1.00 49.03 370 SER A CA 1
ATOM 2984 C C . SER A 1 370 ? 24.871 19.916 -44.417 1.00 49.03 370 SER A C 1
ATOM 2986 O O . SER A 1 370 ? 25.592 20.558 -45.186 1.00 49.03 370 SER A O 1
ATOM 2988 N N . LYS A 1 371 ? 25.362 18.922 -43.666 1.00 52.06 371 LYS A N 1
ATOM 2989 C CA . LYS A 1 371 ? 26.775 18.523 -43.661 1.00 52.06 371 LYS A CA 1
ATOM 2990 C C . LYS A 1 371 ? 27.192 17.869 -44.982 1.00 52.06 371 LYS A C 1
ATOM 2992 O O . LYS A 1 371 ? 28.264 18.174 -45.498 1.00 52.06 371 LYS A O 1
ATOM 2997 N N . GLU A 1 372 ? 26.326 17.038 -45.555 1.00 49.47 372 GLU A N 1
ATOM 2998 C CA . GLU A 1 372 ? 26.532 16.392 -46.856 1.00 49.47 372 GLU A CA 1
ATOM 2999 C C . GLU A 1 372 ? 26.512 17.414 -48.006 1.00 49.47 372 GLU A C 1
ATOM 3001 O O . GLU A 1 372 ? 27.378 17.379 -48.878 1.00 49.47 372 GLU A O 1
ATOM 3006 N N . LYS A 1 373 ? 25.627 18.421 -47.941 1.00 42.44 373 LYS A N 1
ATOM 3007 C CA . LYS A 1 373 ? 25.588 19.551 -48.887 1.00 42.44 373 LYS A CA 1
ATOM 3008 C C . LYS A 1 373 ? 26.822 20.461 -48.807 1.00 42.44 373 LYS A C 1
ATOM 3010 O O . LYS A 1 373 ? 27.267 20.985 -49.827 1.00 42.44 373 LYS A O 1
ATOM 3015 N N . ASN A 1 374 ? 27.393 20.656 -47.617 1.00 41.00 374 ASN A N 1
ATOM 3016 C CA . ASN A 1 374 ? 28.655 21.389 -47.460 1.00 41.00 374 ASN A CA 1
ATOM 3017 C C . ASN A 1 374 ? 29.866 20.576 -47.947 1.00 41.00 374 ASN A C 1
ATOM 3019 O O . ASN A 1 374 ? 30.788 21.154 -48.518 1.00 41.00 374 ASN A O 1
ATOM 3023 N N . SER A 1 375 ? 29.846 19.249 -47.788 1.00 37.97 375 SER A N 1
ATOM 3024 C CA . SER A 1 375 ? 30.875 18.355 -48.335 1.00 37.97 375 SER A CA 1
ATOM 3025 C C . SER A 1 375 ? 30.811 18.267 -49.864 1.00 37.97 375 SER A C 1
ATOM 3027 O O . SER A 1 375 ? 31.852 18.275 -50.517 1.00 37.97 375 SER A O 1
ATOM 3029 N N . SER A 1 376 ? 29.612 18.237 -50.457 1.00 42.38 376 SER A N 1
ATOM 3030 C CA . SER A 1 376 ? 29.444 18.217 -51.914 1.00 42.38 376 SER A CA 1
ATOM 3031 C C . SER A 1 376 ? 29.789 19.558 -52.563 1.00 42.38 376 SER A C 1
ATOM 3033 O O . SER A 1 376 ? 30.440 19.553 -53.602 1.00 42.38 376 SER A O 1
ATOM 3035 N N . ARG A 1 377 ? 29.485 20.699 -51.918 1.00 40.53 377 ARG A N 1
ATOM 3036 C CA . ARG A 1 377 ? 29.966 22.032 -52.347 1.00 40.53 377 ARG A CA 1
ATOM 3037 C C . ARG A 1 377 ? 31.489 22.160 -52.339 1.00 40.53 377 ARG A C 1
ATOM 3039 O O . ARG A 1 377 ? 32.032 22.865 -53.182 1.00 40.53 377 ARG A O 1
ATOM 3046 N N . PHE A 1 378 ? 32.170 21.501 -51.401 1.00 36.72 378 PHE A N 1
ATOM 3047 C CA . PHE A 1 378 ? 33.634 21.471 -51.365 1.00 36.72 378 PHE A CA 1
ATOM 3048 C C . PHE A 1 378 ? 34.208 20.542 -52.450 1.00 36.72 378 PHE A C 1
ATOM 3050 O O . PHE A 1 378 ? 35.229 20.858 -53.052 1.00 36.72 378 PHE A O 1
ATOM 3057 N N . GLY A 1 379 ? 33.504 19.449 -52.771 1.00 38.31 379 GLY A N 1
ATOM 3058 C CA . GLY A 1 379 ? 33.828 18.570 -53.899 1.00 38.31 379 GLY A CA 1
ATOM 3059 C C . GLY A 1 379 ? 33.617 19.207 -55.278 1.00 38.31 379 GLY A C 1
ATOM 3060 O O . GLY A 1 379 ? 34.335 18.873 -56.207 1.00 38.31 379 GLY A O 1
ATOM 3061 N N . THR A 1 380 ? 32.705 20.178 -55.431 1.00 39.97 380 THR A N 1
ATOM 3062 C CA . THR A 1 380 ? 32.483 20.859 -56.728 1.00 39.97 380 THR A CA 1
ATOM 3063 C C . THR A 1 380 ? 33.579 21.878 -57.089 1.00 39.97 380 THR A C 1
ATOM 3065 O O . THR A 1 380 ? 33.598 22.378 -58.209 1.00 39.97 380 THR A O 1
ATOM 3068 N N . LEU A 1 381 ? 34.505 22.193 -56.173 1.00 43.44 381 LEU A N 1
ATOM 3069 C CA . LEU A 1 381 ? 35.663 23.062 -56.445 1.00 43.44 381 LEU A CA 1
ATOM 3070 C C . LEU A 1 381 ? 36.907 22.293 -56.918 1.00 43.44 381 LEU A C 1
ATOM 3072 O O . LEU A 1 381 ? 37.908 22.915 -57.268 1.00 43.44 381 LEU A O 1
ATOM 3076 N N . VAL A 1 382 ? 36.856 20.959 -56.962 1.00 41.72 382 VAL A N 1
ATOM 3077 C CA . VAL A 1 382 ? 37.958 20.119 -57.437 1.00 41.72 382 VAL A CA 1
ATOM 3078 C C . VAL A 1 382 ? 37.409 19.068 -58.395 1.00 41.72 382 VAL A C 1
ATOM 3080 O O . VAL A 1 382 ? 36.780 18.106 -57.976 1.00 41.72 382 VAL A O 1
ATOM 3083 N N . GLY A 1 383 ? 37.717 19.231 -59.681 1.00 31.94 383 GLY A N 1
ATOM 3084 C CA . GLY A 1 383 ? 37.689 18.129 -60.642 1.00 31.94 383 GLY A CA 1
ATOM 3085 C C . GLY A 1 383 ? 36.436 18.049 -61.505 1.00 31.94 383 GLY A C 1
ATOM 3086 O O . GLY A 1 383 ? 35.511 17.295 -61.233 1.00 31.94 383 GLY A O 1
ATOM 3087 N N . ASN A 1 384 ? 36.483 18.775 -62.618 1.00 37.72 384 ASN A N 1
ATOM 3088 C CA . ASN A 1 384 ? 35.779 18.426 -63.842 1.00 37.72 384 ASN A CA 1
ATOM 3089 C C . ASN A 1 384 ? 36.398 17.126 -64.394 1.00 37.72 384 ASN A C 1
ATOM 3091 O O . ASN A 1 384 ? 37.579 17.133 -64.733 1.00 37.72 384 ASN A O 1
ATOM 3095 N N . THR A 1 385 ? 35.660 16.018 -64.436 1.00 33.09 385 THR A N 1
ATOM 3096 C CA . THR A 1 385 ? 35.870 14.899 -65.377 1.00 33.09 385 THR A CA 1
ATOM 3097 C C . THR A 1 385 ? 34.595 14.062 -65.444 1.00 33.09 385 THR A C 1
ATOM 3099 O O . THR A 1 385 ? 34.008 13.709 -64.424 1.00 33.09 385 THR A O 1
ATOM 3102 N N . ASP A 1 386 ? 34.154 13.822 -66.674 1.00 39.19 386 ASP A N 1
ATOM 3103 C CA . ASP A 1 386 ? 32.940 13.114 -67.061 1.00 39.19 386 ASP A CA 1
ATOM 3104 C C . ASP A 1 386 ? 32.822 11.710 -66.452 1.00 39.19 386 ASP A C 1
ATOM 3106 O O . ASP A 1 386 ? 33.562 10.820 -66.848 1.00 39.19 386 ASP A O 1
ATOM 3110 N N . GLU A 1 387 ? 31.810 11.474 -65.613 1.00 32.19 387 GLU A N 1
ATOM 3111 C CA . GLU A 1 387 ? 31.073 10.203 -65.583 1.00 32.19 387 GLU A CA 1
ATOM 3112 C C . GLU A 1 387 ? 29.609 10.453 -65.196 1.00 32.19 387 GLU A C 1
ATOM 3114 O O . GLU A 1 387 ? 29.273 11.036 -64.164 1.00 32.19 387 GLU A O 1
ATOM 3119 N N . ARG A 1 388 ? 28.714 10.023 -66.084 1.00 35.16 388 ARG A N 1
ATOM 3120 C CA . ARG A 1 388 ? 27.266 10.203 -66.009 1.00 35.16 388 ARG A CA 1
ATOM 3121 C C . ARG A 1 388 ? 26.679 9.120 -65.090 1.00 35.16 388 ARG A C 1
ATOM 3123 O O . ARG A 1 388 ? 26.602 7.965 -65.497 1.00 35.16 388 ARG A O 1
ATOM 3130 N N . TYR A 1 389 ? 26.229 9.487 -63.888 1.00 29.92 389 TYR A N 1
ATOM 3131 C CA . TYR A 1 389 ? 25.477 8.597 -62.990 1.00 29.92 389 TYR A CA 1
ATOM 3132 C C . TYR A 1 389 ? 23.987 8.975 -62.962 1.00 29.92 389 TYR A C 1
ATOM 3134 O O . TYR A 1 389 ? 23.631 10.149 -62.912 1.00 29.92 389 TYR A O 1
ATOM 3142 N N . LEU A 1 390 ? 23.132 7.949 -63.038 1.00 28.39 390 LEU A N 1
ATOM 3143 C CA . LEU A 1 390 ? 21.665 7.998 -63.088 1.00 28.39 390 LEU A CA 1
ATOM 3144 C C . LEU A 1 390 ? 21.048 8.933 -62.030 1.00 28.39 390 LEU A C 1
ATOM 3146 O O . LEU A 1 390 ? 21.236 8.734 -60.829 1.00 28.39 390 LEU A O 1
ATOM 3150 N N . GLU A 1 391 ? 20.252 9.906 -62.482 1.00 30.77 391 GLU A N 1
ATOM 3151 C CA . GLU A 1 391 ? 19.424 10.751 -61.621 1.00 30.77 391 GLU A CA 1
ATOM 3152 C C . GLU A 1 391 ? 18.351 9.918 -60.898 1.00 30.77 391 GLU A C 1
ATOM 3154 O O . GLU A 1 391 ? 17.549 9.212 -61.509 1.00 30.77 391 GLU A O 1
ATOM 3159 N N . LEU A 1 392 ? 18.301 10.054 -59.572 1.00 34.38 392 LEU A N 1
ATOM 3160 C CA . LEU A 1 392 ? 17.292 9.504 -58.658 1.00 34.38 392 LEU A CA 1
ATOM 3161 C C . LEU A 1 392 ? 15.940 10.248 -58.769 1.00 34.38 392 LEU A C 1
ATOM 3163 O O . LEU A 1 392 ? 15.313 10.577 -57.765 1.00 34.38 392 LEU A O 1
ATOM 3167 N N . ALA A 1 393 ? 15.480 10.524 -59.991 1.00 31.92 393 ALA A N 1
ATOM 3168 C CA . ALA A 1 393 ? 14.173 11.128 -60.260 1.00 31.92 393 ALA A CA 1
ATOM 3169 C C . ALA A 1 393 ? 13.038 10.091 -60.403 1.00 31.92 393 ALA A C 1
ATOM 3171 O O . ALA A 1 393 ? 11.887 10.472 -60.594 1.00 31.92 393 ALA A O 1
ATOM 3172 N N . ASP A 1 394 ? 13.326 8.790 -60.264 1.00 29.73 394 ASP A N 1
ATOM 3173 C CA . ASP A 1 394 ? 12.371 7.716 -60.586 1.00 29.73 394 ASP A CA 1
ATOM 3174 C C . ASP A 1 394 ? 11.860 6.910 -59.374 1.00 29.73 394 ASP A C 1
ATOM 3176 O O . ASP A 1 394 ? 11.539 5.724 -59.459 1.00 29.73 394 ASP A O 1
ATOM 3180 N N . LEU A 1 395 ? 11.714 7.560 -58.215 1.00 29.81 395 LEU A N 1
ATOM 3181 C CA . LEU A 1 395 ? 10.898 7.032 -57.115 1.00 29.81 395 LEU A CA 1
ATOM 3182 C C . LEU A 1 395 ? 9.486 7.616 -57.209 1.00 29.81 395 LEU A C 1
ATOM 3184 O O . LEU A 1 395 ? 9.117 8.558 -56.510 1.00 29.81 395 LEU A O 1
ATOM 3188 N N . ARG A 1 396 ? 8.671 7.008 -58.081 1.00 28.86 396 ARG A N 1
ATOM 3189 C CA . ARG A 1 396 ? 7.209 7.149 -58.047 1.00 28.86 396 ARG A CA 1
ATOM 3190 C C . ARG A 1 396 ? 6.706 6.707 -56.673 1.00 28.86 396 ARG A C 1
ATOM 3192 O O . ARG A 1 396 ? 6.531 5.516 -56.409 1.00 28.86 396 ARG A O 1
ATOM 3199 N N . VAL A 1 397 ? 6.449 7.674 -55.800 1.00 28.17 397 VAL A N 1
ATOM 3200 C CA . VAL A 1 397 ? 5.664 7.469 -54.585 1.00 28.17 397 VAL A CA 1
ATOM 3201 C C . VAL A 1 397 ? 4.267 7.034 -55.029 1.00 28.17 397 VAL A C 1
ATOM 3203 O O . VAL A 1 397 ? 3.532 7.805 -55.642 1.00 28.17 397 VAL A O 1
ATOM 3206 N N . ARG A 1 398 ? 3.890 5.781 -54.748 1.00 26.11 398 ARG A N 1
ATOM 3207 C CA . ARG A 1 398 ? 2.487 5.353 -54.824 1.00 26.11 398 ARG A CA 1
ATOM 3208 C C . ARG A 1 398 ? 1.734 6.027 -53.682 1.00 26.11 398 ARG A C 1
ATOM 3210 O O . ARG A 1 398 ? 1.665 5.492 -52.580 1.00 26.11 398 ARG A O 1
ATOM 3217 N N . VAL A 1 399 ? 1.198 7.209 -53.956 1.00 25.58 399 VAL A N 1
ATOM 3218 C CA . VAL A 1 399 ? 0.145 7.821 -53.149 1.00 25.58 399 VAL A CA 1
ATOM 3219 C C . VAL A 1 399 ? -1.143 7.071 -53.486 1.00 25.58 399 VAL A C 1
ATOM 3221 O O . VAL A 1 399 ? -1.583 7.068 -54.633 1.00 25.58 399 VAL A O 1
ATOM 3224 N N . PHE A 1 400 ? -1.706 6.364 -52.506 1.00 25.33 400 PHE A N 1
ATOM 3225 C CA . PHE A 1 400 ? -3.067 5.842 -52.603 1.00 25.33 400 PHE A CA 1
ATOM 3226 C C . PHE A 1 400 ? -4.018 7.033 -52.478 1.00 25.33 400 PHE A C 1
ATOM 3228 O O . PHE A 1 400 ? -4.325 7.485 -51.378 1.00 25.33 400 PHE A O 1
ATOM 3235 N N . ASP A 1 401 ? -4.429 7.565 -53.621 1.00 25.50 401 ASP A N 1
ATOM 3236 C CA . ASP A 1 401 ? -5.535 8.504 -53.727 1.00 25.50 401 ASP A CA 1
ATOM 3237 C C . ASP A 1 401 ? -6.854 7.711 -53.664 1.00 25.50 401 ASP A C 1
ATOM 3239 O O . ASP A 1 401 ? -7.159 6.908 -54.548 1.00 25.50 401 ASP A O 1
ATOM 3243 N N . MET A 1 402 ? -7.614 7.888 -52.581 1.00 29.52 402 MET A N 1
ATOM 3244 C CA . MET A 1 402 ? -8.988 7.389 -52.445 1.00 29.52 402 MET A CA 1
ATOM 3245 C C . MET A 1 402 ? -10.005 8.462 -52.862 1.00 29.52 402 MET A C 1
ATOM 3247 O O . MET A 1 402 ? -10.967 8.717 -52.144 1.00 29.52 402 MET A O 1
ATOM 3251 N N . THR A 1 403 ? -9.832 9.080 -54.033 1.00 29.61 403 THR A N 1
ATOM 3252 C CA . THR A 1 403 ? -10.860 9.944 -54.638 1.00 29.61 403 THR A CA 1
ATOM 3253 C C . THR A 1 403 ? -11.070 9.686 -56.132 1.00 29.61 403 THR A C 1
ATOM 3255 O O . THR A 1 403 ? -10.855 10.549 -56.966 1.00 29.61 403 THR A O 1
ATOM 3258 N N . ASN A 1 404 ? -11.536 8.487 -56.494 1.00 25.64 404 ASN A N 1
ATOM 3259 C CA . ASN A 1 404 ? -12.523 8.274 -57.568 1.00 25.64 404 ASN A CA 1
ATOM 3260 C C . ASN A 1 404 ? -12.704 6.772 -57.788 1.00 25.64 404 ASN A C 1
ATOM 3262 O O . ASN A 1 404 ? -11.888 6.122 -58.441 1.00 25.64 404 ASN A O 1
ATOM 3266 N N . ARG A 1 405 ? -13.806 6.209 -57.293 1.00 27.33 405 ARG A N 1
ATOM 3267 C CA . ARG A 1 405 ? -14.348 4.983 -57.878 1.00 27.33 405 ARG A CA 1
ATOM 3268 C C . ARG A 1 405 ? -15.572 5.391 -58.672 1.00 27.33 405 ARG A C 1
ATOM 3270 O O . ARG A 1 405 ? -16.568 5.822 -58.100 1.00 27.33 405 ARG A O 1
ATOM 3277 N N . GLN A 1 406 ? -15.425 5.302 -59.990 1.00 28.14 406 GLN A N 1
ATOM 3278 C CA . GLN A 1 406 ? -16.485 5.489 -60.962 1.00 28.14 406 GLN A CA 1
ATOM 3279 C C . GLN A 1 406 ? -17.755 4.761 -60.527 1.00 28.14 406 GLN A C 1
ATOM 3281 O O . GLN A 1 406 ? -17.785 3.545 -60.340 1.00 28.14 406 GLN A O 1
ATOM 3286 N N . ILE A 1 407 ? -18.784 5.589 -60.410 1.00 29.73 407 ILE A N 1
ATOM 3287 C CA . ILE A 1 407 ? -20.185 5.341 -60.707 1.00 29.73 407 ILE A CA 1
ATOM 3288 C C . ILE A 1 407 ? -20.320 4.217 -61.741 1.00 29.73 407 ILE A C 1
ATOM 3290 O O . ILE A 1 407 ? -19.914 4.370 -62.891 1.00 29.73 407 ILE A O 1
ATOM 3294 N N . ASN A 1 408 ? -20.948 3.119 -61.332 1.00 25.55 408 ASN A N 1
ATOM 3295 C CA . ASN A 1 408 ? -21.695 2.278 -62.249 1.00 25.55 408 ASN A CA 1
ATOM 3296 C C . ASN A 1 408 ? -23.081 2.062 -61.645 1.00 25.55 408 ASN A C 1
ATOM 3298 O O . ASN A 1 408 ? -23.246 1.405 -60.619 1.00 25.55 408 ASN A O 1
ATOM 3302 N N . ASN A 1 409 ? -24.056 2.705 -62.280 1.00 28.72 409 ASN A N 1
ATOM 3303 C CA . ASN A 1 409 ? -25.476 2.576 -62.007 1.00 28.72 409 ASN A CA 1
ATOM 3304 C C . ASN A 1 409 ? -25.943 1.150 -62.314 1.00 28.72 409 ASN A C 1
ATOM 3306 O O . ASN A 1 409 ? -25.739 0.662 -63.422 1.00 28.72 409 ASN A O 1
ATOM 3310 N N . SER A 1 410 ? -26.656 0.525 -61.381 1.00 25.44 410 SER A N 1
ATOM 3311 C CA . SER A 1 410 ? -27.882 -0.227 -61.685 1.00 25.44 410 SER A CA 1
ATOM 3312 C C . SER A 1 410 ? -28.591 -0.662 -60.397 1.00 25.44 410 SER A C 1
ATOM 3314 O O . SER A 1 410 ? -28.079 -1.476 -59.645 1.00 25.44 410 SER A O 1
ATOM 3316 N N . LEU A 1 411 ? -29.778 -0.073 -60.198 1.00 25.39 411 LEU A N 1
ATOM 3317 C CA . LEU A 1 411 ? -31.024 -0.706 -59.736 1.00 25.39 411 LEU A CA 1
ATOM 3318 C C . LEU A 1 411 ? -30.974 -1.546 -58.438 1.00 25.39 411 LEU A C 1
ATOM 3320 O O . LEU A 1 411 ? -30.444 -2.647 -58.431 1.00 25.39 411 LEU A O 1
ATOM 3324 N N . TRP A 1 412 ? -31.612 -1.068 -57.360 1.00 26.12 412 TRP A N 1
ATOM 3325 C CA . TRP A 1 412 ? -32.968 -1.473 -56.927 1.00 26.12 412 TRP A CA 1
ATOM 3326 C C . TRP A 1 412 ? -33.319 -0.869 -55.542 1.00 26.12 412 TRP A C 1
ATOM 3328 O O . TRP A 1 412 ? -32.605 -1.064 -54.567 1.00 26.12 412 TRP A O 1
ATOM 3338 N N . SER A 1 413 ? -34.430 -0.116 -55.526 1.00 24.27 413 SER A N 1
ATOM 3339 C CA . SER A 1 413 ? -35.450 0.070 -54.465 1.00 24.27 413 SER A CA 1
ATOM 3340 C C . SER A 1 413 ? -35.079 0.359 -52.994 1.00 24.27 413 SER A C 1
ATOM 3342 O O . SER A 1 413 ? -34.635 -0.517 -52.262 1.00 24.27 413 SER A O 1
ATOM 3344 N N . LEU A 1 414 ? -35.426 1.588 -52.573 1.00 23.77 414 LEU A N 1
ATOM 3345 C CA . LEU A 1 414 ? -36.325 1.956 -51.454 1.00 23.77 414 LEU A CA 1
ATOM 3346 C C . LEU A 1 414 ? -36.602 0.913 -50.352 1.00 23.77 414 LEU A C 1
ATOM 3348 O O . LEU A 1 414 ? -37.222 -0.103 -50.633 1.00 23.77 414 LEU A O 1
ATOM 3352 N N . GLU A 1 415 ? -36.357 1.296 -49.092 1.00 25.72 415 GLU A N 1
ATOM 3353 C CA . GLU A 1 415 ? -37.433 1.467 -48.098 1.00 25.72 415 GLU A CA 1
ATOM 3354 C C . GLU A 1 415 ? -36.956 2.276 -46.877 1.00 25.72 415 GLU A C 1
ATOM 3356 O O . GLU A 1 415 ? -35.964 1.961 -46.220 1.00 25.72 415 GLU A O 1
ATOM 3361 N N . CYS A 1 416 ? -37.678 3.364 -46.606 1.00 23.03 416 CYS A N 1
ATOM 3362 C CA . CYS A 1 416 ? -37.637 4.129 -45.368 1.00 23.03 416 CYS A CA 1
ATOM 3363 C C . CYS A 1 416 ? -38.488 3.411 -44.319 1.00 23.03 416 CYS A C 1
ATOM 3365 O O . CYS A 1 416 ? -39.634 3.088 -44.614 1.00 23.03 416 CYS A O 1
ATOM 3367 N N . PHE A 1 417 ? -38.001 3.290 -43.083 1.00 25.42 417 PHE A N 1
ATOM 3368 C CA . PHE A 1 417 ? -38.891 3.264 -41.924 1.00 25.42 417 PHE A CA 1
ATOM 3369 C C . PHE A 1 417 ? -38.324 4.112 -40.789 1.00 25.42 417 PHE A C 1
ATOM 3371 O O . PHE A 1 417 ? -37.288 3.831 -40.192 1.00 25.42 417 PHE A O 1
ATOM 3378 N N . GLU A 1 418 ? -39.058 5.186 -40.548 1.00 24.38 418 GLU A N 1
ATOM 3379 C CA . GLU A 1 418 ? -39.028 6.077 -39.406 1.00 24.38 418 GLU A CA 1
ATOM 3380 C C . GLU A 1 418 ? -39.931 5.454 -38.327 1.00 24.38 418 GLU A C 1
ATOM 3382 O O . GLU A 1 418 ? -41.085 5.140 -38.619 1.00 24.38 418 GLU A O 1
ATOM 3387 N N . VAL A 1 419 ? -39.449 5.263 -37.092 1.00 27.48 419 VAL A N 1
ATOM 3388 C CA . VAL A 1 419 ? -40.328 5.058 -35.925 1.00 27.48 419 VAL A CA 1
ATOM 3389 C C . VAL A 1 419 ? -39.779 5.831 -34.723 1.00 27.48 419 VAL A C 1
ATOM 3391 O O . VAL A 1 419 ? -38.668 5.612 -34.248 1.00 27.48 419 VAL A O 1
ATOM 3394 N N . SER A 1 420 ? -40.619 6.767 -34.291 1.00 26.86 420 SER A N 1
ATOM 3395 C CA . SER A 1 420 ? -40.540 7.724 -33.181 1.00 26.86 420 SER A CA 1
ATOM 3396 C C . SER A 1 420 ? -40.517 7.059 -31.782 1.00 26.86 420 SER A C 1
ATOM 3398 O O . SER A 1 420 ? -40.922 5.901 -31.660 1.00 26.86 420 SER A O 1
ATOM 3400 N N . PRO A 1 421 ? -40.085 7.754 -30.703 1.00 36.50 421 PRO A N 1
ATOM 3401 C CA . PRO A 1 421 ? -39.901 7.167 -29.379 1.00 36.50 421 PRO A CA 1
ATOM 3402 C C . PRO A 1 421 ? -41.194 7.200 -28.549 1.00 36.50 421 PRO A C 1
ATOM 3404 O O . PRO A 1 421 ? -41.880 8.221 -28.483 1.00 36.50 421 PRO A O 1
ATOM 3407 N N . SER A 1 422 ? -41.493 6.118 -27.827 1.00 28.41 422 SER A N 1
ATOM 3408 C CA . SER A 1 422 ? -42.581 6.084 -26.843 1.00 28.41 422 SER A CA 1
ATOM 3409 C C . SER A 1 422 ? -42.078 5.782 -25.432 1.00 28.41 422 SER A C 1
ATOM 3411 O O . SER A 1 422 ? -41.468 4.748 -25.167 1.00 28.41 422 SER A O 1
ATOM 3413 N N . ARG A 1 423 ? -42.406 6.711 -24.529 1.00 32.81 423 ARG A N 1
ATOM 3414 C CA . ARG A 1 423 ? -42.416 6.596 -23.065 1.00 32.81 423 ARG A CA 1
ATOM 3415 C C . ARG A 1 423 ? -43.232 5.389 -22.584 1.00 32.81 423 ARG A C 1
ATOM 3417 O O . ARG A 1 423 ? -44.315 5.162 -23.114 1.00 32.81 423 ARG A O 1
ATOM 3424 N N . ASN A 1 424 ? -42.789 4.759 -21.493 1.00 29.03 424 ASN A N 1
ATOM 3425 C CA . ASN A 1 424 ? -43.508 4.547 -20.215 1.00 29.03 424 ASN A CA 1
ATOM 3426 C C . ASN A 1 424 ? -42.824 3.398 -19.435 1.00 29.03 424 ASN A C 1
ATOM 3428 O O . ASN A 1 424 ? -42.497 2.386 -20.034 1.00 29.03 424 ASN A O 1
ATOM 3432 N N . LYS A 1 425 ? -42.368 3.584 -18.186 1.00 29.83 425 LYS A N 1
ATOM 3433 C CA . LYS A 1 425 ? -43.093 3.679 -16.894 1.00 29.83 425 LYS A CA 1
ATOM 3434 C C . LYS A 1 425 ? -43.450 2.293 -16.304 1.00 29.83 425 LYS A C 1
ATOM 3436 O O . LYS A 1 425 ? -44.183 1.549 -16.945 1.00 29.83 425 LYS A O 1
ATOM 3441 N N . TYR A 1 426 ? -43.015 2.085 -15.047 1.00 34.94 426 TYR A N 1
ATOM 3442 C CA . TYR A 1 426 ? -43.308 0.998 -14.079 1.00 34.94 426 TYR A CA 1
ATOM 3443 C C . TYR A 1 426 ? -42.561 -0.332 -14.337 1.00 34.94 426 TYR A C 1
ATOM 3445 O O . TYR A 1 426 ? -42.518 -0.785 -15.473 1.00 34.94 426 TYR A O 1
ATOM 3453 N N . PHE A 1 427 ? -41.909 -0.996 -13.375 1.00 39.47 427 PHE A N 1
ATOM 3454 C CA . PHE A 1 427 ? -42.032 -1.044 -11.909 1.00 39.47 427 PHE A CA 1
ATOM 3455 C C . PHE A 1 427 ? -40.708 -0.800 -11.182 1.00 39.47 427 PHE A C 1
ATOM 3457 O O . PHE A 1 427 ? -39.653 -1.098 -11.786 1.00 39.47 427 PHE A O 1
#